Protein AF-A0A662T7D2-F1 (afdb_monomer_lite)

Foldseek 3Di:
DDDDDDDDDDDDDDDDDDDDDDDDPDDDDQDWDADPQPGDIDSDVVVNVVCVVVPVRVVVVVVPPPDDDDDDDDDDDDDDDPPDVQQDDLLVLLLVLQVPQPQRPPVVSVVQSVVQVPDVVGDQLVVQLVSQVVDPRRDSVNSNVSSVSSVVSNVVSVVVSPDDDDDDDDDDDDDDDDDDDDDDDDDDDDDDDDDDDDDDDDDDDDDDDDDDDDDDDDDDDDDDDDDDDPPPPDPDDPPPPDDPPDPVVVVVVVVVVVVVVVVVVVVVVVVVVVVVVVVVVVVPPPDDPPPFWDWDKFFAAPVGDGDPPVRGPDIDIDTDGHPPPVVVVVVVCVVVCVCVDPVVVVVVVVVVPPDPPPPPVVNVVVVVVVVVVVVVVVVVVVVVVVVVVVVVVVVVVVVVVVVVVVVVVVVVVVVVVVVVVVVVVVVVVVVVPDDDDDVPDVVVVVVVVVVVVVVVVVVVVVLVVVVVVLVPDPPDPDDPPVSVVVVVVSVVVCVVVCVVVVVVVD

Radius of gyration: 44.57 Å; chains: 1; bounding box: 119×98×153 Å

Structure (mmCIF, N/CA/C/O backbone):
data_AF-A0A662T7D2-F1
#
_entry.id   AF-A0A662T7D2-F1
#
loop_
_atom_site.group_PDB
_atom_site.id
_atom_site.type_symbol
_atom_site.label_atom_id
_atom_site.label_alt_id
_atom_site.label_comp_id
_atom_site.label_asym_id
_atom_site.label_entity_id
_atom_site.label_seq_id
_atom_site.pdbx_PDB_ins_code
_atom_site.Cartn_x
_atom_site.Cartn_y
_atom_site.Cartn_z
_atom_site.occupancy
_atom_site.B_iso_or_equiv
_atom_site.auth_seq_id
_atom_site.auth_comp_id
_atom_site.auth_asym_id
_atom_site.auth_atom_id
_atom_site.pdbx_PDB_model_num
ATOM 1 N N . MET A 1 1 ? 3.623 -51.157 -90.227 1.00 36.44 1 MET A N 1
ATOM 2 C CA . MET A 1 1 ? 4.603 -51.276 -89.132 1.00 36.44 1 MET A CA 1
ATOM 3 C C . MET A 1 1 ? 4.665 -49.899 -88.490 1.00 36.44 1 MET A C 1
ATOM 5 O O . MET A 1 1 ? 5.040 -48.972 -89.190 1.00 36.44 1 MET A O 1
ATOM 9 N N . SER A 1 2 ? 3.879 -49.662 -87.430 1.00 39.69 2 SER A N 1
ATOM 10 C CA . SER A 1 2 ? 4.295 -49.810 -86.011 1.00 39.69 2 SER A CA 1
ATOM 11 C C . SER A 1 2 ? 5.451 -48.842 -85.716 1.00 39.69 2 SER A C 1
ATOM 13 O O . SER A 1 2 ? 6.449 -48.896 -86.416 1.00 39.69 2 SER A O 1
ATOM 15 N N . GLU A 1 3 ? 5.420 -47.904 -84.773 1.00 39.12 3 GLU A N 1
ATOM 16 C CA . GLU A 1 3 ? 4.793 -47.812 -83.445 1.00 39.12 3 GLU A CA 1
ATOM 17 C C . GLU A 1 3 ? 5.130 -46.376 -82.926 1.00 39.12 3 GLU A C 1
ATOM 19 O O . GLU A 1 3 ? 6.160 -45.837 -83.316 1.00 39.12 3 GLU A O 1
ATOM 24 N N . SER A 1 4 ? 4.224 -45.636 -82.258 1.00 47.47 4 SER A N 1
ATOM 25 C CA . SER A 1 4 ? 4.200 -45.429 -80.785 1.00 47.47 4 SER A CA 1
ATOM 26 C C . SER A 1 4 ? 5.470 -44.706 -80.250 1.00 47.47 4 SER A C 1
ATOM 28 O O . SER A 1 4 ? 6.562 -45.219 -80.440 1.00 47.47 4 SER A O 1
ATOM 30 N N . LYS A 1 5 ? 5.449 -43.567 -79.520 1.00 46.88 5 LYS A N 1
ATOM 31 C CA . LYS A 1 5 ? 4.741 -43.313 -78.241 1.00 46.88 5 LYS A CA 1
ATOM 32 C C . LYS A 1 5 ? 5.147 -41.952 -77.588 1.00 46.88 5 LYS A C 1
ATOM 34 O O . LYS A 1 5 ? 6.250 -41.492 -77.861 1.00 46.88 5 LYS A O 1
ATOM 39 N N . PHE A 1 6 ? 4.324 -41.490 -76.626 1.00 44.09 6 PHE A N 1
ATOM 40 C CA . PHE A 1 6 ? 4.538 -40.531 -75.501 1.00 44.09 6 PHE A CA 1
ATOM 41 C C . PHE A 1 6 ? 4.679 -39.027 -75.843 1.00 44.09 6 PHE A C 1
ATOM 43 O O . PHE A 1 6 ? 5.654 -38.626 -76.466 1.00 44.09 6 PHE A O 1
ATOM 50 N N . ASP A 1 7 ? 3.668 -38.172 -75.621 1.00 44.41 7 ASP A N 1
ATOM 51 C CA . ASP A 1 7 ? 3.057 -37.640 -74.368 1.00 44.41 7 ASP A CA 1
ATOM 52 C C . ASP A 1 7 ? 3.905 -36.560 -73.674 1.00 44.41 7 ASP A C 1
ATOM 54 O O . ASP A 1 7 ? 4.977 -36.849 -73.143 1.00 44.41 7 ASP A O 1
ATOM 58 N N . MET A 1 8 ? 3.378 -35.331 -73.608 1.00 51.06 8 MET A N 1
ATOM 59 C CA . MET A 1 8 ? 3.585 -34.445 -72.459 1.00 51.06 8 MET A CA 1
ATOM 60 C C . MET A 1 8 ? 2.471 -33.394 -72.390 1.00 51.06 8 MET A C 1
ATOM 62 O O . MET A 1 8 ? 2.281 -32.599 -73.310 1.00 51.06 8 MET A O 1
ATOM 66 N N . GLU A 1 9 ? 1.730 -33.474 -71.291 1.00 44.47 9 GLU A N 1
ATOM 67 C CA . GLU A 1 9 ? 0.642 -32.611 -70.845 1.00 44.47 9 GLU A CA 1
ATOM 68 C C . GLU A 1 9 ? 1.064 -31.133 -70.790 1.00 44.47 9 GLU A C 1
ATOM 70 O O . GLU A 1 9 ? 2.176 -30.808 -70.371 1.00 44.47 9 GLU A O 1
ATOM 75 N N . TYR A 1 10 ? 0.162 -30.234 -71.192 1.00 51.72 10 TYR A N 1
ATOM 76 C CA . TYR A 1 10 ? 0.265 -28.800 -70.921 1.00 51.72 10 TYR A CA 1
ATOM 77 C C . TYR A 1 10 ? -0.966 -28.400 -70.111 1.00 51.72 10 TYR A C 1
ATOM 79 O O . TYR A 1 10 ? -2.085 -28.426 -70.622 1.00 51.72 10 TYR A O 1
ATOM 87 N N . GLU A 1 11 ? -0.732 -28.126 -68.829 1.00 56.75 11 GLU A N 1
ATOM 88 C CA . GLU A 1 11 ? -1.730 -27.715 -67.849 1.00 56.75 11 GLU A CA 1
ATOM 89 C C . GLU A 1 11 ? -2.266 -26.308 -68.132 1.00 56.75 11 GLU A C 1
ATOM 91 O O . GLU A 1 11 ? -1.565 -25.381 -68.542 1.00 56.75 11 GLU A O 1
ATOM 96 N N . GLU A 1 12 ? -3.561 -26.228 -67.886 1.00 50.50 12 GLU A N 1
ATOM 97 C CA . GLU A 1 12 ? -4.525 -25.160 -68.045 1.00 50.50 12 GLU A CA 1
ATOM 98 C C . GLU A 1 12 ? -4.359 -24.140 -66.903 1.00 50.50 12 GLU A C 1
ATOM 100 O O . GLU A 1 12 ? -4.443 -24.494 -65.728 1.00 50.50 12 GLU A O 1
ATOM 105 N N . LEU A 1 13 ? -4.103 -22.869 -67.228 1.00 49.69 13 LEU A N 1
ATOM 106 C CA . LEU A 1 13 ? -4.247 -21.760 -66.282 1.00 49.69 13 LEU A CA 1
ATOM 107 C C . LEU A 1 13 ? -5.246 -20.762 -66.862 1.00 49.69 13 LEU A C 1
ATOM 109 O O . LEU A 1 13 ? -4.937 -19.984 -67.766 1.00 49.69 13 LEU A O 1
ATOM 113 N N . GLU A 1 14 ? -6.461 -20.861 -66.330 1.00 48.97 14 GLU A N 1
ATOM 114 C CA . GLU A 1 14 ? -7.586 -19.958 -66.528 1.00 48.97 14 GLU A CA 1
ATOM 115 C C . GLU A 1 14 ? -7.210 -18.528 -66.117 1.00 48.97 14 GLU A C 1
ATOM 117 O O . GLU A 1 14 ? -6.692 -18.272 -65.029 1.00 48.97 14 GLU A O 1
ATOM 122 N N . ALA A 1 15 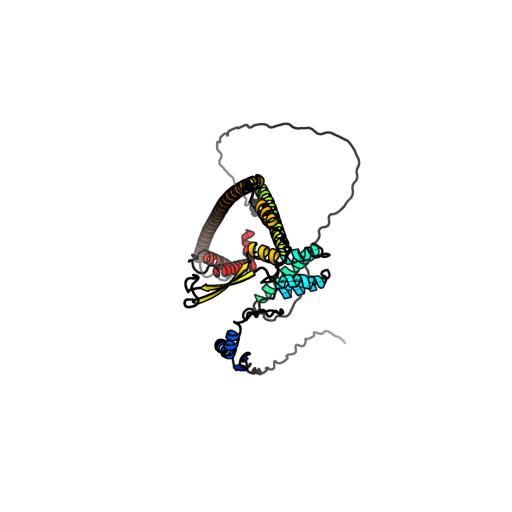? -7.483 -17.589 -67.020 1.00 46.25 15 ALA A N 1
ATOM 123 C CA . ALA A 1 15 ? -7.488 -16.165 -66.749 1.00 46.25 15 ALA A CA 1
ATOM 124 C C . ALA A 1 15 ? -8.927 -15.759 -66.405 1.00 46.25 15 ALA A C 1
ATOM 126 O O . ALA A 1 15 ? -9.773 -15.713 -67.296 1.00 46.25 15 ALA A O 1
ATOM 127 N N . GLU A 1 16 ? -9.202 -15.465 -65.134 1.00 51.06 16 GLU A N 1
ATOM 128 C CA . GLU A 1 16 ? -10.444 -14.801 -64.731 1.00 51.06 16 GLU A CA 1
ATOM 129 C C . GLU A 1 16 ? -10.219 -13.290 -64.586 1.00 51.06 16 GLU A C 1
ATOM 131 O O . GLU A 1 16 ? -9.317 -12.820 -63.891 1.00 51.06 16 GLU A O 1
ATOM 136 N N . GLU A 1 17 ? -11.048 -12.552 -65.323 1.00 42.34 17 GLU A N 1
ATOM 137 C CA . GLU A 1 17 ? -11.118 -11.100 -65.439 1.00 42.34 17 GLU A CA 1
ATOM 138 C C . GLU A 1 17 ? -11.580 -10.429 -64.134 1.00 42.34 17 GLU A C 1
ATOM 140 O O . GLU A 1 17 ? -12.610 -10.777 -63.556 1.00 42.34 17 GLU A O 1
ATOM 145 N N . GLU A 1 18 ? -10.865 -9.383 -63.714 1.00 43.72 18 GLU A N 1
ATOM 146 C CA . GLU A 1 18 ? -11.303 -8.463 -62.662 1.00 43.72 18 GLU A CA 1
ATOM 147 C C . GLU A 1 18 ? -12.449 -7.561 -63.163 1.00 43.72 18 GLU A C 1
ATOM 149 O O . GLU A 1 18 ? -12.285 -6.770 -64.095 1.00 43.72 18 GLU A O 1
ATOM 154 N N . GLN A 1 19 ? -13.608 -7.627 -62.500 1.00 36.62 19 GLN A N 1
ATOM 155 C CA . GLN A 1 19 ? -14.667 -6.616 -62.605 1.00 36.62 19 GLN A CA 1
ATOM 156 C C . GLN A 1 19 ? -14.499 -5.532 -61.520 1.00 36.62 19 GLN A C 1
ATOM 158 O O . GLN A 1 19 ? -14.244 -5.867 -60.361 1.00 36.62 19 GLN A O 1
ATOM 163 N N . PRO A 1 20 ? -14.710 -4.238 -61.834 1.00 43.56 20 PRO A N 1
ATOM 164 C CA . PRO A 1 20 ? -14.613 -3.160 -60.856 1.00 43.56 20 PRO A CA 1
ATOM 165 C C . PRO A 1 20 ? -15.913 -3.027 -60.048 1.00 43.56 20 PRO A C 1
ATOM 167 O O . PRO A 1 20 ? -16.979 -2.748 -60.599 1.00 43.56 20 PRO A O 1
ATOM 170 N N . GLN A 1 21 ? -15.828 -3.187 -58.725 1.00 38.03 21 GLN A N 1
ATOM 171 C CA . GLN A 1 21 ? -16.928 -2.880 -57.809 1.00 38.03 21 GLN A CA 1
ATOM 172 C C . GLN A 1 21 ? -16.991 -1.373 -57.530 1.00 38.03 21 GLN A C 1
ATOM 174 O O . GLN A 1 21 ? -16.022 -0.756 -57.094 1.00 38.03 21 GLN A O 1
ATOM 179 N N . GLN A 1 22 ? -18.161 -0.798 -57.802 1.00 40.81 22 GLN A N 1
ATOM 180 C CA . GLN A 1 22 ? -18.552 0.566 -57.459 1.00 40.81 22 GLN A CA 1
ATOM 181 C C . GLN A 1 22 ? -18.780 0.682 -55.941 1.00 40.81 22 GLN A C 1
ATOM 183 O O . GLN A 1 22 ? -19.557 -0.080 -55.370 1.00 40.81 22 GLN A O 1
ATOM 188 N N . GLU A 1 23 ? -18.119 1.647 -55.296 1.00 44.81 23 GLU A N 1
ATOM 189 C CA . GLU A 1 23 ? -18.364 2.038 -53.902 1.00 44.81 23 GLU A CA 1
ATOM 190 C C . GLU A 1 23 ? -19.718 2.760 -53.775 1.00 44.81 23 GLU A C 1
ATOM 192 O O . GLU A 1 23 ? -19.875 3.908 -54.192 1.00 44.81 23 GLU A O 1
ATOM 197 N N . GLU A 1 24 ? -20.708 2.100 -53.168 1.00 47.69 24 GLU A N 1
ATOM 198 C CA . GLU A 1 24 ? -21.918 2.756 -52.663 1.00 47.69 24 GLU A CA 1
ATOM 199 C C . GLU A 1 24 ? -21.625 3.426 -51.310 1.00 47.69 24 GLU A C 1
ATOM 201 O O . GLU A 1 24 ? -21.530 2.787 -50.259 1.00 47.69 24 GLU A O 1
ATOM 206 N N . GLU A 1 25 ? -21.501 4.752 -51.342 1.00 48.44 25 GLU A N 1
ATOM 207 C CA . GLU A 1 25 ? -21.331 5.623 -50.181 1.00 48.44 25 GLU A CA 1
ATOM 208 C C . GLU A 1 25 ? -22.620 5.639 -49.328 1.00 48.44 25 GLU A C 1
ATOM 210 O O . GLU A 1 25 ? -23.594 6.355 -49.587 1.00 48.44 25 GLU A O 1
ATOM 215 N N . LYS A 1 26 ? -22.649 4.796 -48.293 1.00 47.91 26 LYS A N 1
ATOM 216 C CA . LYS A 1 26 ? -23.776 4.654 -47.364 1.00 47.91 26 LYS A CA 1
ATOM 217 C C . LYS A 1 26 ? -23.837 5.870 -46.424 1.00 47.91 26 LYS A C 1
ATOM 219 O O . LYS A 1 26 ? -23.178 5.901 -45.389 1.00 47.91 26 LYS A O 1
ATOM 224 N N . LYS A 1 27 ? -24.633 6.886 -46.784 1.00 49.25 27 LYS A N 1
ATOM 225 C CA . LYS A 1 27 ? -24.973 8.032 -45.914 1.00 49.25 27 LYS A CA 1
ATOM 226 C C . LYS A 1 27 ? -25.610 7.542 -44.607 1.00 49.25 27 LYS A C 1
ATOM 228 O O . LYS A 1 27 ? -26.779 7.164 -44.591 1.00 49.25 27 LYS A O 1
ATOM 233 N N . GLU A 1 28 ? -24.850 7.561 -43.515 1.00 65.44 28 GLU A N 1
ATOM 234 C CA . GLU A 1 28 ? -25.370 7.312 -42.169 1.00 65.44 28 GLU A CA 1
ATOM 235 C C . GLU A 1 28 ? -26.333 8.434 -41.750 1.00 65.44 28 GLU A C 1
ATOM 237 O O . GLU A 1 28 ? -26.013 9.623 -41.834 1.00 65.44 28 GLU A O 1
ATOM 242 N N . GLU A 1 29 ? -27.531 8.059 -41.298 1.00 71.81 29 GLU A N 1
ATOM 243 C CA . GLU A 1 29 ? -28.527 9.002 -40.790 1.00 71.81 29 GLU A CA 1
ATOM 244 C C . GLU A 1 29 ? -28.006 9.729 -39.531 1.00 71.81 29 GLU A C 1
ATOM 246 O O . GLU A 1 29 ? -27.408 9.103 -38.646 1.00 71.81 29 GLU A O 1
ATOM 251 N N . PRO A 1 30 ? -28.226 11.053 -39.406 1.00 77.94 30 PRO A N 1
ATOM 252 C CA . PRO A 1 30 ? -27.684 11.835 -38.301 1.00 77.94 30 PRO A CA 1
ATOM 253 C C . PRO A 1 30 ? -28.316 11.412 -36.967 1.00 77.94 30 PRO A C 1
ATOM 255 O O . PRO A 1 30 ? -29.516 11.573 -36.741 1.00 77.94 30 PRO A O 1
ATOM 258 N N . LYS A 1 31 ? -27.489 10.892 -36.052 1.00 83.69 31 LYS A N 1
ATOM 259 C CA . LYS A 1 31 ? -27.901 10.519 -34.690 1.00 83.69 31 LYS A CA 1
ATOM 260 C C . LYS A 1 31 ? -28.381 11.756 -33.922 1.00 83.69 31 LYS A C 1
ATOM 262 O O . LYS A 1 31 ? -27.616 12.686 -33.690 1.00 83.69 31 LYS A O 1
ATOM 267 N N . ILE A 1 32 ? -29.643 11.741 -33.491 1.00 92.25 32 ILE A N 1
ATOM 268 C CA . ILE A 1 32 ? -30.262 12.812 -32.697 1.00 92.25 32 ILE A CA 1
ATOM 269 C C . ILE A 1 32 ? -30.063 12.528 -31.200 1.00 92.25 32 ILE A C 1
ATOM 271 O O . ILE A 1 32 ? -30.399 11.454 -30.704 1.00 92.25 32 ILE A O 1
ATOM 275 N N . TYR A 1 33 ? -29.566 13.513 -30.453 1.00 91.88 33 TYR A N 1
ATOM 276 C CA . TYR A 1 33 ? -29.263 13.423 -29.021 1.00 91.88 33 TYR A CA 1
ATOM 277 C C . TYR A 1 33 ? -30.305 14.176 -28.186 1.00 91.88 33 TYR A C 1
ATOM 279 O O . TYR A 1 33 ? -30.570 15.341 -28.456 1.00 91.88 33 TYR A O 1
ATOM 287 N N . ARG A 1 34 ? -30.885 13.5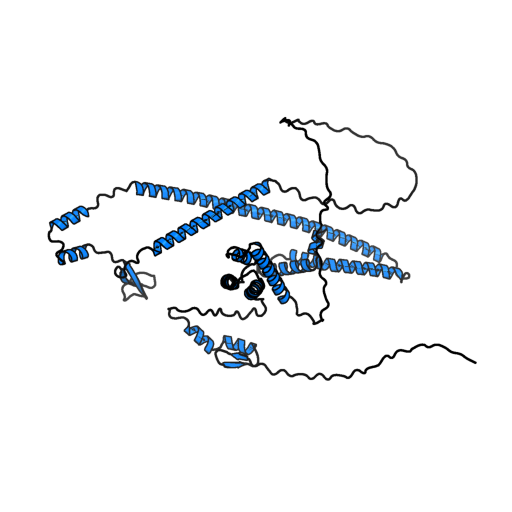78 -27.135 1.00 94.25 34 ARG A N 1
ATOM 288 C CA . ARG A 1 34 ? -31.957 14.208 -26.330 1.00 94.25 34 ARG A CA 1
ATOM 289 C C . ARG A 1 34 ? -31.536 14.473 -24.880 1.00 94.25 34 ARG A C 1
ATOM 291 O O . ARG A 1 34 ? -30.898 13.637 -24.248 1.00 94.25 34 ARG A O 1
ATOM 298 N N . CYS A 1 35 ? -31.899 15.635 -24.335 1.00 93.56 35 CYS A N 1
ATOM 299 C CA . CYS A 1 35 ? -31.712 15.960 -22.919 1.00 93.56 35 CYS A CA 1
ATOM 300 C C . CYS A 1 35 ? -32.784 15.271 -22.071 1.00 93.56 35 CYS A C 1
ATOM 302 O O . CYS A 1 35 ? -33.970 15.505 -22.284 1.00 93.56 35 CYS A O 1
ATOM 304 N N . SER A 1 36 ? -32.369 14.460 -21.097 1.00 90.50 36 SER A N 1
ATOM 305 C CA . SER A 1 36 ? -33.273 13.687 -20.236 1.00 90.50 36 SER A CA 1
ATOM 306 C C . SER A 1 36 ? -34.178 14.559 -19.364 1.00 90.50 36 SER A C 1
ATOM 308 O O . SER A 1 36 ? -35.320 14.192 -19.133 1.00 90.50 36 SER A O 1
ATOM 310 N N . ALA A 1 37 ? -33.703 15.727 -18.930 1.00 92.31 37 ALA A N 1
ATOM 311 C CA . ALA A 1 37 ? -34.447 16.576 -18.000 1.00 92.31 37 ALA A CA 1
ATOM 312 C C . ALA A 1 37 ? -35.473 17.501 -18.670 1.00 92.31 37 ALA A C 1
ATOM 314 O O . ALA A 1 37 ? -36.499 17.812 -18.084 1.00 92.31 37 ALA A O 1
ATOM 315 N N . CYS A 1 38 ? -35.205 17.985 -19.888 1.00 93.75 38 CYS A N 1
ATOM 316 C CA . CYS A 1 38 ? -36.094 18.944 -20.564 1.00 93.75 38 CYS A CA 1
ATOM 317 C C . CYS A 1 38 ? -36.640 18.449 -21.911 1.00 93.75 38 CYS A C 1
ATOM 319 O O . CYS A 1 38 ? -37.389 19.166 -22.570 1.00 93.75 38 CYS A O 1
ATOM 321 N N . GLY A 1 39 ? -36.219 17.268 -22.371 1.00 93.50 39 GLY A N 1
ATOM 322 C CA . GLY A 1 39 ? -36.687 16.655 -23.612 1.00 93.50 39 GLY A CA 1
ATOM 323 C C . GLY A 1 39 ? -36.213 17.316 -24.912 1.00 93.50 39 GLY A C 1
ATOM 324 O O . GLY A 1 39 ? -36.619 16.857 -25.981 1.00 93.50 39 GLY A O 1
ATOM 325 N N . ARG A 1 40 ? -35.367 18.357 -24.873 1.00 94.19 40 ARG A N 1
ATOM 326 C CA . ARG A 1 40 ? -34.839 19.009 -26.090 1.00 94.19 40 ARG A CA 1
ATOM 327 C C . ARG A 1 40 ? -33.865 18.101 -26.838 1.00 94.19 40 ARG A C 1
ATOM 329 O O . ARG A 1 40 ? -33.050 17.425 -26.210 1.00 94.19 40 ARG A O 1
ATOM 336 N N . THR A 1 41 ? -33.954 18.106 -28.164 1.00 95.00 41 THR A N 1
ATOM 337 C CA . THR A 1 41 ? -33.095 17.340 -29.073 1.00 95.00 41 THR A CA 1
ATOM 338 C C . THR A 1 41 ? -31.985 18.207 -29.660 1.00 95.00 41 THR A C 1
ATOM 340 O O . THR A 1 41 ? -32.167 19.404 -29.869 1.00 95.00 41 THR A O 1
ATOM 343 N N . PHE A 1 42 ? -30.843 17.589 -29.928 1.00 94.62 42 PHE A N 1
ATOM 344 C CA . PHE A 1 42 ? -29.622 18.195 -30.434 1.00 94.62 42 PHE A CA 1
ATOM 345 C C . PHE A 1 42 ? -29.052 17.311 -31.542 1.00 94.62 42 PHE A C 1
ATOM 347 O O . PHE A 1 42 ? -29.149 16.087 -31.497 1.00 94.62 42 PHE A O 1
ATOM 354 N N . ASP A 1 43 ? -28.454 17.955 -32.526 1.00 93.25 43 ASP A N 1
ATOM 355 C CA . ASP A 1 43 ? -27.811 17.381 -33.707 1.00 93.25 43 ASP A CA 1
ATOM 356 C C . ASP A 1 43 ? -26.411 16.817 -33.423 1.00 93.25 43 ASP A C 1
ATOM 358 O O . ASP A 1 43 ? -25.908 15.980 -34.164 1.00 93.25 43 ASP A O 1
ATOM 362 N N . ASN A 1 44 ? -25.772 17.255 -32.335 1.00 90.94 44 ASN A N 1
ATOM 363 C CA . ASN A 1 44 ? -24.458 16.773 -31.931 1.00 90.94 44 ASN A CA 1
ATOM 364 C C . ASN A 1 44 ? -24.322 16.689 -30.392 1.00 90.94 44 ASN A C 1
ATOM 366 O O . ASN A 1 44 ? -24.999 17.415 -29.648 1.00 90.94 44 ASN A O 1
ATOM 370 N N . PRO A 1 45 ? -23.426 15.829 -29.871 1.00 89.56 45 PRO A N 1
ATOM 371 C CA . PRO A 1 45 ? -23.290 15.603 -28.430 1.00 89.56 45 PRO A CA 1
ATOM 372 C C . PRO A 1 45 ? -22.712 16.815 -27.680 1.00 89.56 45 PRO A C 1
ATOM 374 O O . PRO A 1 45 ? -22.954 16.985 -26.481 1.00 89.56 45 PRO A O 1
ATOM 377 N N . ARG A 1 46 ? -21.978 17.694 -28.372 1.00 90.56 46 ARG A N 1
ATOM 378 C CA . ARG A 1 46 ? -21.365 18.892 -27.782 1.00 90.56 46 ARG A CA 1
ATOM 379 C C . ARG A 1 46 ? -22.431 19.933 -27.425 1.00 90.56 46 ARG A C 1
ATOM 381 O O . ARG A 1 46 ? -22.389 20.488 -26.326 1.00 90.56 46 ARG A O 1
ATOM 388 N N . SER A 1 47 ? -23.428 20.112 -28.293 1.00 92.06 47 SER A N 1
ATOM 389 C CA . SER A 1 47 ? -24.614 20.944 -28.062 1.00 92.06 47 SER A CA 1
ATOM 390 C C . SER A 1 47 ? -25.449 20.426 -26.887 1.00 92.06 47 SER A C 1
ATOM 392 O O . SER A 1 47 ? -25.848 21.212 -26.025 1.00 92.06 47 SER A O 1
ATOM 394 N N . LEU A 1 48 ? -25.641 19.103 -26.782 1.00 94.31 48 LEU A N 1
ATOM 395 C CA . LEU A 1 48 ? -26.318 18.488 -25.634 1.00 94.31 48 LEU A CA 1
ATOM 396 C C . LEU A 1 48 ? -25.564 18.752 -24.320 1.00 94.31 48 LEU A C 1
ATOM 398 O O . LEU A 1 48 ? -26.185 19.079 -23.308 1.00 94.31 48 LEU A O 1
ATOM 402 N N . SER A 1 49 ? -24.236 18.621 -24.319 1.00 89.50 49 SER A N 1
ATOM 403 C CA . SER A 1 49 ? -23.414 18.836 -23.120 1.00 89.50 49 SER A CA 1
ATOM 404 C C . SER A 1 49 ? -23.446 20.296 -22.651 1.00 89.50 49 SER A C 1
ATOM 406 O O . SER A 1 49 ? -23.730 20.575 -21.482 1.00 89.50 49 SER A O 1
ATOM 408 N N . ALA A 1 50 ? -23.273 21.244 -23.579 1.00 93.12 50 ALA A N 1
ATOM 409 C CA . ALA A 1 50 ? -23.394 22.673 -23.292 1.00 93.12 50 ALA A CA 1
ATOM 410 C C . ALA A 1 50 ? -24.791 23.033 -22.757 1.00 93.12 50 ALA A C 1
ATOM 412 O O . ALA A 1 50 ? -24.925 23.856 -21.846 1.00 93.12 50 ALA A O 1
ATOM 413 N N . HIS A 1 51 ? -25.830 22.381 -23.284 1.00 94.94 51 HIS A N 1
ATOM 414 C CA . HIS A 1 51 ? -27.187 22.533 -22.789 1.00 94.94 51 HIS A CA 1
ATOM 415 C C . HIS A 1 51 ? -27.377 21.947 -21.382 1.00 94.94 51 HIS A C 1
ATOM 417 O O . HIS A 1 51 ? -27.962 22.626 -20.542 1.00 94.94 51 HIS A O 1
ATOM 423 N N . LYS A 1 52 ? -26.871 20.739 -21.084 1.00 91.69 52 LYS A N 1
ATOM 424 C CA . LYS A 1 52 ? -26.983 20.112 -19.749 1.00 91.69 52 LYS A CA 1
ATOM 425 C C . LYS A 1 52 ? -26.417 21.008 -18.644 1.00 91.69 52 LYS A C 1
ATOM 427 O O . LYS A 1 52 ? -27.035 21.123 -17.591 1.00 91.69 52 LYS A O 1
ATOM 432 N N . ALA A 1 53 ? -25.311 21.706 -18.909 1.00 89.81 53 ALA A N 1
ATOM 433 C CA . ALA A 1 53 ? -24.708 22.645 -17.959 1.00 89.81 53 ALA A CA 1
ATOM 434 C C . ALA A 1 53 ? -25.598 23.862 -17.632 1.00 89.81 53 ALA A C 1
ATOM 436 O O . ALA A 1 53 ? -25.454 24.465 -16.571 1.00 89.81 53 ALA A O 1
ATOM 437 N N . LYS A 1 54 ? -26.519 24.230 -18.532 1.00 92.81 54 LYS A N 1
ATOM 438 C CA . LYS A 1 54 ? -27.415 25.392 -18.396 1.00 92.81 54 LYS A CA 1
ATOM 439 C C . LYS A 1 54 ? -28.895 25.004 -18.377 1.00 92.81 54 LYS A C 1
ATOM 441 O O . LYS A 1 54 ? -29.753 25.864 -18.561 1.00 92.81 54 LYS A O 1
ATOM 446 N N . CYS A 1 55 ? -29.212 23.723 -18.204 1.00 92.44 55 CYS A N 1
ATOM 447 C CA . CYS A 1 55 ? -30.581 23.240 -18.301 1.00 92.44 55 CYS A CA 1
ATOM 448 C C . CYS A 1 55 ? -31.379 23.686 -17.062 1.00 92.44 55 CYS A C 1
ATOM 450 O O . CYS A 1 55 ? -31.041 23.269 -15.952 1.00 92.44 55 CYS A O 1
ATOM 452 N N . PRO A 1 56 ? -32.443 24.497 -17.216 1.00 87.94 56 PRO A N 1
ATOM 453 C CA . PRO A 1 56 ? -33.212 24.997 -16.078 1.00 87.94 56 PRO A CA 1
ATOM 454 C C . PRO A 1 56 ? -33.932 23.874 -15.316 1.00 87.94 56 PRO A C 1
ATOM 456 O O . PRO A 1 56 ? -34.032 23.948 -14.098 1.00 87.94 56 PRO A O 1
ATOM 459 N N . ALA A 1 57 ? -34.343 22.800 -16.003 1.00 85.56 57 ALA A N 1
ATOM 460 C CA . ALA A 1 57 ? -34.973 21.638 -15.373 1.00 85.56 57 ALA A CA 1
ATOM 461 C C . ALA A 1 57 ? -34.012 20.893 -14.422 1.00 85.56 57 ALA A C 1
ATOM 463 O O . ALA A 1 57 ? -34.371 20.621 -13.284 1.00 85.56 57 ALA A O 1
ATOM 464 N N . LEU A 1 58 ? -32.753 20.672 -14.833 1.00 83.88 58 LEU A N 1
ATOM 465 C CA . LEU A 1 58 ? -31.729 20.054 -13.969 1.00 83.88 58 LEU A CA 1
ATOM 466 C C . LEU A 1 58 ? -31.341 20.940 -12.782 1.00 83.88 58 LEU A C 1
ATOM 468 O O . LEU A 1 58 ? -30.889 20.448 -11.749 1.00 83.88 58 LEU A O 1
ATOM 472 N N . ARG A 1 59 ? -31.465 22.259 -12.936 1.00 82.50 59 ARG A N 1
ATOM 473 C CA . ARG A 1 59 ? -31.162 23.207 -11.865 1.00 82.50 59 ARG A CA 1
ATOM 474 C C . ARG A 1 59 ? -32.261 23.210 -10.800 1.00 82.50 59 ARG A C 1
ATOM 476 O O . ARG A 1 59 ? -31.935 23.168 -9.620 1.00 82.50 59 ARG A O 1
ATOM 483 N N . ALA A 1 60 ? -33.525 23.151 -11.220 1.00 79.62 60 ALA A N 1
ATOM 484 C CA . ALA A 1 60 ? -34.668 23.027 -10.317 1.00 79.62 60 ALA A CA 1
ATOM 485 C C . ALA A 1 60 ? -34.635 21.720 -9.499 1.00 79.62 60 ALA A C 1
ATOM 487 O O . ALA A 1 60 ? -34.929 21.745 -8.305 1.00 79.62 60 ALA A O 1
ATOM 488 N N . GLU A 1 61 ? -34.209 20.602 -10.099 1.00 77.06 61 GLU A N 1
ATOM 489 C CA . GLU A 1 61 ? -34.041 19.319 -9.390 1.00 77.06 61 GLU A CA 1
ATOM 490 C C . GLU A 1 61 ? -32.939 19.366 -8.320 1.00 77.06 61 GLU A C 1
ATOM 492 O O . GLU A 1 61 ? -33.094 18.801 -7.242 1.00 77.06 61 GLU A O 1
ATOM 497 N N . ARG A 1 62 ? -31.832 20.079 -8.569 1.00 75.12 62 ARG A N 1
ATOM 498 C CA . ARG A 1 62 ? -30.743 20.221 -7.581 1.00 75.12 62 ARG A CA 1
ATOM 499 C C . ARG A 1 62 ? -31.115 21.108 -6.399 1.00 75.12 62 ARG A C 1
ATOM 501 O O . ARG A 1 62 ? -30.627 20.895 -5.293 1.00 75.12 62 ARG A O 1
ATOM 508 N N . GLU A 1 63 ? -31.952 22.111 -6.636 1.00 72.19 63 GLU A N 1
ATOM 509 C CA . GLU A 1 63 ? -32.385 23.058 -5.605 1.00 72.19 63 GLU A CA 1
ATOM 510 C C . GLU A 1 63 ? -33.489 22.473 -4.704 1.00 72.19 63 GLU A C 1
ATOM 512 O O . GLU A 1 63 ? -33.675 22.946 -3.586 1.00 72.19 63 GLU A O 1
ATOM 517 N N . SER A 1 64 ? -34.168 21.403 -5.131 1.00 58.81 64 SER A N 1
ATOM 518 C CA . SER A 1 64 ? -35.236 20.745 -4.362 1.00 58.81 64 SER A CA 1
ATOM 519 C C . SER A 1 64 ? -34.759 19.604 -3.443 1.00 58.81 64 SER A C 1
ATOM 521 O O . SER A 1 64 ? -35.541 19.112 -2.635 1.00 58.81 64 SER A O 1
ATOM 523 N N . THR A 1 65 ? -33.477 19.215 -3.482 1.00 52.25 65 THR A N 1
ATOM 524 C CA . THR A 1 65 ? -32.934 18.081 -2.697 1.00 52.25 65 THR A CA 1
ATOM 525 C C . THR A 1 65 ? -32.261 18.434 -1.355 1.00 52.25 65 THR A C 1
ATOM 527 O O . THR A 1 65 ? -31.692 17.552 -0.719 1.00 52.25 65 THR A O 1
ATOM 530 N N . THR A 1 66 ? -32.298 19.686 -0.880 1.00 43.00 66 THR A N 1
ATOM 531 C CA . THR A 1 66 ? -31.537 20.127 0.319 1.00 43.00 66 THR A CA 1
ATOM 532 C C . THR A 1 66 ? -32.342 20.369 1.599 1.00 43.00 66 THR A C 1
ATOM 534 O O . THR A 1 66 ? -31.793 20.911 2.556 1.00 43.00 66 THR A O 1
ATOM 537 N N . THR A 1 67 ? -33.603 19.946 1.708 1.00 41.00 67 THR A N 1
ATOM 538 C CA . THR A 1 67 ? -34.345 20.079 2.978 1.00 41.00 67 THR A CA 1
ATOM 539 C C . THR A 1 67 ? -35.215 18.862 3.298 1.00 41.00 67 THR A C 1
ATOM 541 O O . THR A 1 67 ? -36.125 18.526 2.550 1.00 41.00 67 THR A O 1
ATOM 544 N N . THR A 1 68 ? -34.990 18.308 4.498 1.00 32.03 68 THR A N 1
ATOM 545 C CA . THR A 1 68 ? -35.870 17.415 5.288 1.00 32.03 68 THR A CA 1
ATOM 546 C C . THR A 1 68 ? -35.531 15.914 5.288 1.00 32.03 68 THR A C 1
ATOM 548 O O . THR A 1 68 ? -35.529 15.227 4.274 1.00 32.03 68 THR A O 1
ATOM 551 N N . SER A 1 69 ? -35.256 15.429 6.503 1.00 41.84 69 SER A N 1
ATOM 552 C CA . SER A 1 69 ? -34.947 14.063 6.940 1.00 41.84 69 SER A CA 1
ATOM 553 C C . SER A 1 69 ? -36.160 13.121 6.969 1.00 41.84 69 SER A C 1
ATOM 555 O O . SER A 1 69 ? -37.227 13.576 7.377 1.00 41.84 69 SER A O 1
ATOM 557 N N . THR A 1 70 ? -35.969 11.825 6.651 1.00 31.36 70 THR A N 1
ATOM 558 C CA . THR A 1 70 ? -36.360 10.563 7.371 1.00 31.36 70 THR A CA 1
ATOM 559 C C . THR A 1 70 ? -36.245 9.358 6.387 1.00 31.36 70 THR A C 1
ATOM 561 O O . THR A 1 70 ? -36.673 9.518 5.247 1.00 31.36 70 THR A O 1
ATOM 564 N N . PRO A 1 71 ? -35.670 8.176 6.740 1.00 54.88 71 PRO A N 1
ATOM 565 C CA . PRO A 1 71 ? -35.490 7.019 5.821 1.00 54.88 71 PRO A CA 1
ATOM 566 C C . PRO A 1 71 ? -36.715 6.067 5.837 1.00 54.88 71 PRO A C 1
ATOM 568 O O . PRO A 1 71 ? -37.356 6.015 6.890 1.00 54.88 71 PRO A O 1
ATOM 571 N N . PRO A 1 72 ? -37.093 5.321 4.755 1.00 45.59 72 PRO A N 1
ATOM 572 C CA . PRO A 1 72 ? -36.323 4.223 4.097 1.00 45.59 72 PRO A CA 1
ATOM 573 C C . PRO A 1 72 ? -36.638 4.060 2.564 1.00 45.59 72 PRO A C 1
ATOM 575 O O . PRO A 1 72 ? -37.242 4.967 1.999 1.00 45.59 72 PRO A O 1
ATOM 578 N N . PRO A 1 73 ? -36.379 2.923 1.861 1.00 42.94 73 PRO A N 1
ATOM 579 C CA . PRO A 1 73 ? -35.304 1.932 1.930 1.00 42.94 73 PRO A CA 1
ATOM 580 C C . PRO A 1 73 ? -34.288 2.091 0.771 1.00 42.94 73 PRO A C 1
ATOM 582 O O . PRO A 1 73 ? -34.494 2.811 -0.201 1.00 42.94 73 PRO A O 1
ATOM 585 N N . VAL A 1 74 ? -33.167 1.383 0.894 1.00 48.53 74 VAL A N 1
ATOM 586 C CA . VAL A 1 74 ? -32.028 1.383 -0.030 1.00 48.53 74 VAL A CA 1
ATOM 587 C C . VAL A 1 74 ? -32.420 0.828 -1.405 1.00 48.53 74 VAL A C 1
ATOM 589 O O . VAL A 1 74 ? -32.604 -0.375 -1.566 1.00 48.53 74 VAL A O 1
ATOM 592 N N . THR A 1 75 ? -32.457 1.694 -2.416 1.00 33.28 75 THR A N 1
ATOM 593 C CA . THR A 1 75 ? -32.160 1.314 -3.802 1.00 33.28 75 THR A CA 1
ATOM 594 C C . THR A 1 75 ? -30.887 2.027 -4.218 1.00 33.28 75 THR A C 1
ATOM 596 O O . THR A 1 75 ? -30.858 3.243 -4.401 1.00 33.28 75 THR A O 1
ATOM 599 N N . SER A 1 76 ? -29.819 1.246 -4.311 1.00 46.19 76 SER A N 1
ATOM 600 C CA . SER A 1 76 ? -28.517 1.654 -4.808 1.00 46.19 76 SER A CA 1
ATOM 601 C C . SER A 1 76 ? -28.637 2.157 -6.247 1.00 46.19 76 SER A C 1
ATOM 603 O O . SER A 1 76 ? -28.835 1.370 -7.167 1.00 46.19 76 SER A O 1
ATOM 605 N N . SER A 1 77 ? -28.468 3.459 -6.459 1.00 37.41 77 SER A N 1
ATOM 606 C CA . SER A 1 77 ? -28.032 3.992 -7.750 1.00 37.41 77 SER A CA 1
ATOM 607 C C . SER A 1 77 ? -26.820 4.881 -7.503 1.00 37.41 77 SER A C 1
ATOM 609 O O . SER A 1 77 ? -26.930 6.092 -7.301 1.00 37.41 77 SER A O 1
ATOM 611 N N . VAL A 1 78 ? -25.653 4.238 -7.450 1.00 44.25 78 VAL A N 1
ATOM 612 C CA . VAL A 1 78 ? -24.360 4.915 -7.535 1.00 44.25 78 VAL A CA 1
ATOM 613 C C . VAL A 1 78 ? -24.333 5.634 -8.880 1.00 44.25 78 VAL A C 1
ATOM 615 O O . VAL A 1 78 ? -24.519 5.011 -9.922 1.00 44.25 78 VAL A O 1
ATOM 618 N N . GLY A 1 79 ? -24.171 6.956 -8.838 1.00 37.00 79 GLY A N 1
ATOM 619 C CA . GLY A 1 79 ? -24.060 7.785 -10.029 1.00 37.00 79 GLY A CA 1
ATOM 620 C C . GLY A 1 79 ? -22.919 7.292 -10.909 1.00 37.00 79 GLY A C 1
ATOM 621 O O . GLY A 1 79 ? -21.756 7.341 -10.509 1.00 37.00 79 GLY A O 1
ATOM 622 N N . GLU A 1 80 ? -23.270 6.820 -12.102 1.00 40.25 80 GLU A N 1
ATOM 623 C CA . GLU A 1 80 ? -22.326 6.456 -13.150 1.00 40.25 80 GLU A CA 1
ATOM 624 C C . GLU A 1 80 ? -21.425 7.657 -13.453 1.00 40.25 80 GLU A C 1
ATOM 626 O O . GLU A 1 80 ? -21.874 8.728 -13.876 1.00 40.25 80 GLU A O 1
ATOM 631 N N . SER A 1 81 ? -20.126 7.487 -13.210 1.00 35.59 81 SER A N 1
ATOM 632 C CA . SER A 1 81 ? -19.114 8.427 -13.657 1.00 35.59 81 SER A CA 1
ATOM 633 C C . SER A 1 81 ? -19.032 8.344 -15.184 1.00 35.59 81 SER A C 1
ATOM 635 O O . SER A 1 81 ? -18.655 7.341 -15.778 1.00 35.59 81 SER A O 1
ATOM 637 N N . ILE A 1 82 ? -19.409 9.437 -15.843 1.00 34.69 82 ILE A N 1
ATOM 638 C CA . ILE A 1 82 ? -19.558 9.566 -17.306 1.00 34.69 82 ILE A CA 1
ATOM 639 C C . ILE A 1 82 ? -18.198 9.506 -18.054 1.00 34.69 82 ILE A C 1
ATOM 641 O O . ILE A 1 82 ? -18.129 9.692 -19.266 1.00 34.69 82 ILE A O 1
ATOM 645 N N . TYR A 1 83 ? -17.094 9.201 -17.366 1.00 38.12 83 TYR A N 1
ATOM 646 C CA . TYR A 1 83 ? -15.746 9.167 -17.937 1.00 38.12 83 TYR A CA 1
ATOM 647 C C . TYR A 1 83 ? -14.962 7.951 -17.434 1.00 38.12 83 TYR A C 1
ATOM 649 O O . TYR A 1 83 ? -14.127 8.104 -16.553 1.00 38.12 83 TYR A O 1
ATOM 657 N N . LYS A 1 84 ? -15.258 6.757 -17.973 1.00 43.69 84 LYS A N 1
ATOM 658 C CA . LYS A 1 84 ? -14.406 5.539 -17.951 1.00 43.69 84 LYS A CA 1
ATOM 659 C C . LYS A 1 84 ? -15.021 4.425 -18.820 1.00 43.69 84 LYS A C 1
ATOM 661 O O . LYS A 1 84 ? -15.119 3.275 -18.420 1.00 43.69 84 LYS A O 1
ATOM 666 N N . VAL A 1 85 ? -15.476 4.766 -20.031 1.00 52.84 85 VAL A N 1
ATOM 667 C CA . VAL A 1 85 ? -16.293 3.872 -20.887 1.00 52.84 85 VAL A CA 1
ATOM 668 C C . VAL A 1 85 ? -15.587 2.557 -21.278 1.00 52.84 85 VAL A C 1
ATOM 670 O O . VAL A 1 85 ? -16.265 1.613 -21.659 1.00 52.84 85 VAL A O 1
ATOM 673 N N . ASN A 1 86 ? -14.266 2.442 -21.105 1.00 70.81 86 ASN A N 1
ATOM 674 C CA . ASN A 1 86 ? -13.511 1.241 -21.478 1.00 70.81 86 ASN A CA 1
ATOM 675 C C . ASN A 1 86 ? -12.707 0.608 -20.331 1.00 70.81 86 ASN A C 1
ATOM 677 O O . ASN A 1 86 ? -11.906 -0.282 -20.601 1.00 70.81 86 ASN A O 1
ATOM 681 N N . GLU A 1 87 ? -12.861 1.036 -19.072 1.00 82.38 87 GLU A N 1
ATOM 682 C CA . GLU A 1 87 ? -12.172 0.325 -17.986 1.00 82.38 87 GLU A CA 1
ATOM 683 C C . GLU A 1 87 ? -12.870 -1.015 -17.705 1.00 82.38 87 GLU A C 1
ATOM 685 O O . GLU A 1 87 ? -14.095 -1.056 -17.560 1.00 82.38 87 GLU A O 1
ATOM 690 N N . PRO A 1 88 ? -12.118 -2.127 -17.653 1.00 89.50 88 PRO A N 1
ATOM 691 C CA . PRO A 1 88 ? -12.704 -3.432 -17.430 1.00 89.50 88 PRO A CA 1
ATOM 692 C C . PRO A 1 88 ? -13.199 -3.508 -15.986 1.00 89.50 88 PRO A C 1
ATOM 694 O O . PRO A 1 88 ? -12.425 -3.322 -15.051 1.00 89.50 88 PRO A O 1
ATOM 697 N N . ASP A 1 89 ? -14.492 -3.775 -15.814 1.00 95.00 89 ASP A N 1
ATOM 698 C CA . ASP A 1 89 ? -15.124 -3.876 -14.500 1.00 95.00 89 ASP A CA 1
ATOM 699 C C . ASP A 1 89 ? -14.564 -5.093 -13.730 1.00 95.00 89 ASP A C 1
ATOM 701 O O . ASP A 1 89 ? -14.835 -6.243 -14.117 1.00 95.00 89 ASP A O 1
ATOM 705 N N . PRO A 1 90 ? -13.775 -4.877 -12.658 1.00 96.00 90 PRO A N 1
ATOM 706 C CA . PRO A 1 90 ? -13.124 -5.958 -11.927 1.00 96.00 90 PRO A CA 1
ATOM 707 C C . PRO A 1 90 ? -14.143 -6.907 -11.283 1.00 96.00 90 PRO A C 1
ATOM 709 O O . PRO A 1 90 ? -13.886 -8.112 -11.216 1.00 96.00 90 PRO A O 1
ATOM 712 N N . ASN A 1 91 ? -15.327 -6.415 -10.899 1.00 96.94 91 ASN A N 1
ATOM 713 C CA . ASN A 1 91 ? -16.353 -7.230 -10.245 1.00 96.94 91 ASN A CA 1
ATOM 714 C C . ASN A 1 91 ? -16.987 -8.219 -11.236 1.00 96.94 91 ASN A C 1
ATOM 716 O O . ASN A 1 91 ? -17.185 -9.386 -10.897 1.00 96.94 91 ASN A O 1
ATOM 720 N N . LYS A 1 92 ? -17.196 -7.815 -12.497 1.00 97.06 92 LYS A N 1
ATOM 721 C CA . LYS A 1 92 ? -17.667 -8.727 -13.563 1.00 97.06 92 LYS A CA 1
ATOM 722 C C . LYS A 1 92 ? -16.636 -9.795 -13.918 1.00 97.06 92 LYS A C 1
ATOM 724 O O . LYS A 1 92 ? -16.995 -10.935 -14.227 1.00 97.06 92 LYS A O 1
ATOM 729 N N . ILE A 1 93 ? -15.349 -9.442 -13.886 1.00 97.44 93 ILE A N 1
ATOM 730 C CA . ILE A 1 93 ? -14.259 -10.403 -14.107 1.00 97.44 93 ILE A CA 1
ATOM 731 C C . ILE A 1 93 ? -14.218 -11.413 -12.959 1.00 97.44 93 ILE A C 1
ATOM 733 O O . ILE A 1 93 ? -14.138 -12.618 -13.212 1.00 97.44 93 ILE A O 1
ATOM 737 N N . LEU A 1 94 ? -14.317 -10.932 -11.718 1.00 98.00 94 LEU A N 1
ATOM 738 C CA . LEU A 1 94 ? -14.364 -11.776 -10.530 1.00 98.00 94 LEU A CA 1
ATOM 739 C C . LEU A 1 94 ? -15.564 -12.728 -10.570 1.00 98.00 94 LEU A C 1
ATOM 741 O O . LEU A 1 94 ? -15.383 -13.930 -10.389 1.00 98.00 94 LEU A O 1
ATOM 745 N N . GLU A 1 95 ? -16.760 -12.228 -10.893 1.00 98.12 95 GLU A N 1
ATOM 746 C CA . GLU A 1 95 ? -17.972 -13.044 -11.031 1.00 98.12 95 GLU A CA 1
ATOM 747 C C . GLU A 1 95 ? -17.780 -14.174 -12.050 1.00 98.12 95 GLU A C 1
ATOM 749 O O . GLU A 1 95 ? -18.067 -15.338 -11.756 1.00 98.12 95 GLU A O 1
ATOM 754 N N . ARG A 1 96 ? -17.241 -13.859 -13.235 1.00 97.94 96 ARG A N 1
ATOM 755 C CA . ARG A 1 96 ? -16.984 -14.862 -14.278 1.00 97.94 96 ARG A CA 1
ATOM 756 C C . ARG A 1 96 ? -16.008 -15.936 -13.799 1.00 97.94 96 ARG A C 1
ATOM 758 O O . ARG A 1 96 ? -16.232 -17.118 -14.058 1.00 97.94 96 ARG A O 1
ATOM 765 N N . VAL A 1 97 ? -14.935 -15.543 -13.110 1.00 98.25 97 VAL A N 1
ATOM 766 C CA . VAL A 1 97 ? -13.936 -16.486 -12.586 1.00 98.25 97 VAL A CA 1
ATOM 767 C C . VAL A 1 97 ? -14.547 -17.378 -11.507 1.00 98.25 97 VAL A C 1
ATOM 769 O O . VAL A 1 97 ? -14.365 -18.595 -11.570 1.00 98.25 97 VAL A O 1
ATOM 772 N N . LEU A 1 98 ? -15.310 -16.807 -10.573 1.00 98.12 98 LEU A N 1
ATOM 773 C CA . LEU A 1 98 ? -15.957 -17.555 -9.495 1.00 98.12 98 LEU A CA 1
ATOM 774 C C . LEU A 1 98 ? -16.976 -18.570 -10.035 1.00 98.12 98 LEU A C 1
ATOM 776 O O . LEU A 1 98 ? -16.882 -19.748 -9.699 1.00 98.12 98 LEU A O 1
ATOM 780 N N . ARG A 1 99 ? -17.874 -18.153 -10.941 1.00 98.12 99 ARG A N 1
ATOM 781 C CA . ARG A 1 99 ? -18.875 -19.039 -11.573 1.00 98.12 99 ARG A CA 1
ATOM 782 C C . ARG A 1 99 ? -18.254 -20.140 -12.439 1.00 98.12 99 ARG A C 1
ATOM 784 O O . ARG A 1 99 ? -18.859 -21.188 -12.631 1.00 98.12 99 ARG A O 1
ATOM 791 N N . SER A 1 100 ? -17.060 -19.907 -12.991 1.00 97.69 100 SER A N 1
ATOM 792 C CA . SER A 1 100 ? -16.367 -20.895 -13.832 1.00 97.69 100 SER A CA 1
ATOM 793 C C . SER A 1 100 ? -15.719 -22.039 -13.045 1.00 97.69 100 SER A C 1
ATOM 795 O O . SER A 1 100 ? -15.292 -23.026 -13.647 1.00 97.69 100 SER A O 1
ATOM 797 N N . HIS A 1 101 ? -15.591 -21.911 -11.720 1.00 97.38 101 HIS A N 1
ATOM 798 C CA . HIS A 1 101 ? -14.900 -22.896 -10.899 1.00 97.38 101 HIS A CA 1
ATOM 799 C C . HIS A 1 101 ? -15.891 -23.910 -10.296 1.00 97.38 101 HIS A C 1
ATOM 801 O O . HIS A 1 101 ? -16.749 -23.507 -9.516 1.00 97.38 101 HIS A O 1
ATOM 807 N N . PRO A 1 102 ? -15.764 -25.224 -10.574 1.00 97.12 102 PRO A N 1
ATOM 808 C CA . PRO A 1 102 ? -16.749 -26.224 -10.136 1.00 97.12 102 PRO A CA 1
ATOM 809 C C . PRO A 1 102 ? -16.833 -26.369 -8.609 1.00 97.12 102 PRO A C 1
ATOM 811 O O . PRO A 1 102 ? -17.895 -26.656 -8.068 1.00 97.12 102 PRO A O 1
ATOM 814 N N . ASP A 1 103 ? -15.721 -26.129 -7.911 1.00 97.44 103 ASP A N 1
ATOM 815 C CA . ASP A 1 103 ? -15.635 -26.267 -6.451 1.00 97.44 103 ASP A CA 1
ATOM 816 C C . ASP A 1 103 ? -16.163 -25.055 -5.664 1.00 97.44 103 ASP A C 1
ATOM 818 O O . ASP A 1 103 ? -16.089 -25.057 -4.434 1.00 97.44 103 ASP A O 1
ATOM 822 N N . ILE A 1 104 ? -16.653 -24.002 -6.331 1.00 97.44 104 ILE A N 1
ATOM 823 C CA . ILE A 1 104 ? -17.227 -22.831 -5.655 1.00 97.44 104 ILE A CA 1
ATOM 824 C C . ILE A 1 104 ? -18.754 -22.888 -5.768 1.00 97.44 104 ILE A C 1
ATOM 826 O O . ILE A 1 104 ? -19.310 -22.561 -6.814 1.00 97.44 104 ILE A O 1
ATOM 830 N N . PRO A 1 105 ? -19.460 -23.270 -4.690 1.00 97.31 105 PRO A N 1
ATOM 831 C CA . PRO A 1 105 ? -20.908 -23.151 -4.618 1.00 97.31 105 PRO A CA 1
ATOM 832 C C . PRO A 1 105 ? -21.407 -21.734 -4.923 1.00 97.31 105 PRO A C 1
ATOM 834 O O . PRO A 1 105 ? -20.879 -20.761 -4.387 1.00 97.31 105 PRO A O 1
ATOM 837 N N . GLU A 1 106 ? -22.508 -21.631 -5.669 1.00 97.38 106 GLU A N 1
ATOM 838 C CA . GLU A 1 106 ? -23.131 -20.357 -6.070 1.00 97.38 106 GLU A CA 1
ATOM 839 C C . GLU A 1 106 ? -23.406 -19.412 -4.884 1.00 97.38 106 GLU A C 1
ATOM 841 O O . GLU A 1 106 ? -23.217 -18.202 -4.975 1.00 97.38 106 GLU A O 1
ATOM 846 N N . ARG A 1 107 ? -23.765 -19.966 -3.716 1.00 96.88 107 ARG A N 1
ATOM 847 C CA . ARG A 1 107 ? -23.967 -19.186 -2.480 1.00 96.88 107 ARG A CA 1
ATOM 848 C C . ARG A 1 107 ? -22.741 -18.349 -2.088 1.00 96.88 107 ARG A C 1
ATOM 850 O O . ARG A 1 107 ? -22.899 -17.237 -1.601 1.00 96.88 107 ARG A O 1
ATOM 857 N N . TYR A 1 108 ? -21.536 -18.870 -2.320 1.00 97.94 108 TYR A N 1
ATOM 858 C CA . TYR A 1 108 ? -20.287 -18.184 -1.995 1.00 97.94 108 TYR A CA 1
ATOM 859 C C . TYR A 1 108 ? -19.906 -17.156 -3.053 1.00 97.94 108 TYR A C 1
ATOM 861 O O . TYR A 1 108 ? -19.233 -16.185 -2.728 1.00 97.94 108 TYR A O 1
ATOM 869 N N . VAL A 1 109 ? -20.372 -17.318 -4.294 1.00 98.12 109 VAL A N 1
ATOM 870 C CA . VAL A 1 109 ? -20.179 -16.315 -5.348 1.00 98.12 109 VAL A CA 1
ATOM 871 C C . VAL A 1 109 ? -20.840 -15.000 -4.936 1.00 98.12 109 VAL A C 1
ATOM 873 O O . VAL A 1 109 ? -20.185 -13.962 -4.936 1.00 98.12 109 VAL A O 1
ATOM 876 N N . HIS A 1 110 ? -22.102 -15.052 -4.500 1.00 97.50 110 HIS A N 1
ATOM 877 C CA . HIS A 1 110 ? -22.826 -13.872 -4.017 1.00 97.50 110 HIS A CA 1
ATOM 878 C C . HIS A 1 110 ? -22.190 -13.252 -2.773 1.00 97.50 110 HIS A C 1
ATOM 880 O O . HIS A 1 110 ? -22.099 -12.030 -2.678 1.00 97.50 110 HIS A O 1
ATOM 886 N N . GLU A 1 111 ? -21.723 -14.082 -1.838 1.00 97.62 111 GLU A N 1
ATOM 887 C CA . GLU A 1 111 ? -21.049 -13.594 -0.639 1.00 97.62 111 GLU A CA 1
ATOM 888 C C . GLU A 1 111 ? -19.777 -12.824 -1.021 1.00 97.62 111 GLU A C 1
ATOM 890 O O . GLU A 1 111 ? -19.664 -11.643 -0.703 1.00 97.62 111 GLU A O 1
ATOM 895 N N . VAL A 1 112 ? -18.871 -13.430 -1.797 1.00 97.88 112 VAL A N 1
ATOM 896 C CA . VAL A 1 112 ? -17.613 -12.801 -2.246 1.00 97.88 112 VAL A CA 1
ATOM 897 C C . VAL A 1 112 ? -17.862 -11.530 -3.067 1.00 97.88 112 VAL A C 1
ATOM 899 O O . VAL A 1 112 ? -17.148 -10.545 -2.883 1.00 97.88 112 VAL A O 1
ATOM 902 N N . LEU A 1 113 ? -18.876 -11.514 -3.938 1.00 97.69 113 LEU A N 1
ATOM 903 C CA . LEU A 1 113 ? -19.222 -10.316 -4.712 1.00 97.69 113 LEU A CA 1
ATOM 904 C C . LEU A 1 113 ? -19.766 -9.191 -3.833 1.00 97.69 113 LEU A C 1
ATOM 906 O O . LEU A 1 113 ? -19.410 -8.040 -4.061 1.00 97.69 113 LEU A O 1
ATOM 910 N N . SER A 1 114 ? -20.520 -9.502 -2.775 1.00 97.19 114 SER A N 1
ATOM 911 C CA . SER A 1 114 ? -20.975 -8.458 -1.853 1.00 97.19 114 SER A CA 1
ATOM 912 C C . SER A 1 114 ? -19.796 -7.758 -1.162 1.00 97.19 114 SER A C 1
ATOM 914 O O . SER A 1 114 ? -19.800 -6.537 -1.052 1.00 97.19 114 SER A O 1
ATOM 916 N N . TRP A 1 115 ? -18.724 -8.482 -0.806 1.00 97.19 115 TRP A N 1
ATOM 917 C CA . TRP A 1 115 ? -17.469 -7.876 -0.330 1.00 97.19 115 TRP A CA 1
ATOM 918 C C . TRP A 1 115 ? -16.791 -6.989 -1.388 1.00 97.19 115 TRP A C 1
ATOM 920 O O . TRP A 1 115 ? -16.190 -5.966 -1.044 1.00 97.19 115 TRP A O 1
ATOM 930 N N . ALA A 1 116 ? -16.880 -7.362 -2.666 1.00 96.25 116 ALA A N 1
ATOM 931 C CA . ALA A 1 116 ? -16.327 -6.579 -3.768 1.00 96.25 116 ALA A CA 1
ATOM 932 C C . ALA A 1 116 ? -17.093 -5.277 -4.016 1.00 96.25 116 ALA A C 1
ATOM 934 O O . ALA A 1 116 ? -16.464 -4.263 -4.311 1.00 96.25 116 ALA A O 1
ATOM 935 N N . ASP A 1 117 ? -18.409 -5.269 -3.816 1.00 94.81 117 ASP A N 1
ATOM 936 C CA . ASP A 1 117 ? -19.235 -4.065 -3.956 1.00 94.81 117 ASP A CA 1
ATOM 937 C C . ASP A 1 117 ? -18.916 -3.002 -2.889 1.00 94.81 117 ASP A C 1
ATOM 939 O O . ASP A 1 117 ? -19.035 -1.803 -3.148 1.00 94.81 117 ASP A O 1
ATOM 943 N N . TYR A 1 118 ? -18.449 -3.414 -1.704 1.00 94.56 118 TYR A N 1
ATOM 944 C CA . TYR A 1 118 ? -18.003 -2.492 -0.650 1.00 94.56 118 TYR A CA 1
ATOM 945 C C . TYR A 1 118 ? -16.580 -1.953 -0.850 1.00 94.56 118 TYR A C 1
ATOM 947 O O . TYR A 1 118 ? -16.198 -0.988 -0.183 1.00 94.56 118 TYR A O 1
ATOM 955 N N . THR A 1 119 ? -15.784 -2.558 -1.736 1.00 93.88 119 THR A N 1
ATOM 956 C CA . THR A 1 119 ? -14.375 -2.192 -1.919 1.00 93.88 119 THR A CA 1
ATOM 957 C C . THR A 1 119 ? -14.219 -1.326 -3.172 1.00 93.88 119 THR A C 1
ATOM 959 O O . THR A 1 119 ? -14.363 -1.835 -4.286 1.00 93.88 119 THR A O 1
ATOM 962 N N . PRO A 1 120 ? -13.913 -0.018 -3.048 1.00 91.19 120 PRO A N 1
ATOM 963 C CA . PRO A 1 120 ? -13.728 0.836 -4.216 1.00 91.19 120 PRO A CA 1
ATOM 964 C C . PRO A 1 120 ? -12.547 0.329 -5.056 1.00 91.19 120 PRO A C 1
ATOM 966 O O . PRO A 1 120 ? -11.426 0.234 -4.563 1.00 91.19 120 PRO A O 1
ATOM 969 N N . GLY A 1 121 ? -12.809 -0.000 -6.324 1.00 90.25 121 GLY A N 1
ATOM 970 C CA . GLY A 1 121 ? -11.820 -0.590 -7.237 1.00 90.25 121 GLY A CA 1
ATOM 971 C C . GLY A 1 121 ? -11.811 -2.125 -7.289 1.00 90.25 121 GLY A C 1
ATOM 972 O O . GLY A 1 121 ? -10.980 -2.689 -7.998 1.00 90.25 121 GLY A O 1
ATOM 973 N N . GLY A 1 122 ? -12.740 -2.793 -6.596 1.00 95.31 122 GLY A N 1
ATOM 974 C CA . GLY A 1 122 ? -12.866 -4.251 -6.565 1.00 95.31 122 GLY A CA 1
ATOM 975 C C . GLY A 1 122 ? -11.915 -4.928 -5.571 1.00 95.31 122 GLY A C 1
ATOM 976 O O . GLY A 1 122 ? -11.031 -4.302 -4.986 1.00 95.31 122 GLY A O 1
ATOM 977 N N . LEU A 1 123 ? -12.101 -6.234 -5.355 1.00 97.19 123 LEU A N 1
ATOM 978 C CA . LEU A 1 123 ? -11.225 -7.013 -4.471 1.00 97.19 123 LEU A CA 1
ATOM 979 C C . LEU A 1 123 ? -9.866 -7.267 -5.126 1.00 97.19 123 LEU A C 1
ATOM 981 O O . LEU A 1 123 ? -9.788 -7.636 -6.301 1.00 97.19 123 LEU A O 1
ATOM 985 N N . HIS A 1 124 ? -8.797 -7.167 -4.337 1.00 97.75 124 HIS A N 1
ATOM 986 C CA . HIS A 1 124 ? -7.465 -7.608 -4.746 1.00 97.75 124 HIS A CA 1
ATOM 987 C C . HIS A 1 124 ? -7.385 -9.152 -4.755 1.00 97.75 124 HIS A C 1
ATOM 989 O O . HIS A 1 124 ? -7.963 -9.791 -3.871 1.00 97.75 124 HIS A O 1
ATOM 995 N N . PRO A 1 125 ? -6.630 -9.800 -5.667 1.00 98.25 125 PRO A N 1
ATOM 996 C CA . PRO A 1 125 ? -6.540 -11.264 -5.723 1.00 98.25 125 PRO A CA 1
ATOM 997 C C . PRO A 1 125 ? -6.162 -11.950 -4.402 1.00 98.25 125 PRO A C 1
ATOM 999 O O . PRO A 1 125 ? -6.731 -12.981 -4.054 1.00 98.25 125 PRO A O 1
ATOM 1002 N N . SER A 1 126 ? -5.255 -11.361 -3.615 1.00 97.44 126 SER A N 1
ATOM 1003 C CA . SER A 1 126 ? -4.910 -11.898 -2.288 1.00 97.44 126 SER A CA 1
ATOM 1004 C C . SER A 1 126 ? -6.068 -11.823 -1.284 1.00 97.44 126 SER A C 1
ATOM 1006 O O . SER A 1 126 ? -6.196 -12.707 -0.439 1.00 97.44 126 SER A O 1
ATOM 1008 N N . GLN A 1 127 ? -6.938 -10.812 -1.390 1.00 97.88 127 GLN A N 1
ATOM 1009 C CA . GLN A 1 127 ? -8.143 -10.703 -0.565 1.00 97.88 127 GLN A CA 1
ATOM 1010 C C . GLN A 1 127 ? -9.168 -11.760 -0.971 1.00 97.88 127 GLN A C 1
ATOM 1012 O O . GLN A 1 127 ? -9.754 -12.390 -0.098 1.00 97.88 127 GLN A O 1
ATOM 1017 N N . VAL A 1 128 ? -9.328 -12.019 -2.275 1.00 98.19 128 VAL A N 1
ATOM 1018 C CA . VAL A 1 128 ? -10.189 -13.103 -2.777 1.00 98.19 128 VAL A CA 1
ATOM 1019 C C . VAL A 1 128 ? -9.734 -14.454 -2.221 1.00 98.19 128 VAL A C 1
ATOM 1021 O O . VAL A 1 128 ? -10.565 -15.205 -1.719 1.00 98.19 128 VAL A O 1
ATOM 1024 N N . ALA A 1 129 ? -8.425 -14.743 -2.229 1.00 98.25 129 ALA A N 1
ATOM 1025 C CA . ALA A 1 129 ? -7.890 -15.961 -1.612 1.00 98.25 129 ALA A CA 1
ATOM 1026 C C . ALA A 1 129 ? -8.250 -16.044 -0.121 1.00 98.25 129 ALA A C 1
ATOM 1028 O O . ALA A 1 129 ? -8.750 -17.067 0.335 1.00 98.25 129 ALA A O 1
ATOM 1029 N N . TYR A 1 130 ? -8.038 -14.960 0.630 1.00 98.06 130 TYR A N 1
ATOM 1030 C CA . TYR A 1 130 ? -8.317 -14.922 2.065 1.00 98.06 130 TYR A CA 1
ATOM 1031 C C . TYR A 1 130 ? -9.806 -15.108 2.388 1.00 98.06 130 TYR A C 1
ATOM 1033 O O . TYR A 1 130 ? -10.145 -15.883 3.282 1.00 98.06 130 TYR A O 1
ATOM 1041 N N . ILE A 1 131 ? -10.692 -14.441 1.641 1.00 98.06 131 ILE A N 1
ATOM 1042 C CA . ILE A 1 131 ? -12.145 -14.574 1.798 1.00 98.06 131 ILE A CA 1
ATOM 1043 C C . ILE A 1 131 ? -12.562 -16.006 1.465 1.00 98.06 131 ILE A C 1
ATOM 1045 O O . ILE A 1 131 ? -13.231 -16.643 2.262 1.00 98.06 131 ILE A O 1
ATOM 1049 N N . LEU A 1 132 ? -12.115 -16.572 0.342 1.00 98.06 132 LEU A N 1
ATOM 1050 C CA . LEU A 1 132 ? -12.463 -17.951 -0.012 1.00 98.06 132 LEU A CA 1
ATOM 1051 C C . LEU A 1 132 ? -11.935 -18.969 1.012 1.00 98.06 132 LEU A C 1
ATOM 1053 O O . LEU A 1 132 ? -12.621 -19.945 1.295 1.00 98.06 132 LEU A O 1
ATOM 1057 N N . MET A 1 133 ? -10.760 -18.736 1.606 1.00 97.94 133 MET A N 1
ATOM 1058 C CA . MET A 1 133 ? -10.203 -19.587 2.666 1.00 97.94 133 MET A CA 1
ATOM 1059 C C . MET A 1 133 ? -10.999 -19.539 3.977 1.00 97.94 133 MET A C 1
ATOM 1061 O O . MET A 1 133 ? -10.923 -20.492 4.754 1.00 97.94 133 MET A O 1
ATOM 1065 N N . SER A 1 134 ? -11.733 -18.456 4.249 1.00 97.81 134 SER A N 1
ATOM 1066 C CA . SER A 1 134 ? -12.576 -18.357 5.446 1.00 97.81 134 SER A CA 1
ATOM 1067 C C . SER A 1 134 ? -13.940 -19.036 5.267 1.00 97.81 134 SER A C 1
ATOM 1069 O O . SER A 1 134 ? -14.607 -19.348 6.256 1.00 97.81 134 SER A O 1
ATOM 1071 N N . LEU A 1 135 ? -14.341 -19.330 4.024 1.00 97.62 135 LEU A N 1
ATOM 1072 C CA . LEU A 1 135 ? -15.605 -19.990 3.714 1.00 97.62 135 LEU A CA 1
ATOM 1073 C C . LEU A 1 135 ? -15.509 -21.504 3.925 1.00 97.62 135 LEU A C 1
ATOM 1075 O O . LEU A 1 135 ? -14.651 -22.209 3.390 1.00 97.62 135 LEU A O 1
ATOM 1079 N N . LYS A 1 136 ? -16.450 -22.037 4.708 1.00 97.19 136 LYS A N 1
ATOM 1080 C CA . LYS A 1 136 ? -16.479 -23.457 5.069 1.00 97.19 136 LYS A CA 1
ATOM 1081 C C . LYS A 1 136 ? -16.645 -24.347 3.832 1.00 97.19 136 LYS A C 1
ATOM 1083 O O . LYS A 1 136 ? -17.665 -24.292 3.155 1.00 97.19 136 LYS A O 1
ATOM 1088 N N . GLY A 1 137 ? -15.693 -25.250 3.612 1.00 95.88 137 GLY A N 1
ATOM 1089 C CA . GLY A 1 137 ? -15.758 -26.253 2.543 1.00 95.88 137 GLY A CA 1
ATOM 1090 C C . GLY A 1 137 ? -15.018 -25.873 1.261 1.00 95.88 137 GLY A C 1
ATOM 1091 O O . GLY A 1 137 ? -14.966 -26.695 0.353 1.00 95.88 137 GLY A O 1
ATOM 1092 N N . ILE A 1 138 ? -14.403 -24.689 1.198 1.00 97.75 138 ILE A N 1
ATOM 1093 C CA . ILE A 1 138 ? -13.458 -24.347 0.132 1.00 97.75 138 ILE A CA 1
ATOM 1094 C C . ILE A 1 138 ? -12.049 -24.705 0.610 1.00 97.75 138 ILE A C 1
ATOM 1096 O O . ILE A 1 138 ? -11.621 -24.309 1.693 1.00 97.75 138 ILE A O 1
ATOM 1100 N N . SER A 1 139 ? -11.320 -25.495 -0.180 1.00 98.19 139 SER A N 1
ATOM 1101 C CA . SER A 1 139 ? -9.941 -25.847 0.163 1.00 98.19 139 SER A CA 1
ATOM 1102 C C . SER A 1 139 ? -9.004 -24.652 -0.045 1.00 98.19 139 SER A C 1
ATOM 1104 O O . SER A 1 139 ? -9.226 -23.816 -0.923 1.00 98.19 139 SER A O 1
ATOM 1106 N N . ARG A 1 140 ? -7.900 -24.598 0.709 1.00 97.69 140 ARG A N 1
ATOM 1107 C CA . ARG A 1 140 ? -6.857 -23.577 0.514 1.00 97.69 140 ARG A CA 1
ATOM 1108 C C . ARG A 1 140 ? -6.321 -23.563 -0.922 1.00 97.69 140 ARG A C 1
ATOM 1110 O O . ARG A 1 140 ? -6.141 -22.495 -1.492 1.00 97.69 140 ARG A O 1
ATOM 1117 N N . GLN A 1 141 ? -6.116 -24.741 -1.513 1.00 98.00 141 GLN A N 1
ATOM 1118 C CA . GLN A 1 141 ? -5.635 -24.868 -2.891 1.00 98.00 141 GLN A CA 1
ATOM 1119 C C . GLN A 1 141 ? -6.645 -24.302 -3.895 1.00 98.00 141 GLN A C 1
ATOM 1121 O O . GLN A 1 141 ? -6.261 -23.579 -4.810 1.00 98.00 141 GLN A O 1
ATOM 1126 N N . THR A 1 142 ? -7.939 -24.574 -3.696 1.00 98.06 142 THR A N 1
ATOM 1127 C CA . THR A 1 142 ? -9.021 -24.008 -4.513 1.00 98.06 142 THR A CA 1
ATOM 1128 C C . THR A 1 142 ? -9.030 -22.482 -4.411 1.00 98.06 142 THR A C 1
ATOM 1130 O O . THR A 1 142 ? -9.055 -21.803 -5.434 1.00 98.06 142 THR A O 1
ATOM 1133 N N . ALA A 1 143 ? -8.946 -21.932 -3.196 1.00 98.19 143 ALA A N 1
ATOM 1134 C CA . ALA A 1 143 ? -8.922 -20.487 -2.973 1.00 98.19 143 ALA A CA 1
ATOM 1135 C C . ALA A 1 143 ? -7.717 -19.804 -3.651 1.00 98.19 143 ALA A C 1
ATOM 1137 O O . ALA A 1 143 ? -7.883 -18.791 -4.335 1.00 98.19 143 ALA A O 1
ATOM 1138 N N . GLU A 1 144 ? -6.518 -20.379 -3.519 1.00 97.94 144 GLU A N 1
ATOM 1139 C CA . GLU A 1 144 ? -5.298 -19.876 -4.165 1.00 97.94 144 GLU A CA 1
ATOM 1140 C C . GLU A 1 144 ? -5.389 -19.960 -5.700 1.00 97.94 144 GLU A C 1
ATOM 1142 O O . GLU A 1 144 ? -5.047 -18.998 -6.390 1.00 97.94 144 GLU A O 1
ATOM 1147 N N . LEU A 1 145 ? -5.913 -21.062 -6.250 1.00 98.12 145 LEU A N 1
ATOM 1148 C CA . LEU A 1 145 ? -6.079 -21.240 -7.696 1.00 98.12 145 LEU A CA 1
ATOM 1149 C C . LEU A 1 145 ? -7.073 -20.232 -8.289 1.00 98.12 145 LEU A C 1
ATOM 1151 O O . LEU A 1 145 ? -6.839 -19.675 -9.364 1.00 98.12 145 LEU A O 1
ATOM 1155 N N . VAL A 1 146 ? -8.181 -19.981 -7.594 1.00 98.25 146 VAL A N 1
ATOM 1156 C CA . VAL A 1 146 ? -9.203 -19.011 -8.010 1.00 98.25 146 VAL A CA 1
ATOM 1157 C C . VAL A 1 146 ? -8.642 -17.593 -7.981 1.00 98.25 146 VAL A C 1
ATOM 1159 O O . VAL A 1 146 ? -8.811 -16.852 -8.950 1.00 98.25 146 VAL A O 1
ATOM 1162 N N . ALA A 1 147 ? -7.905 -17.238 -6.929 1.00 98.19 147 ALA A N 1
ATOM 1163 C CA . ALA A 1 147 ? -7.215 -15.957 -6.843 1.00 98.19 147 ALA A CA 1
ATOM 1164 C C . ALA A 1 147 ? -6.187 -15.769 -7.970 1.00 98.19 147 ALA A C 1
ATOM 1166 O O . ALA A 1 147 ? -6.131 -14.699 -8.576 1.00 98.19 147 ALA A O 1
ATOM 1167 N N . GLN A 1 148 ? -5.417 -16.807 -8.311 1.00 98.19 148 GLN A N 1
ATOM 1168 C CA . GLN A 1 148 ? -4.488 -16.768 -9.445 1.00 98.19 148 GLN A CA 1
ATOM 1169 C C . GLN A 1 148 ? -5.218 -16.584 -10.783 1.00 98.19 148 GLN A C 1
ATOM 1171 O O . GLN A 1 148 ? -4.826 -15.732 -11.581 1.00 98.19 148 GLN A O 1
ATOM 1176 N N . LYS A 1 149 ? -6.305 -17.331 -11.025 1.00 97.94 149 LYS A N 1
ATOM 1177 C CA . LYS A 1 149 ? -7.132 -17.176 -12.236 1.00 97.94 149 LYS A CA 1
ATOM 1178 C C . LYS A 1 149 ? -7.712 -15.768 -12.346 1.00 97.94 149 LYS A C 1
ATOM 1180 O O . LYS A 1 149 ? -7.704 -15.193 -13.431 1.00 97.94 149 LYS A O 1
ATOM 1185 N N . TYR A 1 150 ? -8.167 -15.204 -11.232 1.00 98.19 150 TYR A N 1
ATOM 1186 C CA . TYR A 1 150 ? -8.675 -13.839 -11.176 1.00 98.19 150 TYR A CA 1
ATOM 1187 C C . TYR A 1 150 ? -7.583 -12.800 -11.460 1.00 98.19 150 TYR A C 1
ATOM 1189 O O . TYR A 1 150 ? -7.792 -11.922 -12.295 1.00 98.19 150 TYR A O 1
ATOM 1197 N N . ALA A 1 151 ? -6.389 -12.946 -10.876 1.00 97.50 151 ALA A N 1
ATOM 1198 C CA . ALA A 1 151 ? -5.248 -12.079 -11.172 1.00 97.50 151 ALA A CA 1
ATOM 1199 C C . ALA A 1 151 ? -4.879 -12.094 -12.667 1.00 97.50 151 ALA A C 1
ATOM 1201 O O . ALA A 1 151 ? -4.695 -11.039 -13.275 1.00 97.50 151 ALA A O 1
ATOM 1202 N N . LEU A 1 152 ? -4.831 -13.281 -13.282 1.00 97.00 152 LEU A N 1
ATOM 1203 C CA . LEU A 1 152 ? -4.561 -13.428 -14.715 1.00 97.00 152 LEU A CA 1
ATOM 1204 C C . LEU A 1 152 ? -5.670 -12.816 -15.580 1.00 97.00 152 LEU A C 1
ATOM 1206 O O . LEU A 1 152 ? -5.377 -12.178 -16.591 1.00 97.00 152 LEU A O 1
ATOM 1210 N N . ALA A 1 153 ? -6.934 -12.982 -15.184 1.00 96.75 153 ALA A N 1
ATOM 1211 C CA . ALA A 1 153 ? -8.070 -12.414 -15.900 1.00 96.75 153 ALA A CA 1
ATOM 1212 C C . ALA A 1 153 ? -8.075 -10.878 -15.844 1.00 96.75 153 ALA A C 1
ATOM 1214 O O . ALA A 1 153 ? -8.305 -10.242 -16.871 1.00 96.75 153 ALA A O 1
ATOM 1215 N N . LEU A 1 154 ? -7.744 -10.287 -14.689 1.00 96.06 154 LEU A N 1
ATOM 1216 C CA . LEU A 1 154 ? -7.539 -8.842 -14.559 1.00 96.06 154 LEU A CA 1
ATOM 1217 C C . LEU A 1 154 ? -6.402 -8.366 -15.466 1.00 96.06 154 LEU A C 1
ATOM 1219 O O . LEU A 1 154 ? -6.603 -7.458 -16.268 1.00 96.06 154 LEU A O 1
ATOM 1223 N N . MET A 1 155 ? -5.226 -9.003 -15.397 1.00 94.75 155 MET A N 1
ATOM 1224 C CA . MET A 1 155 ? -4.082 -8.641 -16.246 1.00 94.75 155 MET A CA 1
ATOM 1225 C C . MET A 1 155 ? -4.435 -8.686 -17.736 1.00 94.75 155 MET A C 1
ATOM 1227 O O . MET A 1 155 ? -4.084 -7.767 -18.474 1.00 94.75 155 MET A O 1
ATOM 1231 N N . LYS A 1 156 ? -5.157 -9.727 -18.168 1.00 95.12 156 LYS A N 1
ATOM 1232 C CA . LYS A 1 156 ? -5.606 -9.872 -19.554 1.00 95.12 156 LYS A CA 1
ATOM 1233 C C . LYS A 1 156 ? -6.581 -8.763 -19.952 1.00 95.12 156 LYS A C 1
ATOM 1235 O O . LYS A 1 156 ? -6.392 -8.152 -20.998 1.00 95.12 156 LYS A O 1
ATOM 1240 N N . ALA A 1 157 ? -7.568 -8.458 -19.112 1.00 93.50 157 ALA A N 1
ATOM 1241 C CA . ALA A 1 157 ? -8.542 -7.408 -19.396 1.00 93.50 157 ALA A CA 1
ATOM 1242 C C . ALA A 1 157 ? -7.885 -6.020 -19.495 1.00 93.50 157 ALA A C 1
ATOM 1244 O O . ALA A 1 157 ? -8.178 -5.256 -20.412 1.00 93.50 157 ALA A O 1
ATOM 1245 N N . TYR A 1 158 ? -6.927 -5.712 -18.615 1.00 91.69 158 TYR A N 1
ATOM 1246 C CA . TYR A 1 158 ? -6.143 -4.477 -18.720 1.00 91.69 158 TYR A CA 1
ATOM 1247 C C . TYR A 1 158 ? -5.232 -4.452 -19.950 1.00 91.69 158 TYR A C 1
ATOM 1249 O O . TYR A 1 158 ? -4.968 -3.383 -20.498 1.00 91.69 158 TYR A O 1
ATOM 1257 N N . GLN A 1 159 ? -4.729 -5.605 -20.392 1.00 90.81 159 GLN A N 1
ATOM 1258 C CA . GLN A 1 159 ? -3.925 -5.693 -21.607 1.00 90.81 159 GLN A CA 1
ATOM 1259 C C . GLN A 1 159 ? -4.767 -5.446 -22.862 1.00 90.81 159 GLN A C 1
ATOM 1261 O O . GLN A 1 159 ? -4.305 -4.731 -23.746 1.00 90.81 159 GLN A O 1
ATOM 1266 N N . GLU A 1 160 ? -5.983 -5.990 -22.924 1.00 87.06 160 GLU A N 1
ATOM 1267 C CA . GLU A 1 160 ? -6.912 -5.804 -24.049 1.00 87.06 160 GLU A CA 1
ATOM 1268 C C . GLU A 1 160 ? -7.351 -4.342 -24.194 1.00 87.06 160 GLU A C 1
ATOM 1270 O O . GLU A 1 160 ? -7.393 -3.825 -25.305 1.00 87.06 160 GLU A O 1
ATOM 1275 N N . VAL A 1 161 ? -7.590 -3.643 -23.082 1.00 86.38 161 VAL A N 1
ATOM 1276 C CA . VAL A 1 161 ? -7.977 -2.220 -23.097 1.00 86.38 161 VAL A CA 1
ATOM 1277 C C . VAL A 1 161 ? -6.835 -1.303 -23.551 1.00 86.38 161 VAL A C 1
ATOM 1279 O O . VAL A 1 161 ? -7.082 -0.250 -24.131 1.00 86.38 161 VAL A O 1
ATOM 1282 N N . ASN A 1 162 ? -5.584 -1.710 -23.325 1.00 78.69 162 ASN A N 1
ATOM 1283 C CA . ASN A 1 162 ? -4.395 -0.934 -23.687 1.00 78.69 162 ASN A CA 1
ATOM 1284 C C . ASN A 1 162 ? -3.761 -1.353 -25.025 1.00 78.69 162 ASN A C 1
ATOM 1286 O O . ASN A 1 162 ? -2.696 -0.841 -25.376 1.00 78.69 162 ASN A O 1
ATOM 1290 N N . GLN A 1 163 ? -4.358 -2.289 -25.768 1.00 61.25 163 GLN A N 1
ATOM 1291 C CA . GLN A 1 163 ? -3.928 -2.580 -27.134 1.00 61.25 163 GLN A CA 1
ATOM 1292 C C . GLN A 1 163 ? -4.715 -1.709 -28.124 1.00 61.25 163 GLN A C 1
ATOM 1294 O O . GLN A 1 163 ? -5.941 -1.640 -28.028 1.00 61.25 163 GLN A O 1
ATOM 1299 N N . PRO A 1 164 ? -4.050 -1.045 -29.091 1.00 43.62 164 PRO A N 1
ATOM 1300 C CA . PRO A 1 164 ? -4.766 -0.463 -30.219 1.00 43.62 164 PRO A CA 1
ATOM 1301 C C . PRO A 1 164 ? -5.527 -1.584 -30.951 1.00 43.62 164 PRO A C 1
ATOM 1303 O O . PRO A 1 164 ? -5.040 -2.720 -30.975 1.00 43.62 164 PRO A O 1
ATOM 1306 N N . PRO A 1 165 ? -6.714 -1.303 -31.522 1.00 39.88 165 PRO A N 1
ATOM 1307 C CA . PRO A 1 165 ? -7.535 -2.328 -32.151 1.00 39.88 165 PRO A CA 1
ATOM 1308 C C . PRO A 1 165 ? -6.707 -3.085 -33.199 1.00 39.88 165 PRO A C 1
ATOM 1310 O O . PRO A 1 165 ? -6.062 -2.447 -34.038 1.00 39.88 165 PRO A O 1
ATOM 1313 N N . PRO A 1 166 ? -6.675 -4.428 -33.150 1.00 42.06 166 PRO A N 1
ATOM 1314 C CA . PRO A 1 166 ? -5.913 -5.200 -34.111 1.00 42.06 166 PRO A CA 1
ATOM 1315 C C . PRO A 1 166 ? -6.516 -4.997 -35.501 1.00 42.06 166 PRO A C 1
ATOM 1317 O O . PRO A 1 166 ? -7.719 -5.177 -35.703 1.00 42.06 166 PRO A O 1
ATOM 1320 N N . PHE A 1 167 ? -5.671 -4.656 -36.474 1.00 33.75 167 PHE A N 1
ATOM 1321 C CA . PHE A 1 167 ? -6.004 -4.896 -37.871 1.00 33.75 167 PHE A CA 1
ATOM 1322 C C . PHE A 1 167 ? -6.312 -6.388 -38.024 1.00 33.75 167 PHE A C 1
ATOM 1324 O O . PHE A 1 167 ? -5.530 -7.251 -37.625 1.00 33.75 167 PHE A O 1
ATOM 1331 N N . ASN A 1 168 ? -7.506 -6.661 -38.538 1.00 35.62 168 ASN A N 1
ATOM 1332 C CA . ASN A 1 168 ? -8.074 -7.985 -38.707 1.00 35.62 168 ASN A CA 1
ATOM 1333 C C . ASN A 1 168 ? -7.187 -8.835 -39.633 1.00 35.62 168 ASN A C 1
ATOM 1335 O O . ASN A 1 168 ? -7.187 -8.636 -40.845 1.00 35.62 168 ASN A O 1
ATOM 1339 N N . ILE A 1 169 ? -6.442 -9.784 -39.063 1.00 34.53 169 ILE A N 1
ATOM 1340 C CA . ILE A 1 169 ? -5.855 -10.908 -39.795 1.00 34.53 169 ILE A CA 1
ATOM 1341 C C . ILE A 1 169 ? -6.260 -12.184 -39.049 1.00 34.53 169 ILE A C 1
ATOM 1343 O O . ILE A 1 169 ? -6.058 -12.318 -37.844 1.00 34.53 169 ILE A O 1
ATOM 1347 N N . SER A 1 170 ? -6.901 -13.077 -39.800 1.00 29.22 170 SER A N 1
ATOM 1348 C CA . SER A 1 170 ? -7.508 -14.346 -39.384 1.00 29.22 170 SER A CA 1
ATOM 1349 C C . SER A 1 170 ? -6.546 -15.342 -38.700 1.00 29.22 170 SER A C 1
ATOM 1351 O O . SER A 1 170 ? -5.327 -15.189 -38.785 1.00 29.22 170 SER A O 1
ATOM 1353 N N . PRO A 1 171 ? -7.077 -16.379 -38.012 1.00 40.25 171 PRO A N 1
ATOM 1354 C CA . PRO A 1 171 ? -6.355 -17.110 -36.978 1.00 40.25 171 PRO A CA 1
ATOM 1355 C C . PRO A 1 171 ? -5.581 -18.312 -37.532 1.00 40.25 171 PRO A C 1
ATOM 1357 O O . PRO A 1 171 ? -6.127 -19.133 -38.265 1.00 40.25 171 PRO A O 1
ATOM 1360 N N . TRP A 1 172 ? -4.327 -18.463 -37.102 1.00 33.69 172 TRP A N 1
ATOM 1361 C CA . TRP A 1 172 ? -3.561 -19.704 -37.222 1.00 33.69 172 TRP A CA 1
ATOM 1362 C C . TRP A 1 172 ? -3.127 -20.209 -35.840 1.00 33.69 172 TRP A C 1
ATOM 1364 O O . TRP A 1 172 ? -2.888 -19.455 -34.900 1.00 33.69 172 TRP A O 1
ATOM 1374 N N . ILE A 1 173 ? -3.120 -21.532 -35.753 1.00 36.00 173 ILE A N 1
ATOM 1375 C CA . ILE A 1 173 ? -3.095 -22.417 -34.589 1.00 36.00 173 ILE A CA 1
ATOM 1376 C C . ILE A 1 173 ? -1.774 -22.324 -33.802 1.00 36.00 173 ILE A C 1
ATOM 1378 O O . ILE A 1 173 ? -0.700 -22.409 -34.389 1.00 36.00 173 ILE A O 1
ATOM 1382 N N . SER A 1 174 ? -1.847 -22.262 -32.467 1.00 30.58 174 SER A N 1
ATOM 1383 C CA . SER A 1 174 ? -0.694 -22.481 -31.574 1.00 30.58 174 SER A CA 1
ATOM 1384 C C . SER A 1 174 ? -0.703 -23.905 -31.008 1.00 30.58 174 SER A C 1
ATOM 1386 O O . SER A 1 174 ? -1.747 -24.334 -30.508 1.00 30.58 174 SER A O 1
ATOM 1388 N N . PRO A 1 175 ? 0.434 -24.630 -30.988 1.00 40.22 175 PRO A N 1
ATOM 1389 C CA . PRO A 1 175 ? 0.536 -25.896 -30.284 1.00 40.22 175 PRO A CA 1
ATOM 1390 C C . PRO A 1 175 ? 1.017 -25.729 -28.833 1.00 40.22 175 PRO A C 1
ATOM 1392 O O . PRO A 1 175 ? 1.837 -24.882 -28.482 1.00 40.22 175 PRO A O 1
ATOM 1395 N N . VAL A 1 176 ? 0.470 -26.620 -28.013 1.00 33.69 176 VAL A N 1
ATOM 1396 C CA . VAL A 1 176 ? 0.743 -26.922 -26.605 1.00 33.69 176 VAL A CA 1
ATOM 1397 C C . VAL A 1 176 ? 2.225 -27.230 -26.349 1.00 33.69 176 VAL A C 1
ATOM 1399 O O . VAL A 1 176 ? 2.797 -28.107 -26.992 1.00 33.69 176 VAL A O 1
ATOM 1402 N N . MET A 1 177 ? 2.829 -26.587 -25.340 1.00 34.25 177 MET A N 1
ATOM 1403 C CA . MET A 1 177 ? 4.107 -27.017 -24.759 1.00 34.25 177 MET A CA 1
ATOM 1404 C C . MET A 1 177 ? 3.869 -27.890 -23.520 1.00 34.25 177 MET A C 1
ATOM 1406 O O . MET A 1 177 ? 3.369 -27.429 -22.495 1.00 34.25 177 MET A O 1
ATOM 1410 N N . GLN A 1 178 ? 4.251 -29.163 -23.638 1.00 37.03 178 GLN A N 1
ATOM 1411 C CA . GLN A 1 178 ? 4.332 -30.145 -22.560 1.00 37.03 178 GLN A CA 1
ATOM 1412 C C . GLN A 1 178 ? 5.523 -29.859 -21.635 1.00 37.03 178 GLN A C 1
ATOM 1414 O O . GLN A 1 178 ? 6.664 -29.716 -22.076 1.00 37.03 178 GLN A O 1
ATOM 1419 N N . GLN A 1 179 ? 5.256 -29.856 -20.332 1.00 35.69 179 GLN A N 1
ATOM 1420 C CA . GLN A 1 179 ? 6.254 -29.832 -19.268 1.00 35.69 179 GLN A CA 1
ATOM 1421 C C . GLN A 1 179 ? 6.795 -31.261 -19.059 1.00 35.69 179 GLN A C 1
ATOM 1423 O O . GLN A 1 179 ? 6.052 -32.161 -18.671 1.00 35.69 179 GLN A O 1
ATOM 1428 N N . LYS A 1 180 ? 8.087 -31.490 -19.331 1.00 30.94 180 LYS A N 1
ATOM 1429 C CA . LYS A 1 180 ? 8.782 -32.753 -19.020 1.00 30.94 180 LYS A CA 1
ATOM 1430 C C . LYS A 1 180 ? 8.952 -32.899 -17.503 1.00 30.94 180 LYS A C 1
ATOM 1432 O O . LYS A 1 180 ? 9.716 -32.153 -16.897 1.00 30.94 180 LYS A O 1
ATOM 1437 N N . GLN A 1 181 ? 8.278 -33.885 -16.915 1.00 33.31 181 GLN A N 1
ATOM 1438 C CA . GLN A 1 181 ? 8.579 -34.423 -15.587 1.00 33.31 181 GLN A CA 1
ATOM 1439 C C . GLN A 1 181 ? 9.776 -35.380 -15.683 1.00 33.31 181 GLN A C 1
ATOM 1441 O O . GLN A 1 181 ? 9.797 -36.279 -16.522 1.00 33.31 181 GLN A O 1
ATOM 1446 N N . THR A 1 182 ? 10.777 -35.195 -14.825 1.00 32.50 182 THR A N 1
ATOM 1447 C CA . THR A 1 182 ? 11.890 -36.133 -14.637 1.00 32.50 182 THR A CA 1
ATOM 1448 C C . THR A 1 182 ? 11.525 -37.159 -13.565 1.00 32.50 182 THR A C 1
ATOM 1450 O O . THR A 1 182 ? 11.390 -36.816 -12.393 1.00 32.50 182 THR A O 1
ATOM 1453 N N . THR A 1 183 ? 11.377 -38.417 -13.969 1.00 33.75 183 THR A N 1
ATOM 1454 C CA . THR A 1 183 ? 11.307 -39.608 -13.106 1.00 33.75 183 THR A CA 1
ATOM 1455 C C . THR A 1 183 ? 12.686 -39.979 -12.545 1.00 33.75 183 THR A C 1
ATOM 1457 O O . THR A 1 183 ? 13.650 -39.958 -13.313 1.00 33.75 183 THR A O 1
ATOM 1460 N N . PRO A 1 184 ? 12.811 -40.408 -11.273 1.00 41.31 184 PRO A N 1
ATOM 1461 C CA . PRO A 1 184 ? 13.996 -41.110 -10.799 1.00 41.31 184 PRO A CA 1
ATOM 1462 C C . PRO A 1 184 ? 13.850 -42.632 -10.970 1.00 41.31 184 PRO A C 1
ATOM 1464 O O . PRO A 1 184 ? 12.833 -43.232 -10.623 1.00 41.31 184 PRO A O 1
ATOM 1467 N N . THR A 1 185 ? 14.902 -43.241 -11.510 1.00 37.47 185 THR A N 1
ATOM 1468 C CA . THR A 1 185 ? 15.086 -44.685 -11.692 1.00 37.47 185 THR A CA 1
ATOM 1469 C C . THR A 1 185 ? 15.306 -45.391 -10.351 1.00 37.47 185 THR A C 1
ATOM 1471 O O . THR A 1 185 ? 16.170 -44.996 -9.572 1.00 37.47 185 THR A O 1
ATOM 1474 N N . ILE A 1 186 ? 14.551 -46.467 -10.119 1.00 37.38 186 ILE A N 1
ATOM 1475 C CA . ILE A 1 186 ? 14.698 -47.434 -9.020 1.00 37.38 186 ILE A CA 1
ATOM 1476 C C . ILE A 1 186 ? 15.457 -48.653 -9.560 1.00 37.38 186 ILE A C 1
ATOM 1478 O O . ILE A 1 186 ? 15.017 -49.226 -10.553 1.00 37.38 186 ILE A O 1
ATOM 1482 N N . LEU A 1 187 ? 16.524 -49.097 -8.887 1.00 42.84 187 LEU A N 1
ATOM 1483 C CA . LEU A 1 187 ? 17.036 -50.475 -8.974 1.00 42.84 187 LEU A CA 1
ATOM 1484 C C . LEU A 1 187 ? 17.562 -50.945 -7.593 1.00 42.84 187 LEU A C 1
ATOM 1486 O O . LEU A 1 187 ? 17.930 -50.101 -6.773 1.00 42.84 187 LEU A O 1
ATOM 1490 N N . PRO A 1 188 ? 17.530 -52.265 -7.307 1.00 50.09 188 PRO A N 1
ATOM 1491 C CA . PRO A 1 188 ? 17.451 -52.827 -5.956 1.00 50.09 188 PRO A CA 1
ATOM 1492 C C . PRO A 1 188 ? 18.811 -53.257 -5.365 1.00 50.09 188 PRO A C 1
ATOM 1494 O O . PRO A 1 188 ? 19.805 -53.355 -6.076 1.00 50.09 188 PRO A O 1
ATOM 1497 N N . GLY A 1 189 ? 18.816 -53.510 -4.045 1.00 34.12 189 GLY A N 1
ATOM 1498 C CA . GLY A 1 189 ? 19.978 -53.861 -3.204 1.00 34.12 189 GLY A CA 1
ATOM 1499 C C . GLY A 1 189 ? 20.665 -55.209 -3.502 1.00 34.12 189 GLY A C 1
ATOM 1500 O O . GLY A 1 189 ? 20.348 -55.850 -4.503 1.00 34.12 189 GLY A O 1
ATOM 1501 N N . PRO A 1 190 ? 21.604 -55.661 -2.636 1.00 50.56 190 PRO A N 1
ATOM 1502 C CA . PRO A 1 190 ? 21.214 -56.200 -1.323 1.00 50.56 190 PRO A CA 1
ATOM 1503 C C . PRO A 1 190 ? 22.165 -55.897 -0.131 1.00 50.56 190 PRO A C 1
ATOM 1505 O O . PRO A 1 190 ? 23.336 -55.566 -0.286 1.00 50.56 190 PRO A O 1
ATOM 1508 N N . VAL A 1 191 ? 21.612 -56.059 1.078 1.00 45.41 191 VAL A N 1
ATOM 1509 C CA . VAL A 1 191 ? 22.268 -56.158 2.411 1.00 45.41 191 VAL A CA 1
ATOM 1510 C C . VAL A 1 191 ? 22.914 -57.562 2.569 1.00 45.41 191 VAL A C 1
ATOM 1512 O O . VAL A 1 191 ? 22.467 -58.450 1.836 1.00 45.41 191 VAL A O 1
ATOM 1515 N N . PRO A 1 192 ? 23.886 -57.850 3.481 1.00 51.41 192 PRO A N 1
ATOM 1516 C CA . PRO A 1 192 ? 23.758 -57.713 4.951 1.00 51.41 192 PRO A CA 1
ATOM 1517 C C . PRO A 1 192 ? 25.052 -57.333 5.725 1.00 51.41 192 PRO A C 1
ATOM 1519 O O . PRO A 1 192 ? 26.159 -57.464 5.217 1.00 51.41 192 PRO A O 1
ATOM 1522 N N . GLY A 1 193 ? 24.919 -56.965 7.010 1.00 34.19 193 GLY A N 1
ATOM 1523 C CA . GLY A 1 193 ? 26.012 -57.12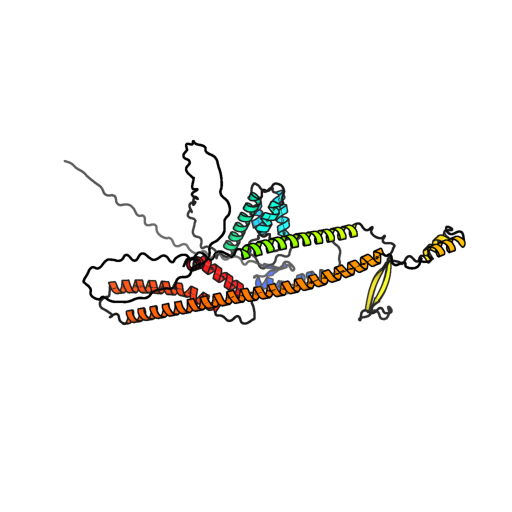0 7.990 1.00 34.19 193 GLY A CA 1
ATOM 1524 C C . GLY A 1 193 ? 26.113 -56.045 9.077 1.00 34.19 193 GLY A C 1
ATOM 1525 O O . GLY A 1 193 ? 26.577 -54.943 8.823 1.00 34.19 193 GLY A O 1
ATOM 1526 N N . GLN A 1 194 ? 25.701 -56.398 10.297 1.00 39.19 194 GLN A N 1
ATOM 1527 C CA . GLN A 1 194 ? 25.844 -55.654 11.559 1.00 39.19 194 GLN A CA 1
ATOM 1528 C C . GLN A 1 194 ? 27.303 -55.283 11.894 1.00 39.19 194 GLN A C 1
ATOM 1530 O O . GLN A 1 194 ? 28.189 -56.063 11.568 1.00 39.19 194 GLN A O 1
ATOM 1535 N N . THR A 1 195 ? 27.541 -54.195 12.651 1.00 36.12 195 THR A N 1
ATOM 1536 C CA . THR A 1 195 ? 28.232 -54.175 13.974 1.00 36.12 195 THR A CA 1
ATOM 1537 C C . THR A 1 195 ? 28.124 -52.770 14.617 1.00 36.12 195 THR A C 1
ATOM 1539 O O . THR A 1 195 ? 28.081 -51.759 13.925 1.00 36.12 195 THR A O 1
ATOM 1542 N N . GLN A 1 196 ? 28.009 -52.735 15.949 1.00 37.34 196 GLN A N 1
ATOM 1543 C CA . GLN A 1 196 ? 27.743 -51.604 16.852 1.00 37.34 196 GLN A CA 1
ATOM 1544 C C . GLN A 1 196 ? 28.992 -50.793 17.299 1.00 37.34 196 GLN A C 1
ATOM 1546 O O . GLN A 1 196 ? 30.032 -51.395 17.535 1.00 37.34 196 GLN A O 1
ATOM 1551 N N . LEU A 1 197 ? 28.757 -49.492 17.599 1.00 36.88 197 LEU A N 1
ATOM 1552 C CA . LEU A 1 197 ? 29.370 -48.594 18.631 1.00 36.88 197 LEU A CA 1
ATOM 1553 C C . LEU A 1 197 ? 30.857 -48.154 18.506 1.00 36.88 197 LEU A C 1
ATOM 1555 O O . LEU A 1 197 ? 31.632 -48.863 17.874 1.00 36.88 197 LEU A O 1
ATOM 1559 N N . PRO A 1 198 ? 31.337 -47.088 19.215 1.00 55.31 198 PRO A N 1
ATOM 1560 C CA . PRO A 1 198 ? 30.716 -45.879 19.823 1.00 55.31 198 PRO A CA 1
ATOM 1561 C C . PRO A 1 198 ? 31.455 -44.545 19.420 1.00 55.31 198 PRO A C 1
ATOM 1563 O O . PRO A 1 198 ? 32.349 -44.593 18.575 1.00 55.31 198 PRO A O 1
ATOM 1566 N N . PRO A 1 199 ? 31.117 -43.340 19.960 1.00 60.94 199 PRO A N 1
ATOM 1567 C CA . PRO A 1 199 ? 31.642 -42.051 19.472 1.00 60.94 199 PRO A CA 1
ATOM 1568 C C . PRO A 1 199 ? 32.864 -41.548 20.271 1.00 60.94 199 PRO A C 1
ATOM 1570 O O . PRO A 1 199 ? 33.035 -41.951 21.423 1.00 60.94 199 PRO A O 1
ATOM 1573 N N . PRO A 1 200 ? 33.646 -40.580 19.750 1.00 56.31 200 PRO A N 1
ATOM 1574 C CA . PRO A 1 200 ? 34.510 -39.767 20.592 1.00 56.31 200 PRO A CA 1
ATOM 1575 C C . PRO A 1 200 ? 34.075 -38.298 20.671 1.00 56.31 200 PRO A C 1
ATOM 1577 O O . PRO A 1 200 ? 33.412 -37.737 19.800 1.00 56.31 200 PRO A O 1
ATOM 1580 N N . ALA A 1 201 ? 34.466 -37.722 21.801 1.00 38.72 201 ALA A N 1
ATOM 1581 C CA . ALA A 1 201 ? 34.091 -36.437 22.349 1.00 38.72 201 ALA A CA 1
ATOM 1582 C C . ALA A 1 201 ? 35.024 -35.279 21.935 1.00 38.72 201 ALA A C 1
ATOM 1584 O O . ALA A 1 201 ? 36.120 -35.486 21.427 1.00 38.72 201 ALA A O 1
ATOM 1585 N N . PHE A 1 202 ? 34.537 -34.066 22.222 1.00 47.62 202 PHE A N 1
ATOM 1586 C CA . PHE A 1 202 ? 35.230 -32.837 22.646 1.00 47.62 202 PHE A CA 1
ATOM 1587 C C . PHE A 1 202 ? 36.772 -32.765 22.605 1.00 47.62 202 PHE A C 1
ATOM 1589 O O . PHE A 1 202 ? 37.455 -33.545 23.262 1.00 47.62 202 PHE A O 1
ATOM 1596 N N . GLY A 1 203 ? 37.295 -31.662 22.040 1.00 36.28 203 GLY A N 1
ATOM 1597 C CA . GLY A 1 203 ? 38.634 -31.153 22.375 1.00 36.28 203 GLY A CA 1
ATOM 1598 C C . GLY A 1 203 ? 39.205 -30.060 21.454 1.00 36.28 203 GLY A C 1
ATOM 1599 O O . GLY A 1 203 ? 39.931 -30.392 20.536 1.00 36.28 203 GLY A O 1
ATOM 1600 N N . GLN A 1 204 ? 38.863 -28.792 21.735 1.00 45.84 204 GLN A N 1
ATOM 1601 C CA . GLN A 1 204 ? 39.692 -27.556 21.804 1.00 45.84 204 GLN A CA 1
ATOM 1602 C C . GLN A 1 204 ? 40.853 -27.202 20.810 1.00 45.84 204 GLN A C 1
ATOM 1604 O O . GLN A 1 204 ? 41.345 -28.040 20.067 1.00 45.84 204 GLN A O 1
ATOM 1609 N N . PRO A 1 205 ? 41.276 -25.908 20.759 1.00 54.56 205 PRO A N 1
ATOM 1610 C CA . PRO A 1 205 ? 41.868 -25.264 19.577 1.00 54.56 205 PRO A CA 1
ATOM 1611 C C . PRO A 1 205 ? 43.404 -25.099 19.621 1.00 54.56 205 PRO A C 1
ATOM 1613 O O . PRO A 1 205 ? 44.003 -25.018 20.690 1.00 54.56 205 PRO A O 1
ATOM 1616 N N . GLN A 1 206 ? 44.034 -24.926 18.453 1.00 46.16 206 GLN A N 1
ATOM 1617 C CA . GLN A 1 206 ? 45.398 -24.382 18.297 1.00 46.16 206 GLN A CA 1
ATOM 1618 C C . GLN A 1 206 ? 45.336 -23.242 17.268 1.00 46.16 206 GLN A C 1
ATOM 1620 O O . GLN A 1 206 ? 44.779 -23.419 16.191 1.00 46.16 206 GLN A O 1
ATOM 1625 N N . GLN A 1 207 ? 45.551 -21.985 17.660 1.00 39.25 207 GLN A N 1
ATOM 1626 C CA . GLN A 1 207 ? 46.821 -21.268 17.866 1.00 39.25 207 GLN A CA 1
ATOM 1627 C C . GLN A 1 207 ? 47.657 -21.031 16.599 1.00 39.25 207 GLN A C 1
ATOM 1629 O O . GLN A 1 207 ? 47.958 -21.925 15.819 1.00 39.25 207 GLN A O 1
ATOM 1634 N N . MET A 1 208 ? 47.997 -19.749 16.452 1.00 38.88 208 MET A N 1
ATOM 1635 C CA . MET A 1 208 ? 48.723 -19.097 15.372 1.00 38.88 208 MET A CA 1
ATOM 1636 C C . MET A 1 208 ? 50.145 -19.632 15.199 1.00 38.88 208 MET A C 1
ATOM 1638 O O . MET A 1 208 ? 50.825 -19.929 16.177 1.00 38.88 208 MET A O 1
ATOM 1642 N N . THR A 1 209 ? 50.666 -19.578 13.974 1.00 40.47 209 THR A N 1
ATOM 1643 C CA . THR A 1 209 ? 52.079 -19.238 13.773 1.00 40.47 209 THR A CA 1
ATOM 1644 C C . THR A 1 209 ? 52.306 -18.542 12.439 1.00 40.47 209 THR A C 1
ATOM 1646 O O . THR A 1 209 ? 51.668 -18.804 11.426 1.00 40.47 209 THR A O 1
ATOM 1649 N N . ASN A 1 210 ? 53.207 -17.580 12.536 1.00 41.47 210 ASN A N 1
ATOM 1650 C CA . ASN A 1 210 ? 53.562 -16.501 11.642 1.00 41.47 210 ASN A CA 1
ATOM 1651 C C . ASN A 1 210 ? 54.927 -16.857 11.038 1.00 41.47 210 ASN A C 1
ATOM 1653 O O . ASN A 1 210 ? 55.838 -17.124 11.818 1.00 41.47 210 ASN A O 1
ATOM 1657 N N . VAL A 1 211 ? 55.101 -16.861 9.711 1.00 42.53 211 VAL A N 1
ATOM 1658 C CA . VAL A 1 211 ? 56.440 -16.854 9.091 1.00 42.53 211 VAL A CA 1
ATOM 1659 C C . VAL A 1 211 ? 56.440 -15.986 7.829 1.00 42.53 211 VAL A C 1
ATOM 1661 O O . VAL A 1 211 ? 55.632 -16.154 6.920 1.00 42.53 211 VAL A O 1
ATOM 1664 N N . GLN A 1 212 ? 57.371 -15.036 7.849 1.00 41.34 212 GLN A N 1
ATOM 1665 C CA . GLN A 1 212 ? 57.724 -14.010 6.868 1.00 41.34 212 GLN A CA 1
ATOM 1666 C C . GLN A 1 212 ? 58.448 -14.556 5.606 1.00 41.34 212 GLN A C 1
ATOM 1668 O O . GLN A 1 212 ? 58.813 -15.730 5.566 1.00 41.34 212 GLN A O 1
ATOM 1673 N N . PRO A 1 213 ? 58.688 -13.699 4.585 1.00 52.16 213 PRO A N 1
ATOM 1674 C CA . PRO A 1 213 ? 59.057 -14.082 3.222 1.00 52.16 213 PRO A CA 1
ATOM 1675 C C . PRO A 1 213 ? 60.574 -14.105 2.974 1.00 52.16 213 PRO A C 1
ATOM 1677 O O . PRO A 1 213 ? 61.345 -13.475 3.696 1.00 52.16 213 PRO A O 1
ATOM 1680 N N . GLN A 1 214 ? 60.993 -14.750 1.879 1.00 43.88 214 GLN A N 1
ATOM 1681 C CA . GLN A 1 214 ? 62.334 -14.591 1.314 1.00 43.88 214 GLN A CA 1
ATOM 1682 C C . GLN A 1 214 ? 62.330 -14.353 -0.201 1.00 43.88 214 GLN A C 1
ATOM 1684 O O . GLN A 1 214 ? 61.387 -14.651 -0.929 1.00 43.88 214 GLN A O 1
ATOM 1689 N N . THR A 1 215 ? 63.426 -13.719 -0.590 1.00 41.56 215 THR A N 1
ATOM 1690 C CA . THR A 1 215 ? 63.751 -12.884 -1.743 1.00 41.56 215 THR A CA 1
ATOM 1691 C C . THR A 1 215 ? 64.289 -13.628 -2.976 1.00 41.56 215 THR A C 1
ATOM 1693 O O . THR A 1 215 ? 64.776 -14.748 -2.890 1.00 41.56 215 THR A O 1
ATOM 1696 N N . VAL A 1 216 ? 64.233 -12.916 -4.111 1.00 44.16 216 VAL A N 1
ATOM 1697 C CA . VAL A 1 216 ? 64.791 -13.154 -5.471 1.00 44.16 216 VAL A CA 1
ATOM 1698 C C . VAL A 1 216 ? 66.333 -13.364 -5.477 1.00 44.16 216 VAL A C 1
ATOM 1700 O O . VAL A 1 216 ? 66.954 -12.997 -4.477 1.00 44.16 216 VAL A O 1
ATOM 1703 N N . PRO A 1 217 ? 66.995 -13.876 -6.558 1.00 54.59 217 PRO A N 1
ATOM 1704 C CA . PRO A 1 217 ? 67.302 -13.071 -7.768 1.00 54.59 217 PRO A CA 1
ATOM 1705 C C . PRO A 1 217 ? 67.331 -13.810 -9.146 1.00 54.59 217 PRO A C 1
ATOM 1707 O O . PRO A 1 217 ? 67.223 -15.026 -9.239 1.00 54.59 217 PRO A O 1
ATOM 1710 N N . GLN A 1 218 ? 67.464 -12.982 -10.201 1.00 42.53 218 GLN A N 1
ATOM 1711 C CA . GLN A 1 218 ? 67.646 -13.189 -11.663 1.00 42.53 218 GLN A CA 1
ATOM 1712 C C . GLN A 1 218 ? 68.729 -14.239 -12.067 1.00 42.53 218 GLN A C 1
ATOM 1714 O O . GLN A 1 218 ? 69.509 -14.634 -11.214 1.00 42.53 218 GLN A O 1
ATOM 1719 N N . VAL A 1 219 ? 68.930 -14.733 -13.309 1.00 38.78 219 VAL A N 1
ATOM 1720 C CA . VAL A 1 219 ? 69.112 -14.123 -14.660 1.00 38.78 219 VAL A CA 1
ATOM 1721 C C . VAL A 1 219 ? 69.096 -15.258 -15.723 1.00 38.78 219 VAL A C 1
ATOM 1723 O O . VAL A 1 219 ? 69.578 -16.346 -15.420 1.00 38.78 219 VAL A O 1
ATOM 1726 N N . GLY A 1 220 ? 68.671 -15.015 -16.980 1.00 37.56 220 GLY A N 1
ATOM 1727 C CA . GLY A 1 220 ? 69.083 -15.860 -18.126 1.00 37.56 220 GLY A CA 1
ATOM 1728 C C . GLY A 1 220 ? 68.305 -15.703 -19.450 1.00 37.56 220 GLY A C 1
ATOM 1729 O O . GLY A 1 220 ? 67.295 -16.363 -19.650 1.00 37.56 220 GLY A O 1
ATOM 1730 N N . PHE A 1 221 ? 68.813 -14.861 -20.362 1.00 40.12 221 PHE A N 1
ATOM 1731 C CA . PHE A 1 221 ? 68.509 -14.772 -21.813 1.00 40.12 221 PHE A CA 1
ATOM 1732 C C . PHE A 1 221 ? 69.024 -16.043 -22.557 1.00 40.12 221 PHE A C 1
ATOM 1734 O O . PHE A 1 221 ? 70.046 -16.573 -22.134 1.00 40.12 221 PHE A O 1
ATOM 1741 N N . VAL A 1 222 ? 68.393 -16.639 -23.592 1.00 39.19 222 VAL A N 1
ATOM 1742 C CA . VAL A 1 222 ? 68.396 -16.359 -25.069 1.00 39.19 222 VAL A CA 1
ATOM 1743 C C . VAL A 1 222 ? 67.535 -17.481 -25.763 1.00 39.19 222 VAL A C 1
ATOM 1745 O O . VAL A 1 222 ? 67.456 -18.568 -25.192 1.00 39.19 222 VAL A O 1
ATOM 1748 N N . PRO A 1 223 ? 66.882 -17.285 -26.945 1.00 57.06 223 PRO A N 1
ATOM 1749 C CA . PRO A 1 223 ? 65.774 -18.126 -27.456 1.00 57.06 223 PRO A CA 1
ATOM 1750 C C . PRO A 1 223 ? 66.177 -19.198 -28.500 1.00 57.06 223 PRO A C 1
ATOM 1752 O O . PRO A 1 223 ? 67.324 -19.216 -28.949 1.00 57.06 223 PRO A O 1
ATOM 1755 N N . PRO A 1 224 ? 65.218 -20.034 -28.971 1.00 53.56 224 PRO A N 1
ATOM 1756 C CA . PRO A 1 224 ? 65.015 -20.111 -30.428 1.00 53.56 224 PRO A CA 1
ATOM 1757 C C . PRO A 1 224 ? 63.556 -20.311 -30.925 1.00 53.56 224 PRO A C 1
ATOM 1759 O O . PRO A 1 224 ? 62.742 -21.004 -30.329 1.00 53.56 224 PRO A O 1
ATOM 1762 N N . PHE A 1 225 ? 63.290 -19.676 -32.072 1.00 39.00 225 PHE A N 1
ATOM 1763 C CA . PHE A 1 225 ? 62.511 -20.088 -33.257 1.00 39.00 225 PHE A CA 1
ATOM 1764 C C . PHE A 1 225 ? 61.277 -21.038 -33.171 1.00 39.00 225 PHE A C 1
ATOM 1766 O O . PHE A 1 225 ? 61.396 -22.238 -32.966 1.00 39.00 225 PHE A O 1
ATOM 1773 N N . VAL A 1 226 ? 60.133 -20.462 -33.589 1.00 41.41 226 VAL A N 1
ATOM 1774 C CA . VAL A 1 226 ? 59.104 -20.951 -34.549 1.00 41.41 226 VAL A CA 1
ATOM 1775 C C . VAL A 1 226 ? 58.227 -22.167 -34.200 1.00 41.41 226 VAL A C 1
ATOM 1777 O O . VAL A 1 226 ? 58.619 -23.315 -34.371 1.00 41.41 226 VAL A O 1
ATOM 1780 N N . SER A 1 227 ? 56.941 -21.888 -33.932 1.00 37.41 227 SER A N 1
ATOM 1781 C CA . SER A 1 227 ? 55.777 -22.429 -34.675 1.00 37.41 227 SER A CA 1
ATOM 1782 C C . SER A 1 227 ? 54.475 -21.710 -34.263 1.00 37.41 227 SER A C 1
ATOM 1784 O O . SER A 1 227 ? 54.289 -21.441 -33.075 1.00 37.41 227 SER A O 1
ATOM 1786 N N . PRO A 1 228 ? 53.554 -21.390 -35.196 1.00 45.00 228 PRO A N 1
ATOM 1787 C CA . PRO A 1 228 ? 52.293 -20.735 -34.872 1.00 45.00 228 PRO A CA 1
ATOM 1788 C C . PRO A 1 228 ? 51.281 -21.770 -34.362 1.00 45.00 228 PRO A C 1
ATOM 1790 O O . PRO A 1 228 ? 50.580 -22.419 -35.133 1.00 45.00 228 PRO A O 1
ATOM 1793 N N . MET A 1 229 ? 51.199 -21.928 -33.042 1.00 38.25 229 MET A N 1
ATOM 1794 C CA . MET A 1 229 ? 50.065 -22.600 -32.408 1.00 38.25 229 MET A CA 1
ATOM 1795 C C . MET A 1 229 ? 48.838 -21.688 -32.513 1.00 38.25 229 MET A C 1
ATOM 1797 O O . MET A 1 229 ? 48.802 -20.601 -31.936 1.00 38.25 229 MET A O 1
ATOM 1801 N N . TYR A 1 230 ? 47.823 -22.148 -33.243 1.00 42.25 230 TYR A N 1
ATOM 1802 C CA . TYR A 1 230 ? 46.456 -21.638 -33.177 1.00 42.25 230 TYR A CA 1
ATOM 1803 C C . TYR A 1 230 ? 45.953 -21.797 -31.731 1.00 42.25 230 TYR A C 1
ATOM 1805 O O . TYR A 1 230 ? 45.492 -22.864 -31.331 1.00 42.25 230 TYR A O 1
ATOM 1813 N N . MET A 1 231 ? 46.070 -20.748 -30.913 1.00 37.94 231 MET A N 1
ATOM 1814 C CA . MET A 1 231 ? 45.396 -20.707 -29.618 1.00 37.94 231 MET A CA 1
ATOM 1815 C C . MET A 1 231 ? 43.906 -20.499 -29.869 1.00 37.94 231 MET A C 1
ATOM 1817 O O . MET A 1 231 ? 43.464 -19.402 -30.216 1.00 37.94 231 MET A O 1
ATOM 1821 N N . SER A 1 232 ? 43.122 -21.561 -29.687 1.00 42.56 232 SER A N 1
ATOM 1822 C CA . SER A 1 232 ? 41.683 -21.438 -29.504 1.00 42.56 232 SER A CA 1
ATOM 1823 C C . SER A 1 232 ? 41.443 -20.571 -28.267 1.00 42.56 232 SER A C 1
ATOM 1825 O O . SER A 1 232 ? 41.612 -21.023 -27.133 1.00 42.56 232 SER A O 1
ATOM 1827 N N . MET A 1 233 ? 41.081 -19.311 -28.482 1.00 41.00 233 MET A N 1
ATOM 1828 C CA . MET A 1 233 ? 40.536 -18.444 -27.444 1.00 41.00 233 MET A CA 1
ATOM 1829 C C . MET A 1 233 ? 39.186 -19.032 -27.015 1.00 41.00 233 MET A C 1
ATOM 1831 O O . MET A 1 233 ? 38.145 -18.712 -27.587 1.00 41.00 233 MET A O 1
ATOM 1835 N N . GLN A 1 234 ? 39.201 -19.937 -26.035 1.00 43.53 234 GLN A N 1
ATOM 1836 C CA . GLN A 1 234 ? 38.008 -20.219 -25.249 1.00 43.53 234 GLN A CA 1
ATOM 1837 C C . GLN A 1 234 ? 37.639 -18.928 -24.505 1.00 43.53 234 GLN A C 1
ATOM 1839 O O . GLN A 1 234 ? 38.507 -18.335 -23.858 1.00 43.53 234 GLN A O 1
ATOM 1844 N N . PRO A 1 235 ? 36.385 -18.458 -24.587 1.00 44.38 235 PRO A N 1
ATOM 1845 C CA . PRO A 1 235 ? 35.949 -17.331 -23.784 1.00 44.38 235 PRO A CA 1
ATOM 1846 C C . PRO A 1 235 ? 36.033 -17.730 -22.309 1.00 44.38 235 PRO A C 1
ATOM 1848 O O . PRO A 1 235 ? 35.333 -18.636 -21.858 1.00 44.38 235 PRO A O 1
ATOM 1851 N N . VAL A 1 236 ? 36.905 -17.049 -21.565 1.00 44.62 236 VAL A N 1
ATOM 1852 C CA . VAL A 1 236 ? 36.922 -17.079 -20.103 1.00 44.62 236 VAL A CA 1
ATOM 1853 C C . VAL A 1 236 ? 35.543 -16.613 -19.646 1.00 44.62 236 VAL A C 1
ATOM 1855 O O . VAL A 1 236 ? 35.189 -15.446 -19.816 1.00 44.62 236 VAL A O 1
ATOM 1858 N N . GLN A 1 237 ? 34.731 -17.538 -19.132 1.00 45.38 237 GLN A N 1
ATOM 1859 C CA . GLN A 1 237 ? 33.480 -17.175 -18.479 1.00 45.38 237 GLN A CA 1
ATOM 1860 C C . GLN A 1 237 ? 33.828 -16.297 -17.270 1.00 45.38 237 GLN A C 1
ATOM 1862 O O . GLN A 1 237 ? 34.697 -16.688 -16.483 1.00 45.38 237 GLN A O 1
ATOM 1867 N N . PRO A 1 238 ? 33.205 -15.117 -17.104 1.00 45.84 238 PRO A N 1
ATOM 1868 C CA . PRO A 1 238 ? 33.372 -14.358 -15.878 1.00 45.84 238 PRO A CA 1
ATOM 1869 C C . PRO A 1 238 ? 32.888 -15.240 -14.728 1.00 45.84 238 PRO A C 1
ATOM 1871 O O . PRO A 1 238 ? 31.779 -15.775 -14.769 1.00 45.84 238 PRO A O 1
ATOM 1874 N N . ALA A 1 239 ? 33.747 -15.433 -13.728 1.00 42.78 239 ALA A N 1
ATOM 1875 C CA . ALA A 1 239 ? 33.370 -16.093 -12.494 1.00 42.78 239 ALA A CA 1
ATOM 1876 C C . ALA A 1 239 ? 32.135 -15.374 -11.942 1.00 42.78 239 ALA A C 1
ATOM 1878 O O . ALA A 1 239 ? 32.210 -14.202 -11.571 1.00 42.78 239 ALA A O 1
ATOM 1879 N N . VAL A 1 240 ? 30.996 -16.066 -11.944 1.00 47.47 240 VAL A N 1
ATOM 1880 C CA . VAL A 1 240 ? 29.769 -15.622 -11.289 1.00 47.47 240 VAL A CA 1
ATOM 1881 C C . VAL A 1 240 ? 30.115 -15.487 -9.810 1.00 47.47 240 VAL A C 1
ATOM 1883 O O . VAL A 1 240 ? 30.180 -16.482 -9.089 1.00 47.47 240 VAL A O 1
ATOM 1886 N N . GLN A 1 241 ? 30.424 -14.264 -9.372 1.00 44.78 241 GLN A N 1
ATOM 1887 C CA . GLN A 1 241 ? 30.546 -13.951 -7.957 1.00 44.78 241 GLN A CA 1
ATOM 1888 C C . GLN A 1 241 ? 29.179 -14.229 -7.345 1.00 44.78 241 GLN A C 1
ATOM 1890 O O . GLN A 1 241 ? 28.208 -13.521 -7.610 1.00 44.78 241 GLN A O 1
ATOM 1895 N N . GLN A 1 242 ? 29.094 -15.313 -6.574 1.00 48.94 242 GLN A N 1
ATOM 1896 C CA . GLN A 1 242 ? 27.946 -15.543 -5.717 1.00 48.94 242 GLN A CA 1
ATOM 1897 C C . GLN A 1 242 ? 27.783 -14.304 -4.829 1.00 48.94 242 GLN A C 1
ATOM 1899 O O . GLN A 1 242 ? 28.789 -13.813 -4.301 1.00 48.94 242 GLN A O 1
ATOM 1904 N N . PRO A 1 243 ? 26.559 -13.769 -4.684 1.00 55.97 243 PRO A N 1
ATOM 1905 C CA . PRO A 1 243 ? 26.326 -12.670 -3.764 1.00 55.97 243 PRO A CA 1
ATOM 1906 C C . PRO A 1 243 ? 26.854 -13.075 -2.381 1.00 55.97 243 PRO A C 1
ATOM 1908 O O . PRO A 1 243 ? 26.693 -14.239 -1.994 1.00 55.97 243 PRO A O 1
ATOM 1911 N N . PRO A 1 244 ? 27.525 -12.160 -1.658 1.00 68.75 244 PRO A N 1
ATOM 1912 C CA . PRO A 1 244 ? 28.090 -12.475 -0.356 1.00 68.75 244 PRO A CA 1
ATOM 1913 C C . PRO A 1 244 ? 26.996 -13.072 0.541 1.00 68.75 244 PRO A C 1
ATOM 1915 O O . PRO A 1 244 ? 25.860 -12.586 0.508 1.00 68.75 244 PRO A O 1
ATOM 1918 N N . PRO A 1 245 ? 27.302 -14.135 1.307 1.00 68.81 245 PRO A N 1
ATOM 1919 C CA . PRO A 1 245 ? 26.328 -14.766 2.182 1.00 68.81 245 PRO A CA 1
ATOM 1920 C C . PRO A 1 245 ? 25.738 -13.703 3.105 1.00 68.81 245 PRO A C 1
ATOM 1922 O O . PRO A 1 245 ? 26.469 -12.970 3.773 1.00 68.81 245 PRO A O 1
ATOM 1925 N N . VAL A 1 246 ? 24.408 -13.591 3.084 1.00 71.44 246 VAL A N 1
ATOM 1926 C CA . VAL A 1 246 ? 23.665 -12.653 3.925 1.00 71.44 246 VAL A CA 1
ATOM 1927 C C . VAL A 1 246 ? 24.106 -12.880 5.376 1.00 71.44 246 VAL A C 1
ATOM 1929 O O . VAL A 1 246 ? 24.059 -14.026 5.833 1.00 71.44 246 VAL A O 1
ATOM 1932 N N . PRO A 1 247 ? 24.555 -11.835 6.099 1.00 78.25 247 PRO A N 1
ATOM 1933 C CA . PRO A 1 247 ? 25.016 -11.988 7.469 1.00 78.25 247 PRO A CA 1
ATOM 1934 C C . PRO A 1 247 ? 23.918 -12.635 8.326 1.00 78.25 247 PRO A C 1
ATOM 1936 O O . PRO A 1 247 ? 22.754 -12.235 8.207 1.00 78.25 247 PRO A O 1
ATOM 1939 N N . PRO A 1 248 ? 24.250 -13.599 9.203 1.00 76.56 248 PRO A N 1
ATOM 1940 C CA . PRO A 1 248 ? 23.267 -14.270 10.060 1.00 76.56 248 PRO A CA 1
ATOM 1941 C C . PRO A 1 248 ? 22.454 -13.283 10.918 1.00 76.56 248 PRO A C 1
ATOM 1943 O O . PRO A 1 248 ? 21.279 -13.522 11.191 1.00 76.56 248 PRO A O 1
ATOM 1946 N N . GLU A 1 249 ? 23.030 -12.121 11.234 1.00 78.19 249 GLU A N 1
ATOM 1947 C CA . GLU A 1 249 ? 22.371 -11.018 11.942 1.00 78.19 249 GLU A CA 1
ATOM 1948 C C . GLU A 1 249 ? 21.125 -10.485 11.212 1.00 78.19 249 GLU A C 1
ATOM 1950 O O . GLU A 1 249 ? 20.138 -10.125 11.850 1.00 78.19 249 GLU A O 1
ATOM 1955 N N . VAL A 1 250 ? 21.103 -10.487 9.874 1.00 72.75 250 VAL A N 1
ATOM 1956 C CA . VAL A 1 250 ? 19.950 -9.992 9.097 1.00 72.75 250 VAL A CA 1
ATOM 1957 C C . VAL A 1 250 ? 18.751 -10.935 9.230 1.00 72.75 250 VAL A C 1
ATOM 1959 O O . VAL A 1 250 ? 17.604 -10.486 9.278 1.00 72.75 250 VAL A O 1
ATOM 1962 N N . HIS A 1 251 ? 18.989 -12.246 9.321 1.00 71.88 251 HIS A N 1
ATOM 1963 C CA . HIS A 1 251 ? 17.925 -13.219 9.586 1.00 71.88 251 HIS A CA 1
ATOM 1964 C C . HIS A 1 251 ? 17.388 -13.109 11.011 1.00 71.88 251 HIS A C 1
ATOM 1966 O O . HIS A 1 251 ? 16.175 -13.202 11.213 1.00 71.88 251 HIS A O 1
ATOM 1972 N N . GLU A 1 252 ? 18.254 -12.838 11.984 1.00 85.75 252 GLU A N 1
ATOM 1973 C CA . GLU A 1 252 ? 17.833 -12.621 13.365 1.00 85.75 252 GLU A CA 1
ATOM 1974 C C . GLU A 1 252 ? 16.986 -11.348 13.509 1.00 85.75 252 GLU A C 1
ATOM 1976 O O . GLU A 1 252 ? 15.912 -11.384 14.116 1.00 85.75 252 GLU A O 1
ATOM 1981 N N . ILE A 1 253 ? 17.395 -10.245 12.871 1.00 80.75 253 ILE A N 1
ATOM 1982 C CA . ILE A 1 253 ? 16.616 -8.997 12.836 1.00 80.75 253 ILE A CA 1
ATOM 1983 C C . ILE A 1 253 ? 15.248 -9.232 12.185 1.00 80.75 253 ILE A C 1
ATOM 1985 O O . ILE A 1 253 ? 14.229 -8.790 12.719 1.00 80.75 253 ILE A O 1
ATOM 1989 N N . LYS A 1 254 ? 15.197 -9.978 11.075 1.00 79.88 254 LYS A N 1
ATOM 1990 C CA . LYS A 1 254 ? 13.937 -10.290 10.386 1.00 79.88 254 LYS A CA 1
ATOM 1991 C C . LYS A 1 254 ? 12.991 -11.133 11.250 1.00 79.88 254 LYS A C 1
ATOM 1993 O O . LYS A 1 254 ? 11.797 -10.847 11.294 1.00 79.88 254 LYS A O 1
ATOM 1998 N N . ASN A 1 255 ? 13.514 -12.110 11.993 1.00 85.25 255 ASN A N 1
ATOM 1999 C CA . ASN A 1 255 ? 12.714 -12.886 12.946 1.00 85.25 255 ASN A CA 1
ATOM 2000 C C . ASN A 1 255 ? 12.208 -12.027 14.113 1.00 85.25 255 ASN A C 1
ATOM 2002 O O . ASN A 1 255 ? 11.047 -12.147 14.502 1.00 85.25 255 ASN A O 1
ATOM 2006 N N . ARG A 1 256 ? 13.038 -11.127 14.653 1.00 88.06 256 ARG A N 1
ATOM 2007 C CA . ARG A 1 256 ? 12.620 -10.216 15.733 1.00 88.06 256 ARG A CA 1
ATOM 2008 C C . ARG A 1 256 ? 11.527 -9.249 15.275 1.00 88.06 256 ARG A C 1
ATOM 2010 O O . ARG A 1 256 ? 10.582 -9.027 16.027 1.00 88.06 256 ARG A O 1
ATOM 2017 N N . MET A 1 257 ? 11.627 -8.730 14.051 1.00 83.25 257 MET A N 1
ATOM 2018 C CA . MET A 1 257 ? 10.588 -7.902 13.427 1.00 83.25 257 MET A CA 1
ATOM 2019 C C . MET A 1 257 ? 9.266 -8.665 13.289 1.00 83.25 257 MET A C 1
ATOM 2021 O O . MET A 1 257 ? 8.240 -8.169 13.744 1.00 83.25 257 MET A O 1
ATOM 2025 N N . SER A 1 258 ? 9.299 -9.900 12.774 1.00 86.19 258 SER A N 1
ATOM 2026 C CA . SER A 1 258 ? 8.095 -10.736 12.636 1.00 86.19 258 SER A CA 1
ATOM 2027 C C . SER A 1 258 ? 7.397 -10.981 13.981 1.00 86.19 258 SER A C 1
ATOM 2029 O O . SER A 1 258 ? 6.179 -10.875 14.075 1.00 86.19 258 SER A O 1
ATOM 2031 N N . ILE A 1 259 ? 8.159 -11.247 15.050 1.00 90.31 259 ILE A N 1
ATOM 2032 C CA . ILE A 1 259 ? 7.598 -11.447 16.399 1.00 90.31 259 ILE A CA 1
ATOM 2033 C C . ILE A 1 259 ? 6.958 -10.156 16.940 1.00 90.31 259 ILE A C 1
ATOM 2035 O O . ILE A 1 259 ? 5.955 -10.212 17.654 1.00 90.31 259 ILE A O 1
ATOM 2039 N N . LEU A 1 260 ? 7.543 -8.991 16.648 1.00 86.31 260 LEU A N 1
ATOM 2040 C CA . LEU A 1 260 ? 6.987 -7.700 17.064 1.00 86.31 260 LEU A CA 1
ATOM 2041 C C . LEU A 1 260 ? 5.697 -7.366 16.310 1.00 86.31 260 LEU A C 1
ATOM 2043 O O . LEU A 1 260 ? 4.754 -6.877 16.932 1.00 86.31 260 LEU A O 1
ATOM 2047 N N . GLU A 1 261 ? 5.631 -7.669 15.014 1.00 86.31 261 GLU A N 1
ATOM 2048 C CA . GLU A 1 261 ? 4.420 -7.502 14.202 1.00 86.31 261 GLU A CA 1
ATOM 2049 C C . GLU A 1 261 ? 3.263 -8.359 14.733 1.00 86.31 261 GLU A C 1
ATOM 2051 O O . GLU A 1 261 ? 2.159 -7.844 14.929 1.00 86.31 261 GLU A O 1
ATOM 2056 N N . ASP A 1 262 ? 3.524 -9.626 15.072 1.00 89.25 262 ASP A N 1
ATOM 2057 C CA . ASP A 1 262 ? 2.512 -10.519 15.651 1.00 89.25 262 ASP A CA 1
ATOM 2058 C C . ASP A 1 262 ? 2.018 -10.027 17.022 1.00 89.25 262 ASP A C 1
ATOM 2060 O O . ASP A 1 262 ? 0.817 -10.037 17.304 1.00 89.25 262 ASP A O 1
ATOM 2064 N N . LYS A 1 263 ? 2.926 -9.533 17.876 1.00 89.12 263 LYS A N 1
ATOM 2065 C CA . LYS A 1 263 ? 2.556 -8.950 19.179 1.00 89.12 263 LYS A CA 1
ATOM 2066 C C . LYS A 1 263 ? 1.712 -7.687 19.029 1.00 89.12 263 LYS A C 1
ATOM 2068 O O . LYS A 1 263 ? 0.742 -7.520 19.767 1.00 89.12 263 LYS A O 1
ATOM 2073 N N . LEU A 1 264 ? 2.061 -6.812 18.085 1.00 86.00 264 LEU A N 1
ATOM 2074 C CA . LEU A 1 264 ? 1.299 -5.596 17.808 1.00 86.00 264 LEU A CA 1
ATOM 2075 C C . LEU A 1 264 ? -0.106 -5.932 17.300 1.00 86.00 264 LEU A C 1
ATOM 2077 O O . LEU A 1 264 ? -1.080 -5.323 17.740 1.00 86.00 264 LEU A O 1
ATOM 2081 N N . LYS A 1 265 ? -0.216 -6.926 16.414 1.00 88.50 265 LYS A N 1
ATOM 2082 C CA . LYS A 1 265 ? -1.502 -7.389 15.891 1.00 88.50 265 LYS A CA 1
ATOM 2083 C C . LYS A 1 265 ? -2.404 -7.930 17.004 1.00 88.50 265 LYS A C 1
ATOM 2085 O O . LYS A 1 265 ? -3.545 -7.491 17.112 1.00 88.50 265 LYS A O 1
ATOM 2090 N N . ASN A 1 266 ? -1.867 -8.776 17.883 1.00 90.56 266 ASN A N 1
ATOM 2091 C CA . ASN A 1 266 ? -2.613 -9.296 19.033 1.00 90.56 266 ASN A CA 1
ATOM 2092 C C . ASN A 1 266 ? -3.082 -8.177 19.981 1.00 90.56 266 ASN A C 1
ATOM 2094 O O . ASN A 1 266 ? -4.231 -8.186 20.414 1.00 90.56 266 ASN A O 1
ATOM 2098 N N . ALA A 1 267 ? -2.235 -7.177 20.255 1.00 86.25 267 ALA A N 1
ATOM 2099 C CA . ALA A 1 267 ? -2.611 -6.038 21.097 1.00 86.25 267 ALA A CA 1
ATOM 2100 C C . ALA A 1 267 ? -3.736 -5.184 20.474 1.00 86.25 267 ALA A C 1
ATOM 2102 O O . ALA A 1 267 ? -4.631 -4.712 21.178 1.00 86.25 267 ALA A O 1
ATOM 2103 N N . LEU A 1 268 ? -3.718 -4.993 19.150 1.00 85.31 268 LEU A N 1
ATOM 2104 C CA . LEU A 1 268 ? -4.782 -4.283 18.434 1.00 85.31 268 LEU A CA 1
ATOM 2105 C C . LEU A 1 268 ? -6.111 -5.050 18.463 1.00 85.31 268 LEU A C 1
ATOM 2107 O O . LEU A 1 268 ? -7.166 -4.427 18.618 1.00 85.31 268 LEU A O 1
ATOM 2111 N N . ASP A 1 269 ? -6.068 -6.377 18.352 1.00 89.38 269 ASP A N 1
ATOM 2112 C CA . ASP A 1 269 ? -7.258 -7.227 18.444 1.00 89.38 269 ASP A CA 1
ATOM 2113 C C . ASP A 1 269 ? -7.856 -7.217 19.864 1.00 89.38 269 ASP A C 1
ATOM 2115 O O . ASP A 1 269 ? -9.077 -7.104 20.015 1.00 89.38 269 ASP A O 1
ATOM 2119 N N . GLU A 1 270 ? -7.025 -7.221 20.914 1.00 90.88 270 GLU A N 1
ATOM 2120 C CA . GLU A 1 270 ? -7.490 -7.055 22.300 1.00 90.88 270 GLU A CA 1
ATOM 2121 C C . GLU A 1 270 ? -8.143 -5.688 22.540 1.00 90.88 270 GLU A C 1
ATOM 2123 O O . GLU A 1 270 ? -9.229 -5.616 23.121 1.00 90.88 270 GLU A O 1
ATOM 2128 N N . MET A 1 271 ? -7.552 -4.596 22.040 1.00 81.00 271 MET A N 1
ATOM 2129 C CA . MET A 1 271 ? -8.172 -3.267 22.150 1.00 81.00 271 MET A CA 1
ATOM 2130 C C . MET A 1 271 ? -9.519 -3.188 21.425 1.00 81.00 271 MET A C 1
ATOM 2132 O O . MET A 1 271 ? -10.452 -2.542 21.916 1.00 81.00 271 MET A O 1
ATOM 2136 N N . ARG A 1 272 ? -9.646 -3.847 20.267 1.00 88.31 272 ARG A N 1
ATOM 2137 C CA . ARG A 1 272 ? -10.917 -3.914 19.538 1.00 88.31 272 ARG A CA 1
ATOM 2138 C C . ARG A 1 272 ? -11.967 -4.665 20.353 1.00 88.31 272 ARG A C 1
ATOM 2140 O O . ARG A 1 272 ? -13.071 -4.153 20.518 1.00 88.31 272 ARG A O 1
ATOM 2147 N N . LYS A 1 273 ? -11.591 -5.803 20.941 1.00 92.56 273 LYS A N 1
ATOM 2148 C CA . LYS A 1 273 ? -12.465 -6.588 21.818 1.00 92.56 273 LYS A CA 1
ATOM 2149 C C . LYS A 1 273 ? -12.964 -5.770 23.014 1.00 92.56 273 LYS A C 1
ATOM 2151 O O . LYS A 1 273 ? -14.167 -5.726 23.245 1.00 92.56 273 LYS A O 1
ATOM 2156 N N . ILE A 1 274 ? -12.077 -5.051 23.707 1.00 88.50 274 ILE A N 1
ATOM 2157 C CA . ILE A 1 274 ? -12.457 -4.166 24.825 1.00 88.50 274 ILE A CA 1
ATOM 2158 C C . ILE A 1 274 ? -13.420 -3.068 24.351 1.00 88.50 274 ILE A C 1
ATOM 2160 O O . ILE A 1 274 ? -14.403 -2.756 25.021 1.00 88.50 274 ILE A O 1
ATOM 2164 N N . THR A 1 275 ? -13.170 -2.483 23.178 1.00 87.62 275 THR A N 1
ATOM 2165 C CA . THR A 1 275 ? -14.037 -1.437 22.612 1.00 87.62 275 THR A CA 1
ATOM 2166 C C . THR A 1 275 ? -15.443 -1.967 22.321 1.00 87.62 275 THR A C 1
ATOM 2168 O O . THR A 1 275 ? -16.434 -1.285 22.602 1.00 87.62 275 THR A O 1
ATOM 2171 N N . ASP A 1 276 ? -15.540 -3.186 21.795 1.00 87.62 276 ASP A N 1
ATOM 2172 C CA . ASP A 1 276 ? -16.817 -3.838 21.517 1.00 87.62 276 ASP A CA 1
ATOM 2173 C C . ASP A 1 276 ? -17.544 -4.250 22.805 1.00 87.62 276 ASP A C 1
ATOM 2175 O O . ASP A 1 276 ? -18.751 -4.032 22.907 1.00 87.62 276 ASP A O 1
ATOM 2179 N N . GLU A 1 277 ? -16.828 -4.737 23.823 1.00 90.69 277 GLU A N 1
ATOM 2180 C CA . GLU A 1 277 ? -17.387 -5.016 25.154 1.00 90.69 277 GLU A CA 1
ATOM 2181 C C . GLU A 1 277 ? -17.950 -3.743 25.808 1.00 90.69 277 GLU A C 1
ATOM 2183 O O . GLU A 1 277 ? -19.076 -3.745 26.306 1.00 90.69 277 GLU A O 1
ATOM 2188 N N . VAL A 1 278 ? -17.237 -2.613 25.728 1.00 86.19 278 VAL A N 1
ATOM 2189 C CA . VAL A 1 278 ? -17.726 -1.311 26.224 1.00 86.19 278 VAL A CA 1
ATOM 2190 C C . VAL A 1 278 ? -18.960 -0.845 25.447 1.00 86.19 278 VAL A C 1
ATOM 2192 O O . VAL A 1 278 ? -19.899 -0.295 26.033 1.00 86.19 278 VAL A O 1
ATOM 2195 N N . ARG A 1 279 ? -18.992 -1.060 24.127 1.00 83.12 279 ARG A N 1
ATOM 2196 C CA . ARG A 1 279 ? -20.156 -0.724 23.297 1.00 83.12 279 ARG A CA 1
ATOM 2197 C C . ARG A 1 279 ? -21.365 -1.590 23.665 1.00 83.12 279 ARG A C 1
ATOM 2199 O O . ARG A 1 279 ? -22.459 -1.044 23.798 1.00 83.12 279 ARG A O 1
ATOM 2206 N N . GLN A 1 280 ? -21.177 -2.893 23.864 1.00 85.12 280 GLN A N 1
ATOM 2207 C CA . GLN A 1 280 ? -22.242 -3.803 24.294 1.00 85.12 280 GLN A CA 1
ATOM 2208 C C . GLN A 1 280 ? -22.745 -3.457 25.698 1.00 85.12 280 GLN A C 1
ATOM 2210 O O . GLN A 1 280 ? -23.954 -3.371 25.902 1.00 85.12 280 GLN A O 1
ATOM 2215 N N . ALA A 1 281 ? -21.846 -3.155 26.638 1.00 78.44 281 ALA A N 1
ATOM 2216 C CA . ALA A 1 281 ? -22.218 -2.721 27.983 1.00 78.44 281 ALA A CA 1
ATOM 2217 C C . ALA A 1 281 ? -23.055 -1.429 27.964 1.00 78.44 281 ALA A C 1
ATOM 2219 O O . ALA A 1 281 ? -24.006 -1.300 28.731 1.00 78.44 281 ALA A O 1
ATOM 2220 N N . ARG A 1 282 ? -22.764 -0.491 27.050 1.00 75.25 282 ARG A N 1
ATOM 2221 C CA . ARG A 1 282 ? -23.591 0.713 26.848 1.00 75.25 282 ARG A CA 1
ATOM 2222 C C . ARG A 1 282 ? -24.959 0.419 26.235 1.00 75.25 282 ARG A C 1
ATOM 2224 O O . ARG A 1 282 ? -25.910 1.112 26.566 1.00 75.25 282 ARG A O 1
ATOM 2231 N N . GLN A 1 283 ? -25.067 -0.575 25.356 1.00 75.94 283 GLN A N 1
ATOM 2232 C CA . GLN A 1 283 ? -26.353 -0.981 24.771 1.00 75.94 283 GLN A CA 1
ATOM 2233 C C . GLN A 1 283 ? -27.239 -1.744 25.763 1.00 75.94 283 GLN A C 1
ATOM 2235 O O . GLN A 1 283 ? -28.456 -1.721 25.626 1.00 75.94 283 GLN A O 1
ATOM 2240 N N . GLN A 1 284 ? -26.639 -2.406 26.755 1.00 73.38 284 GLN A N 1
ATOM 2241 C CA . GLN A 1 284 ? -27.356 -3.115 27.817 1.00 73.38 284 GLN A CA 1
ATOM 2242 C C . GLN A 1 284 ? -27.737 -2.218 29.002 1.00 73.38 284 GLN A C 1
ATOM 2244 O O . GLN A 1 284 ? -28.447 -2.675 29.897 1.00 73.38 284 GLN A O 1
ATOM 2249 N N . GLN A 1 285 ? -27.299 -0.953 29.031 1.00 52.88 285 GLN A N 1
ATOM 2250 C CA . GLN A 1 285 ? -27.841 -0.015 30.007 1.00 52.88 285 GLN A CA 1
ATOM 2251 C C . GLN A 1 285 ? -29.321 0.227 29.681 1.00 52.88 285 GLN A C 1
ATOM 2253 O O . GLN A 1 285 ? -29.634 0.560 28.535 1.00 52.88 285 GLN A O 1
ATOM 2258 N N . PRO A 1 286 ? -30.232 0.046 30.656 1.00 52.00 286 PRO A N 1
ATOM 2259 C CA . PRO A 1 286 ? -31.647 0.302 30.448 1.00 52.00 286 PRO A CA 1
ATOM 2260 C C . PRO A 1 286 ? -31.803 1.738 29.956 1.00 52.00 286 PRO A C 1
ATOM 2262 O O . PRO A 1 286 ? -31.265 2.672 30.555 1.00 52.00 286 PRO A O 1
ATOM 2265 N N . THR A 1 287 ? -32.492 1.896 28.828 1.00 48.75 287 THR A N 1
ATOM 2266 C CA . THR A 1 287 ? -32.913 3.194 28.309 1.00 48.75 287 THR A CA 1
ATOM 2267 C C . THR A 1 287 ? -33.630 3.920 29.436 1.00 48.75 287 THR A C 1
ATOM 2269 O O . THR A 1 287 ? -34.705 3.496 29.850 1.00 48.75 287 THR A O 1
ATOM 2272 N N . VAL A 1 288 ? -32.984 4.950 29.982 1.00 50.19 288 VAL A N 1
ATOM 2273 C CA . VAL A 1 288 ? -33.565 5.837 30.990 1.00 50.19 288 VAL A CA 1
ATOM 2274 C C . VAL A 1 288 ? -34.898 6.328 30.430 1.00 50.19 288 VAL A C 1
ATOM 2276 O O . VAL A 1 288 ? -34.915 6.886 29.332 1.00 50.19 288 VAL A O 1
ATOM 2279 N N . ASP A 1 289 ? -35.990 6.039 31.143 1.00 49.94 289 ASP A N 1
ATOM 2280 C CA . ASP A 1 289 ? -37.356 6.390 30.756 1.00 49.94 289 ASP A CA 1
ATOM 2281 C C . ASP A 1 289 ? -37.429 7.847 30.267 1.00 49.94 289 ASP A C 1
ATOM 2283 O O . ASP A 1 289 ? -36.891 8.762 30.896 1.00 49.94 289 ASP A O 1
ATOM 2287 N N . GLU A 1 290 ? -38.139 8.081 29.158 1.00 51.97 290 GLU A N 1
ATOM 2288 C CA . GLU A 1 290 ? -38.340 9.398 28.521 1.00 51.97 290 GLU A CA 1
ATOM 2289 C C . GLU A 1 290 ? -38.968 10.471 29.445 1.00 51.97 290 GLU A C 1
ATOM 2291 O O . GLU A 1 290 ? -39.107 11.625 29.043 1.00 51.97 290 GLU A O 1
ATOM 2296 N N . GLY A 1 291 ? -39.323 10.133 30.691 1.00 54.91 291 GLY A N 1
ATOM 2297 C CA . GLY A 1 291 ? -39.902 11.038 31.690 1.00 54.91 291 GLY A CA 1
ATOM 2298 C C . GLY A 1 291 ? -38.908 11.859 32.527 1.00 54.91 291 GLY A C 1
ATOM 2299 O O . GLY A 1 291 ? -39.341 12.763 33.247 1.00 54.91 291 GLY A O 1
ATOM 2300 N N . ASP A 1 292 ? -37.601 11.591 32.439 1.00 58.16 292 ASP A N 1
ATOM 2301 C CA . ASP A 1 292 ? -36.587 12.169 33.342 1.00 58.16 292 ASP A CA 1
ATOM 2302 C C . ASP A 1 292 ? -35.837 13.390 32.767 1.00 58.16 292 ASP A C 1
ATOM 2304 O O . ASP A 1 292 ? -34.820 13.804 33.321 1.00 58.16 292 ASP A O 1
ATOM 2308 N N . TYR A 1 293 ? -36.323 14.019 31.692 1.00 62.09 293 TYR A N 1
ATOM 2309 C CA . TYR A 1 293 ? -35.689 15.206 31.097 1.00 62.09 293 TYR A CA 1
ATOM 2310 C C . TYR A 1 293 ? -36.620 16.423 31.085 1.00 62.09 293 TYR A C 1
ATOM 2312 O O . TYR A 1 293 ? -37.812 16.318 30.809 1.00 62.09 293 TYR A O 1
ATOM 2320 N N . GLU A 1 294 ? -36.059 17.597 31.365 1.00 73.69 294 GLU A N 1
ATOM 2321 C CA . GLU A 1 294 ? -36.709 18.892 31.177 1.00 73.69 294 GLU A CA 1
ATOM 2322 C C . GLU A 1 294 ? -36.108 19.576 29.945 1.00 73.69 294 GLU A C 1
ATOM 2324 O O . GLU A 1 294 ? -34.884 19.643 29.781 1.00 73.69 294 GLU A O 1
ATOM 2329 N N . GLU A 1 295 ? -36.972 20.034 29.038 1.00 77.75 295 GLU A N 1
ATOM 2330 C CA . GLU A 1 295 ? -36.563 20.796 27.861 1.00 77.75 295 GLU A CA 1
ATOM 2331 C C . GLU A 1 295 ? -36.391 22.264 28.254 1.00 77.75 295 GLU A C 1
ATOM 2333 O O . GLU A 1 295 ? -37.358 22.983 28.494 1.00 77.75 295 GLU A O 1
ATOM 2338 N N . VAL A 1 296 ? -35.138 22.708 28.333 1.00 84.06 296 VAL A N 1
ATOM 2339 C CA . VAL A 1 296 ? -34.788 24.099 28.619 1.00 84.06 296 VAL A CA 1
ATOM 2340 C C . VAL A 1 296 ? -34.525 24.817 27.301 1.00 84.06 296 VAL A C 1
ATOM 2342 O O . VAL A 1 296 ? -33.685 24.399 26.498 1.00 84.06 296 VAL A O 1
ATOM 2345 N N . VAL A 1 297 ? -35.262 25.904 27.077 1.00 87.25 297 VAL A N 1
ATOM 2346 C CA . VAL A 1 297 ? -35.108 26.778 25.912 1.00 87.25 297 VAL A CA 1
ATOM 2347 C C . VAL A 1 297 ? -34.133 27.901 26.264 1.00 87.25 297 VAL A C 1
ATOM 2349 O O . VAL A 1 297 ? -34.453 28.787 27.053 1.00 87.25 297 VAL A O 1
ATOM 2352 N N . GLU A 1 298 ? -32.938 27.866 25.678 1.00 90.94 298 GLU A N 1
ATOM 2353 C CA . GLU A 1 298 ? -31.920 28.911 25.801 1.00 90.94 298 GLU A CA 1
ATOM 2354 C C . GLU A 1 298 ? -31.952 29.800 24.550 1.00 90.94 298 GLU A C 1
ATOM 2356 O O . GLU A 1 298 ? -31.837 29.326 23.419 1.00 90.94 298 GLU A O 1
ATOM 2361 N N . TYR A 1 299 ? -32.095 31.105 24.739 1.00 91.69 299 TYR A N 1
ATOM 2362 C CA . TYR A 1 299 ? -32.013 32.095 23.669 1.00 91.69 299 TYR A CA 1
ATOM 2363 C C . TYR A 1 299 ? -30.568 32.583 23.553 1.00 91.69 299 TYR A C 1
ATOM 2365 O O . TYR A 1 299 ? -29.977 32.962 24.558 1.00 91.69 299 TYR A O 1
ATOM 2373 N N . VAL A 1 300 ? -29.984 32.549 22.355 1.00 89.50 300 VAL A N 1
ATOM 2374 C CA . VAL A 1 300 ? -28.548 32.770 22.134 1.00 89.50 300 VAL A CA 1
ATOM 2375 C C . VAL A 1 300 ? -28.321 33.950 21.185 1.00 89.50 300 VAL A C 1
ATOM 2377 O O . VAL A 1 300 ? -28.999 34.063 20.158 1.00 89.50 300 VAL A O 1
ATOM 2380 N N . ASP A 1 301 ? -27.385 34.838 21.520 1.00 92.44 301 ASP A N 1
ATOM 2381 C CA . ASP A 1 301 ? -26.962 35.949 20.658 1.00 92.44 301 ASP A CA 1
ATOM 2382 C C . ASP A 1 301 ? -26.040 35.483 19.508 1.00 92.44 301 ASP A C 1
ATOM 2384 O O . ASP A 1 301 ? -25.800 34.291 19.309 1.00 92.44 301 ASP A O 1
ATOM 2388 N N . LYS A 1 302 ? -25.542 36.426 18.698 1.00 90.25 302 LYS A N 1
ATOM 2389 C CA . LYS A 1 302 ? -24.636 36.126 17.572 1.00 90.25 302 LYS A CA 1
ATOM 2390 C C . LYS A 1 302 ? -23.269 35.596 18.017 1.00 90.25 302 LYS A C 1
ATOM 2392 O O . LYS A 1 302 ? -22.601 34.944 17.219 1.00 90.25 302 LYS A O 1
ATOM 2397 N N . ASP A 1 303 ? -22.885 35.863 19.260 1.00 87.81 303 ASP A N 1
ATOM 2398 C CA . ASP A 1 303 ? -21.587 35.511 19.832 1.00 87.81 303 ASP A CA 1
ATOM 2399 C C . ASP A 1 303 ? -21.646 34.195 20.631 1.00 87.81 303 ASP A C 1
ATOM 2401 O O . ASP A 1 303 ? -20.619 33.698 21.093 1.00 87.81 303 ASP A O 1
ATOM 2405 N N . GLY A 1 304 ? -22.832 33.588 20.759 1.00 87.19 304 GLY A N 1
ATOM 2406 C CA . GLY A 1 304 ? -23.029 32.312 21.444 1.00 87.19 304 GLY A CA 1
ATOM 2407 C C . GLY A 1 304 ? -23.416 32.428 22.923 1.00 87.19 304 GLY A C 1
ATOM 2408 O O . GLY A 1 304 ? -23.463 31.399 23.604 1.00 87.19 304 GLY A O 1
ATOM 2409 N N . ASN A 1 305 ? -23.712 33.628 23.432 1.00 90.75 305 ASN A N 1
ATOM 2410 C CA . ASN A 1 305 ? -24.088 33.849 24.831 1.00 90.75 305 ASN A CA 1
ATOM 2411 C C . ASN A 1 305 ? -25.602 33.761 25.038 1.00 90.75 305 ASN A C 1
ATOM 2413 O O . ASN A 1 305 ? -26.387 34.175 24.185 1.00 90.75 305 ASN A O 1
ATOM 2417 N N . VAL A 1 306 ? -26.014 33.257 26.205 1.00 89.06 306 VAL A N 1
ATOM 2418 C CA . VAL A 1 306 ? -27.430 33.168 26.581 1.00 89.06 306 VAL A CA 1
ATOM 2419 C C . VAL A 1 306 ? -27.955 34.562 26.935 1.00 89.06 306 VAL A C 1
ATOM 2421 O O . VAL A 1 306 ? -27.452 35.207 27.855 1.00 89.06 306 VAL A O 1
ATOM 2424 N N . VAL A 1 307 ? -28.969 35.024 26.209 1.00 92.81 307 VAL A N 1
ATOM 2425 C CA . VAL A 1 307 ? -29.566 36.363 26.325 1.00 92.81 307 VAL A CA 1
ATOM 2426 C C . VAL A 1 307 ? -31.091 36.277 26.453 1.00 92.81 307 VAL A C 1
ATOM 2428 O O . VAL A 1 307 ? -31.671 35.239 26.158 1.00 92.81 307 VAL A O 1
ATOM 2431 N N . PRO A 1 308 ? -31.787 37.342 26.889 1.00 91.38 308 PRO A N 1
ATOM 2432 C CA . PRO A 1 308 ? -33.250 37.389 26.863 1.00 91.38 308 PRO A CA 1
ATOM 2433 C C . PRO A 1 308 ? -33.814 37.247 25.433 1.00 91.38 308 PRO A C 1
ATOM 2435 O O . PRO A 1 308 ? -33.139 37.648 24.479 1.00 91.38 308 PRO A O 1
ATOM 2438 N N . PRO A 1 309 ? -35.057 36.752 25.267 1.00 91.12 309 PRO A N 1
ATOM 2439 C CA . PRO A 1 309 ? -35.663 36.468 23.960 1.00 91.12 309 PRO A CA 1
ATOM 2440 C C . PRO A 1 309 ? -35.660 37.668 23.004 1.00 91.12 309 PRO A C 1
ATOM 2442 O O . PRO A 1 309 ? -35.400 37.505 21.815 1.00 91.12 309 PRO A O 1
ATOM 2445 N N . ASP A 1 310 ? -35.834 38.882 23.526 1.00 89.62 310 ASP A N 1
ATOM 2446 C CA . ASP A 1 310 ? -35.884 40.118 22.731 1.00 89.62 310 ASP A CA 1
ATOM 2447 C C . ASP A 1 310 ? -34.544 40.478 22.063 1.00 89.62 310 ASP A C 1
ATOM 2449 O O . ASP A 1 310 ? -34.487 41.335 21.181 1.00 89.62 310 ASP A O 1
ATOM 2453 N N . LYS A 1 311 ? -33.448 39.843 22.495 1.00 87.31 311 LYS A N 1
ATOM 2454 C CA . LYS A 1 311 ? -32.087 40.046 21.972 1.00 87.31 311 LYS A CA 1
ATOM 2455 C C . LYS A 1 311 ? -31.519 38.786 21.312 1.00 87.31 311 LYS A C 1
ATOM 2457 O O . LYS A 1 311 ? -30.350 38.773 20.927 1.00 87.31 311 LYS A O 1
ATOM 2462 N N . ALA A 1 312 ? -32.325 37.734 21.198 1.00 87.88 312 ALA A N 1
ATOM 2463 C CA . ALA A 1 312 ? -31.898 36.446 20.683 1.00 87.88 312 ALA A CA 1
ATOM 2464 C C . ALA A 1 312 ? -31.696 36.492 19.166 1.00 87.88 312 ALA A C 1
ATOM 2466 O O . ALA A 1 312 ? -32.550 36.979 18.426 1.00 87.88 312 ALA A O 1
ATOM 2467 N N . TYR A 1 313 ? -30.584 35.932 18.693 1.00 87.44 313 TYR A N 1
ATOM 2468 C CA . TYR A 1 313 ? -30.390 35.647 17.272 1.00 87.44 313 TYR A CA 1
ATOM 2469 C C . TYR A 1 313 ? -30.878 34.235 16.923 1.00 87.44 313 TYR A C 1
ATOM 2471 O O . TYR A 1 313 ? -31.424 34.019 15.843 1.00 87.44 313 TYR A O 1
ATOM 2479 N N . THR A 1 314 ? -30.713 33.273 17.840 1.00 86.31 314 THR A N 1
ATOM 2480 C CA . THR A 1 314 ? -31.161 31.881 17.666 1.00 86.31 314 THR A CA 1
ATOM 2481 C C . THR A 1 314 ? -31.701 31.288 18.966 1.00 86.31 314 THR A C 1
ATOM 2483 O O . THR A 1 314 ? -31.416 31.781 20.055 1.00 86.31 314 THR A O 1
ATOM 2486 N N . MET A 1 315 ? -32.489 30.219 18.855 1.00 88.25 315 MET A N 1
ATOM 2487 C CA . MET A 1 315 ? -33.036 29.469 19.986 1.00 88.25 315 MET A CA 1
ATOM 2488 C C . MET A 1 315 ? -32.405 28.075 20.023 1.00 88.25 315 MET A C 1
ATOM 2490 O O . MET A 1 315 ? -32.381 27.373 19.011 1.00 88.25 315 MET A O 1
ATOM 2494 N N . ARG A 1 316 ? -31.907 27.665 21.190 1.00 86.94 316 ARG A N 1
ATOM 2495 C CA . ARG A 1 316 ? -31.306 26.354 21.437 1.00 86.94 316 ARG A CA 1
ATOM 2496 C C . ARG A 1 316 ? -32.136 25.603 22.472 1.00 86.94 316 ARG A C 1
ATOM 2498 O O . ARG A 1 316 ? -32.261 26.046 23.606 1.00 86.94 316 ARG A O 1
ATOM 2505 N N . ILE A 1 317 ? -32.664 24.443 22.096 1.00 85.88 317 ILE A N 1
ATOM 2506 C CA . ILE A 1 317 ? -33.365 23.549 23.026 1.00 85.88 317 ILE A CA 1
ATOM 2507 C C . ILE A 1 317 ? -32.350 22.539 23.566 1.00 85.88 317 ILE A C 1
ATOM 2509 O O . ILE A 1 317 ? -31.692 21.838 22.791 1.00 85.88 317 ILE A O 1
ATOM 2513 N N . ARG A 1 318 ? -32.195 22.472 24.890 1.00 79.31 318 ARG A N 1
ATOM 2514 C CA . ARG A 1 318 ? -31.370 21.467 25.574 1.00 79.31 318 ARG A CA 1
ATOM 2515 C C . ARG A 1 318 ? -32.242 20.606 26.476 1.00 79.31 318 ARG A C 1
ATOM 2517 O O . ARG A 1 318 ? -33.014 21.120 27.273 1.00 79.31 318 ARG A O 1
ATOM 2524 N N . ARG A 1 319 ? -32.069 19.288 26.379 1.00 74.62 319 ARG A N 1
ATOM 2525 C CA . ARG A 1 319 ? -32.650 18.317 27.313 1.00 74.62 319 ARG A CA 1
ATOM 2526 C C . ARG A 1 319 ? -31.701 18.153 28.489 1.00 74.62 319 ARG A C 1
ATOM 2528 O O . ARG A 1 319 ? -30.591 17.651 28.310 1.00 74.62 319 ARG A O 1
ATOM 2535 N N . ILE A 1 320 ? -32.112 18.608 29.667 1.00 72.75 320 ILE A N 1
ATOM 2536 C CA . ILE A 1 320 ? -31.342 18.454 30.905 1.00 72.75 320 ILE A CA 1
ATOM 2537 C C . ILE A 1 320 ? -32.036 17.379 31.745 1.00 72.75 320 ILE A C 1
ATOM 2539 O O . ILE A 1 320 ? -33.258 17.437 31.879 1.00 72.75 320 ILE A O 1
ATOM 2543 N N . PRO A 1 321 ? -31.313 16.384 32.292 1.00 62.78 321 PRO A N 1
ATOM 2544 C CA . PRO A 1 321 ? -31.920 15.421 33.201 1.00 62.78 321 PRO A CA 1
ATOM 2545 C C . PRO A 1 321 ? -32.505 16.167 34.405 1.00 62.78 321 PRO A C 1
ATOM 2547 O O . PRO A 1 321 ? -31.797 16.942 35.059 1.00 62.78 321 PRO A O 1
ATOM 2550 N N . ARG A 1 322 ? -33.797 15.962 34.682 1.00 61.75 322 ARG A N 1
ATOM 2551 C CA . ARG A 1 322 ? -34.474 16.497 35.863 1.00 61.75 322 ARG A CA 1
ATOM 2552 C C . ARG A 1 322 ? -33.694 16.036 37.082 1.00 61.75 322 ARG A C 1
ATOM 2554 O O . ARG A 1 322 ? -33.631 14.847 37.389 1.00 61.75 322 ARG A O 1
ATOM 2561 N N . LYS A 1 323 ? -33.100 16.982 37.811 1.00 57.19 323 LYS A N 1
ATOM 2562 C CA . LYS A 1 323 ? -32.674 16.700 39.180 1.00 57.19 323 LYS A CA 1
ATOM 2563 C C . LYS A 1 323 ? -33.945 16.306 39.923 1.00 57.19 323 LYS A C 1
ATOM 2565 O O . LYS A 1 323 ? -34.876 17.103 39.980 1.00 57.19 323 LYS A O 1
ATOM 2570 N N . ARG A 1 324 ? -34.019 15.072 40.430 1.00 55.88 324 ARG A N 1
ATOM 2571 C CA . ARG A 1 324 ? -35.104 14.682 41.334 1.00 55.88 324 ARG A CA 1
ATOM 2572 C C . ARG A 1 324 ? -35.029 15.618 42.530 1.00 55.88 324 ARG A C 1
ATOM 2574 O O . ARG A 1 324 ? -34.143 15.479 43.373 1.00 55.88 324 ARG A O 1
ATOM 2581 N N . ASP A 1 325 ? -35.910 16.612 42.562 1.00 56.47 325 ASP A N 1
ATOM 2582 C CA . ASP A 1 325 ? -36.088 17.461 43.727 1.00 56.47 325 ASP A CA 1
ATOM 2583 C C . ASP A 1 325 ? -36.693 16.585 44.814 1.00 56.47 325 ASP A C 1
ATOM 2585 O O . ASP A 1 325 ? -37.908 16.453 44.956 1.00 56.47 325 ASP A O 1
ATOM 2589 N N . PHE A 1 326 ? -35.801 15.963 45.579 1.00 55.62 326 PHE A N 1
ATOM 2590 C CA . PHE A 1 326 ? -36.111 15.064 46.685 1.00 55.62 326 PHE A CA 1
ATOM 2591 C C . PHE A 1 326 ? -37.071 15.722 47.684 1.00 55.62 326 PHE A C 1
ATOM 2593 O O . PHE A 1 326 ? -37.861 15.051 48.335 1.00 55.62 326 PHE A O 1
ATOM 2600 N N . VAL A 1 327 ? -37.037 17.056 47.771 1.00 58.00 327 VAL A N 1
ATOM 2601 C CA . VAL A 1 327 ? -37.960 17.872 48.565 1.00 58.00 327 VAL A CA 1
ATOM 2602 C C . VAL A 1 327 ? -39.388 17.797 48.019 1.00 58.00 327 VAL A C 1
ATOM 2604 O O . VAL A 1 327 ? -40.312 17.574 48.793 1.00 58.00 327 VAL A O 1
ATOM 2607 N N . SER A 1 328 ? -39.577 17.917 46.706 1.00 60.41 328 SER A N 1
ATOM 2608 C CA . SER A 1 328 ? -40.884 17.797 46.046 1.00 60.41 328 SER A CA 1
ATOM 2609 C C . SER A 1 328 ? -41.422 16.366 46.109 1.00 60.41 328 SER A C 1
ATOM 2611 O O . SER A 1 328 ? -42.626 16.162 46.242 1.00 60.41 328 SER A O 1
ATOM 2613 N N . GLU A 1 329 ? -40.538 15.369 46.066 1.00 63.34 329 GLU A N 1
ATOM 2614 C CA . GLU A 1 329 ? -40.882 13.950 46.229 1.00 63.34 329 GLU A CA 1
ATOM 2615 C C . GLU A 1 329 ? -41.261 13.614 47.684 1.00 63.34 329 GLU A C 1
ATOM 2617 O O . GLU A 1 329 ? -42.276 12.964 47.927 1.00 63.34 329 GLU A O 1
ATOM 2622 N N . LEU A 1 330 ? -40.525 14.150 48.665 1.00 60.00 330 LEU A N 1
ATOM 2623 C CA . LEU A 1 330 ? -40.859 14.065 50.093 1.00 60.00 330 LEU A CA 1
ATOM 2624 C C . LEU A 1 330 ? -42.168 14.792 50.427 1.00 60.00 330 LEU A C 1
ATOM 2626 O O . LEU A 1 330 ? -42.939 14.306 51.255 1.00 60.00 330 LEU A O 1
ATOM 2630 N N . LEU A 1 331 ? -42.445 15.933 49.787 1.00 64.19 331 LEU A N 1
ATOM 2631 C CA . LEU A 1 331 ? -43.721 16.641 49.921 1.00 64.19 331 LEU A CA 1
ATOM 2632 C C . LEU A 1 331 ? -44.878 15.826 49.335 1.00 64.19 331 LEU A C 1
ATOM 2634 O O . LEU A 1 331 ? -45.893 15.683 50.009 1.00 64.19 331 LEU A O 1
ATOM 2638 N N . LYS A 1 332 ? -44.702 15.207 48.161 1.00 66.25 332 LYS A N 1
ATOM 2639 C CA . LYS A 1 332 ? -45.700 14.292 47.580 1.00 66.25 332 LYS A CA 1
ATOM 2640 C C . LYS A 1 332 ? -45.949 13.069 48.464 1.00 66.25 332 LYS A C 1
ATOM 2642 O O . LYS A 1 332 ? -47.096 12.701 48.676 1.00 66.25 332 LYS A O 1
ATOM 2647 N N . LEU A 1 333 ? -44.908 12.468 49.044 1.00 65.25 333 LEU A N 1
ATOM 2648 C CA . LEU A 1 333 ? -45.050 11.339 49.976 1.00 65.25 333 LEU A CA 1
ATOM 2649 C C . LEU A 1 333 ? -45.758 11.737 51.282 1.00 65.25 333 LEU A C 1
ATOM 2651 O O . LEU A 1 333 ? -46.517 10.944 51.844 1.00 65.25 333 LEU A O 1
ATOM 2655 N N . LYS A 1 334 ? -45.553 12.974 51.745 1.00 61.94 334 LYS A N 1
ATOM 2656 C CA . LYS A 1 334 ? -46.285 13.555 52.878 1.00 61.94 334 LYS A CA 1
ATOM 2657 C C . LYS A 1 334 ? -47.753 13.827 52.531 1.00 61.94 334 LYS A C 1
ATOM 2659 O O . LYS A 1 334 ? -48.625 13.511 53.333 1.00 61.94 334 LYS A O 1
ATOM 2664 N N . GLU A 1 335 ? -48.034 14.366 51.347 1.00 67.62 335 GLU A N 1
ATOM 2665 C CA . GLU A 1 335 ? -49.398 14.602 50.842 1.00 67.62 335 GLU A CA 1
ATOM 2666 C C . GLU A 1 335 ? -50.161 13.294 50.585 1.00 67.62 335 GLU A C 1
ATOM 2668 O O . GLU A 1 335 ? -51.362 13.226 50.827 1.00 67.62 335 GLU A O 1
ATOM 2673 N N . MET A 1 336 ? -49.459 12.228 50.189 1.00 64.62 336 MET A N 1
ATOM 2674 C CA . MET A 1 336 ? -50.005 10.870 50.068 1.00 64.62 336 MET A CA 1
ATOM 2675 C C . MET A 1 336 ? -50.164 10.148 51.420 1.00 64.62 336 MET A C 1
ATOM 2677 O O . MET A 1 336 ? -50.579 8.991 51.448 1.00 64.62 336 MET A O 1
ATOM 2681 N N . GLY A 1 337 ? -49.841 10.801 52.544 1.00 60.12 337 GLY A N 1
ATOM 2682 C CA . GLY A 1 337 ? -50.029 10.254 53.891 1.00 60.12 337 GLY A CA 1
ATOM 2683 C C . GLY A 1 337 ? -49.068 9.122 54.272 1.00 60.12 337 GLY A C 1
ATOM 2684 O O . GLY A 1 337 ? -49.301 8.441 55.266 1.00 60.12 337 GLY A O 1
ATOM 2685 N N . LEU A 1 338 ? -47.990 8.914 53.508 1.00 59.09 338 LEU A N 1
ATOM 2686 C CA . LEU A 1 338 ? -47.000 7.854 53.747 1.00 59.09 338 LEU A CA 1
ATOM 2687 C C . LEU A 1 338 ? -45.924 8.258 54.771 1.00 59.09 338 LEU A C 1
ATOM 2689 O O . LEU A 1 338 ? -45.227 7.397 55.298 1.00 59.09 338 LEU A O 1
ATOM 2693 N N . ILE A 1 339 ? -45.807 9.554 55.083 1.00 54.97 339 ILE A N 1
ATOM 2694 C CA . ILE A 1 339 ? -44.952 10.087 56.155 1.00 54.97 339 ILE A CA 1
ATOM 2695 C C . ILE A 1 339 ? -45.874 10.663 57.233 1.00 54.97 339 ILE A C 1
ATOM 2697 O O . ILE A 1 339 ? -46.354 11.790 57.118 1.00 54.97 339 ILE A O 1
ATOM 2701 N N . ILE A 1 340 ? -46.162 9.864 58.261 1.00 53.94 340 ILE A N 1
ATOM 2702 C CA . ILE A 1 340 ? -47.221 10.149 59.245 1.00 53.94 340 ILE A CA 1
ATOM 2703 C C . ILE A 1 340 ? -46.688 10.986 60.428 1.00 53.94 340 ILE A C 1
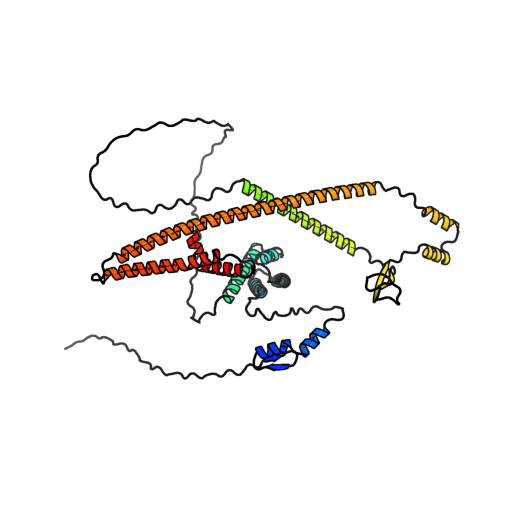ATOM 2705 O O . ILE A 1 340 ? -47.469 11.618 61.138 1.00 53.94 340 ILE A O 1
ATOM 2709 N N . SER A 1 341 ? -45.364 11.061 60.635 1.00 56.56 341 SER A N 1
ATOM 2710 C CA . SER A 1 341 ? -44.779 11.656 61.842 1.00 56.56 341 SER A CA 1
ATOM 2711 C C . SER A 1 341 ? -43.545 12.543 61.584 1.00 56.56 341 SER A C 1
ATOM 2713 O O . SER A 1 341 ? -42.682 12.192 60.778 1.00 56.56 341 SER A O 1
ATOM 2715 N N . PRO A 1 342 ? -43.379 13.667 62.317 1.00 56.72 342 PRO A N 1
ATOM 2716 C CA . PRO A 1 342 ? -42.149 14.466 62.299 1.00 56.72 342 PRO A CA 1
ATOM 2717 C C . PRO A 1 342 ? -40.899 13.695 62.772 1.00 56.72 342 PRO A C 1
ATOM 2719 O O . PRO A 1 342 ? -39.788 14.120 62.453 1.00 56.72 342 PRO A O 1
ATOM 2722 N N . LEU A 1 343 ? -41.053 12.553 63.462 1.00 54.47 343 LEU A N 1
ATOM 2723 C CA . LEU A 1 343 ? -39.932 11.661 63.794 1.00 54.47 343 LEU A CA 1
ATOM 2724 C C . LEU A 1 343 ? -39.367 10.922 62.570 1.00 54.47 343 LEU A C 1
ATOM 2726 O O . LEU A 1 343 ? -38.163 10.672 62.527 1.00 54.47 343 LEU A O 1
ATOM 2730 N N . ASP A 1 344 ? -40.188 10.604 61.567 1.00 56.56 344 ASP A N 1
ATOM 2731 C CA . ASP A 1 344 ? -39.717 9.909 60.360 1.00 56.56 344 ASP A CA 1
ATOM 2732 C C . ASP A 1 344 ? -38.845 10.840 59.507 1.00 56.56 344 ASP A C 1
ATOM 2734 O O . ASP A 1 344 ? -37.816 10.437 58.974 1.00 56.56 344 ASP A O 1
ATOM 2738 N N . LEU A 1 345 ? -39.181 12.132 59.485 1.00 57.00 345 LEU A N 1
ATOM 2739 C CA . LEU A 1 345 ? -38.382 13.190 58.862 1.00 57.00 345 LEU A CA 1
ATOM 2740 C C . LEU A 1 345 ? -37.031 13.416 59.560 1.00 57.00 345 LEU A C 1
ATOM 2742 O O . LEU A 1 345 ? -36.049 13.727 58.885 1.00 57.00 345 LEU A O 1
ATOM 2746 N N . GLN A 1 346 ? -36.963 13.263 60.887 1.00 58.53 346 GLN A N 1
ATOM 2747 C CA . GLN A 1 346 ? -35.699 13.329 61.630 1.00 58.53 346 GLN A CA 1
ATOM 2748 C C . GLN A 1 346 ? -34.838 12.083 61.413 1.00 58.53 346 GLN A C 1
ATOM 2750 O O . GLN A 1 346 ? -33.654 12.241 61.141 1.00 58.53 346 GLN A O 1
ATOM 2755 N N . ARG A 1 347 ? -35.419 10.875 61.416 1.00 57.97 347 ARG A N 1
ATOM 2756 C CA . ARG A 1 347 ? -34.685 9.639 61.079 1.00 57.97 347 ARG A CA 1
ATOM 2757 C C . ARG A 1 347 ? -34.141 9.652 59.655 1.00 57.97 347 ARG A C 1
ATOM 2759 O O . ARG A 1 347 ? -33.005 9.248 59.439 1.00 57.97 347 ARG A O 1
ATOM 2766 N N . ILE A 1 348 ? -34.921 10.154 58.698 1.00 57.06 348 ILE A N 1
ATOM 2767 C CA . ILE A 1 348 ? -34.479 10.319 57.309 1.00 57.06 348 ILE A CA 1
ATOM 2768 C C . ILE A 1 348 ? -33.366 11.374 57.226 1.00 57.06 348 ILE A C 1
ATOM 2770 O O . ILE A 1 348 ? -32.371 11.144 56.548 1.00 57.06 348 ILE A O 1
ATOM 2774 N N . LYS A 1 349 ? -33.466 12.493 57.959 1.00 56.19 349 LYS A N 1
ATOM 2775 C CA . LYS A 1 349 ? -32.392 13.501 58.038 1.00 56.19 349 LYS A CA 1
ATOM 2776 C C . LYS A 1 349 ? -31.116 12.989 58.711 1.00 56.19 349 LYS A C 1
ATOM 2778 O O . LYS A 1 349 ? -30.044 13.341 58.241 1.00 56.19 349 LYS A O 1
ATOM 2783 N N . GLU A 1 350 ? -31.212 12.171 59.755 1.00 56.72 350 GLU A N 1
ATOM 2784 C CA . GLU A 1 350 ? -30.055 11.554 60.422 1.00 56.72 350 GLU A CA 1
ATOM 2785 C C . GLU A 1 350 ? -29.401 10.465 59.558 1.00 56.72 350 GLU A C 1
ATOM 2787 O O . GLU A 1 350 ? -28.177 10.356 59.533 1.00 56.72 350 GLU A O 1
ATOM 2792 N N . GLN A 1 351 ? -30.187 9.715 58.777 1.00 55.28 351 GLN A N 1
ATOM 2793 C CA . GLN A 1 351 ? -29.665 8.798 57.753 1.00 55.28 351 GLN A CA 1
ATOM 2794 C C . GLN A 1 351 ? -29.083 9.529 56.527 1.00 55.28 351 GLN A C 1
ATOM 2796 O O . GLN A 1 351 ? -28.283 8.949 55.797 1.00 55.28 351 GLN A O 1
ATOM 2801 N N . LEU A 1 352 ? -29.465 10.793 56.302 1.00 49.28 352 LEU A N 1
ATOM 2802 C CA . LEU A 1 352 ? -28.985 11.655 55.213 1.00 49.28 352 LEU A CA 1
ATOM 2803 C C . LEU A 1 352 ? -27.890 12.637 55.631 1.00 49.28 352 LEU A C 1
ATOM 2805 O O . LEU A 1 352 ? -27.348 13.308 54.754 1.00 49.28 352 LEU A O 1
ATOM 2809 N N . THR A 1 353 ? -27.541 12.755 56.916 1.00 46.53 353 THR A N 1
ATOM 2810 C CA . THR A 1 353 ? -26.298 13.429 57.301 1.00 46.53 353 THR A CA 1
ATOM 2811 C C . THR A 1 353 ? -25.161 12.608 56.710 1.00 46.53 353 THR A C 1
ATOM 2813 O O . THR A 1 353 ? -24.952 11.480 57.163 1.00 46.53 353 THR A O 1
ATOM 2816 N N . PRO A 1 354 ? -24.448 13.110 55.681 1.00 45.16 354 PRO A N 1
ATOM 2817 C CA . PRO A 1 354 ? -23.363 12.356 55.097 1.00 45.16 354 PRO A CA 1
ATOM 2818 C C . PRO A 1 354 ? -22.349 12.162 56.213 1.00 45.16 354 PRO A C 1
ATOM 2820 O O . PRO A 1 354 ? -21.774 13.124 56.730 1.00 45.16 354 PRO A O 1
ATOM 2823 N N . SER A 1 355 ? -22.170 10.905 56.617 1.00 45.31 355 SER A N 1
ATOM 2824 C CA . SER A 1 355 ? -20.969 10.510 57.337 1.00 45.31 355 SER A CA 1
ATOM 2825 C C . SER A 1 355 ? -19.807 11.113 56.557 1.00 45.31 355 SER A C 1
ATOM 2827 O O . SER A 1 355 ? -19.810 11.048 55.325 1.00 45.31 355 SER A O 1
ATOM 2829 N N . GLN A 1 356 ? -18.915 11.818 57.260 1.00 48.62 356 GLN A N 1
ATOM 2830 C CA . GLN A 1 356 ? -17.765 12.504 56.671 1.00 48.62 356 GLN A CA 1
ATOM 2831 C C . GLN A 1 356 ? -17.172 11.681 55.523 1.00 48.62 356 GLN A C 1
ATOM 2833 O O . GLN A 1 356 ? -17.138 10.455 55.650 1.00 48.62 356 GLN A O 1
ATOM 2838 N N . PRO A 1 357 ? -16.692 12.313 54.436 1.00 45.47 357 PRO A N 1
ATOM 2839 C CA . PRO A 1 357 ? -16.075 11.593 53.336 1.00 45.47 357 PRO A CA 1
ATOM 2840 C C . PRO A 1 357 ? -14.806 10.918 53.864 1.00 45.47 357 PRO A C 1
ATOM 2842 O O . PRO A 1 357 ? -13.722 11.491 53.838 1.00 45.47 357 PRO A O 1
ATOM 2845 N N . GLN A 1 358 ? -14.943 9.705 54.396 1.00 49.03 358 GLN A N 1
ATOM 2846 C CA . GLN A 1 358 ? -13.843 8.776 54.495 1.00 49.03 358 GLN A CA 1
ATOM 2847 C C . GLN A 1 358 ? -13.483 8.498 53.046 1.00 49.03 358 GLN A C 1
ATOM 2849 O O . GLN A 1 358 ? -14.249 7.871 52.315 1.00 49.03 358 GLN A O 1
ATOM 2854 N N . GLU A 1 359 ? -12.378 9.087 52.594 1.00 53.34 359 GLU A N 1
ATOM 2855 C CA . GLU A 1 359 ? -11.764 8.702 51.336 1.00 53.34 359 GLU A CA 1
ATOM 2856 C C . GLU A 1 359 ? -11.548 7.196 51.395 1.00 53.34 359 GLU A C 1
ATOM 2858 O O . GLU A 1 359 ? -10.711 6.704 52.148 1.00 53.34 359 GLU A O 1
ATOM 2863 N N . ASP A 1 360 ? -12.383 6.482 50.649 1.00 66.75 360 ASP A N 1
ATOM 2864 C CA . ASP A 1 360 ? -12.316 5.042 50.518 1.00 66.75 360 ASP A CA 1
ATOM 2865 C C . ASP A 1 360 ? -10.873 4.670 50.126 1.00 66.75 360 ASP A C 1
ATOM 2867 O O . ASP A 1 360 ? -10.386 5.156 49.094 1.00 66.75 360 ASP A O 1
ATOM 2871 N N . PRO A 1 361 ? -10.129 3.904 50.948 1.00 77.56 361 PRO A N 1
ATOM 2872 C CA . PRO A 1 361 ? -8.721 3.606 50.689 1.00 77.56 361 PRO A CA 1
ATOM 2873 C C . PRO A 1 361 ? -8.518 2.936 49.323 1.00 77.56 361 PRO A C 1
ATOM 2875 O O . PRO A 1 361 ? -7.485 3.150 48.682 1.00 77.56 361 PRO A O 1
ATOM 2878 N N . GLU A 1 362 ? -9.526 2.214 48.824 1.00 79.81 362 GLU A N 1
ATOM 2879 C CA . GLU A 1 362 ? -9.526 1.652 47.471 1.00 79.81 362 GLU A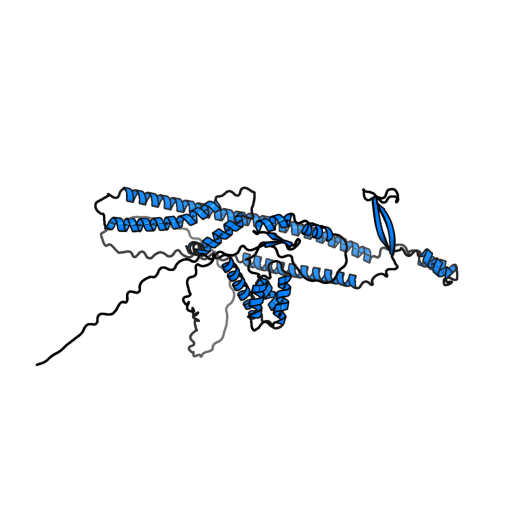 CA 1
ATOM 2880 C C . GLU A 1 362 ? -9.537 2.735 46.387 1.00 79.81 362 GLU A C 1
ATOM 2882 O O . GLU A 1 362 ? -8.808 2.635 45.398 1.00 79.81 362 GLU A O 1
ATOM 2887 N N . LYS A 1 363 ? -10.293 3.821 46.580 1.00 82.19 363 LYS A N 1
ATOM 2888 C CA . LYS A 1 363 ? -10.338 4.944 45.633 1.00 82.19 363 LYS A CA 1
ATOM 2889 C C . LYS A 1 363 ? -8.984 5.642 45.531 1.00 82.19 363 LYS A C 1
ATOM 2891 O O . LYS A 1 363 ? -8.577 6.015 44.431 1.00 82.19 363 LYS A O 1
ATOM 2896 N N . LYS A 1 364 ? -8.274 5.798 46.651 1.00 86.69 364 LYS A N 1
ATOM 2897 C CA . LYS A 1 364 ? -6.922 6.373 46.663 1.00 86.69 364 LYS A CA 1
ATOM 2898 C C . LYS A 1 364 ? -5.926 5.469 45.932 1.00 86.69 364 LYS A C 1
ATOM 2900 O O . LYS A 1 364 ? -5.210 5.945 45.059 1.00 86.69 364 LYS A O 1
ATOM 2905 N N . MET A 1 365 ? -5.964 4.164 46.200 1.00 89.19 365 MET A N 1
ATOM 2906 C CA . MET A 1 365 ? -5.122 3.182 45.508 1.00 89.19 365 MET A CA 1
ATOM 2907 C C . MET A 1 365 ? -5.378 3.160 43.989 1.00 89.19 365 MET A C 1
ATOM 2909 O O . MET A 1 365 ? -4.438 3.080 43.198 1.00 89.19 365 MET A O 1
ATOM 2913 N N . LEU A 1 366 ? -6.640 3.267 43.562 1.00 90.44 366 LEU A N 1
ATOM 2914 C CA . LEU A 1 366 ? -6.996 3.348 42.143 1.00 90.44 366 LEU A CA 1
ATOM 2915 C C . LEU A 1 366 ? -6.492 4.640 41.490 1.00 90.44 366 LEU A C 1
ATOM 2917 O O . LEU A 1 366 ? -6.029 4.600 40.351 1.00 90.44 366 LEU A O 1
ATOM 2921 N N . LEU A 1 367 ? -6.558 5.774 42.191 1.00 90.75 367 LEU A N 1
ATOM 2922 C CA . LEU A 1 367 ? -6.016 7.043 41.698 1.00 90.75 367 LEU A CA 1
ATOM 2923 C C . LEU A 1 367 ? -4.494 6.978 41.530 1.00 90.75 367 LEU A C 1
ATOM 2925 O O . LEU A 1 367 ? -3.999 7.358 40.467 1.00 90.75 367 LEU A O 1
ATOM 2929 N N . ASP A 1 368 ? -3.784 6.412 42.506 1.00 93.25 368 ASP A N 1
ATOM 2930 C CA . ASP A 1 368 ? -2.335 6.200 42.427 1.00 93.25 368 ASP A CA 1
ATOM 2931 C C . ASP A 1 368 ? -1.979 5.277 41.247 1.00 93.25 368 ASP A C 1
ATOM 2933 O O . ASP A 1 368 ? -1.058 5.566 40.477 1.00 93.25 368 ASP A O 1
ATOM 2937 N N . LYS A 1 369 ? -2.764 4.210 41.022 1.00 94.31 369 LYS A N 1
ATOM 2938 C CA . LYS A 1 369 ? -2.552 3.308 39.880 1.00 94.31 369 LYS A CA 1
ATOM 2939 C C . LYS A 1 369 ? -2.816 3.985 38.536 1.00 94.31 369 LYS A C 1
ATOM 2941 O O . LYS A 1 369 ? -2.087 3.747 37.575 1.00 94.31 369 LYS A O 1
ATOM 2946 N N . ILE A 1 370 ? -3.833 4.841 38.448 1.00 93.00 370 ILE A N 1
ATOM 2947 C CA . ILE A 1 370 ? -4.097 5.645 37.246 1.00 93.00 370 ILE A CA 1
ATOM 2948 C C . ILE A 1 370 ? -2.928 6.594 36.972 1.00 93.00 370 ILE A C 1
ATOM 2950 O O . ILE A 1 370 ? -2.564 6.798 35.813 1.00 93.00 370 ILE A O 1
ATOM 2954 N N . GLU A 1 371 ? -2.345 7.188 38.009 1.00 95.50 371 GLU A N 1
ATOM 2955 C CA . GLU A 1 371 ? -1.203 8.084 37.856 1.00 95.50 371 GLU A CA 1
ATOM 2956 C C . GLU A 1 371 ? 0.063 7.339 37.409 1.00 95.50 371 GLU A C 1
ATOM 2958 O O . GLU A 1 371 ? 0.777 7.819 36.526 1.00 95.50 371 GLU A O 1
ATOM 2963 N N . GLU A 1 372 ? 0.294 6.131 37.924 1.00 95.94 372 GLU A N 1
ATOM 2964 C CA . GLU A 1 372 ? 1.363 5.239 37.461 1.00 95.94 372 GLU A CA 1
ATOM 2965 C C . GLU A 1 372 ? 1.174 4.841 35.987 1.00 95.94 372 GLU A C 1
ATOM 2967 O O . GLU A 1 372 ? 2.082 5.021 35.175 1.00 95.94 372 GLU A O 1
ATOM 2972 N N . LEU A 1 373 ? -0.034 4.416 35.600 1.00 91.31 373 LEU A N 1
ATOM 2973 C CA . LEU A 1 373 ? -0.350 4.067 34.209 1.00 91.31 373 LEU A CA 1
ATOM 2974 C C . LEU A 1 373 ? -0.196 5.261 33.254 1.00 91.31 373 LEU A C 1
ATOM 2976 O O . LEU A 1 373 ? 0.202 5.093 32.099 1.00 91.31 373 LEU A O 1
ATOM 2980 N N . LYS A 1 374 ? -0.484 6.485 33.713 1.00 93.88 374 LYS A N 1
ATOM 2981 C CA . LYS A 1 374 ? -0.229 7.702 32.925 1.00 93.88 374 LYS A CA 1
ATOM 2982 C C . LYS A 1 374 ? 1.266 7.927 32.704 1.00 93.88 374 LYS A C 1
ATOM 2984 O O . LYS A 1 374 ? 1.647 8.252 31.581 1.00 93.88 374 LYS A O 1
ATOM 2989 N N . LYS A 1 375 ? 2.102 7.714 33.726 1.00 95.88 375 LYS A N 1
ATOM 2990 C CA . LYS A 1 375 ? 3.567 7.808 33.595 1.00 95.88 375 LYS A CA 1
ATOM 2991 C C . LYS A 1 375 ? 4.107 6.763 32.619 1.00 95.88 375 LYS A C 1
ATOM 2993 O O . LYS A 1 375 ? 4.848 7.127 31.711 1.00 95.88 375 LYS A O 1
ATOM 2998 N N . GLU A 1 376 ? 3.667 5.510 32.730 1.00 95.56 376 GLU A N 1
ATOM 2999 C CA . GLU A 1 376 ? 4.056 4.445 31.792 1.00 95.56 376 GLU A CA 1
ATOM 3000 C C . GLU A 1 376 ? 3.641 4.763 30.350 1.00 95.56 376 GLU A C 1
ATOM 3002 O O . GLU A 1 376 ? 4.420 4.577 29.412 1.00 95.56 376 GLU A O 1
ATOM 3007 N N . ARG A 1 377 ? 2.423 5.285 30.151 1.00 93.50 377 ARG A N 1
ATOM 3008 C CA . ARG A 1 377 ? 1.962 5.738 28.833 1.00 93.50 377 ARG A CA 1
ATOM 3009 C C . ARG A 1 377 ? 2.878 6.826 28.273 1.00 93.50 377 ARG A C 1
ATOM 3011 O O . ARG A 1 377 ? 3.248 6.754 27.104 1.00 93.50 377 ARG A O 1
ATOM 3018 N N . ASP A 1 378 ? 3.241 7.816 29.080 1.00 95.25 378 ASP A N 1
ATOM 3019 C CA . ASP A 1 378 ? 4.079 8.933 28.636 1.00 95.25 378 ASP A CA 1
ATOM 3020 C C . ASP A 1 378 ? 5.518 8.484 28.323 1.00 95.25 378 ASP A C 1
ATOM 3022 O O . ASP A 1 378 ? 6.113 8.950 27.350 1.00 95.25 378 ASP A O 1
ATOM 3026 N N . GLU A 1 379 ? 6.064 7.526 29.075 1.00 95.94 379 GLU A N 1
ATOM 3027 C CA . GLU A 1 379 ? 7.347 6.883 28.757 1.00 95.94 379 GLU A CA 1
ATOM 3028 C C . GLU A 1 379 ? 7.286 6.065 27.463 1.00 95.94 379 GLU A C 1
ATOM 3030 O O . GLU A 1 379 ? 8.187 6.156 26.625 1.00 95.94 379 GLU A O 1
ATOM 3035 N N . ASN A 1 380 ? 6.210 5.306 27.253 1.00 92.81 380 ASN A N 1
ATOM 3036 C CA . ASN A 1 380 ? 6.015 4.550 26.018 1.00 92.81 380 ASN A CA 1
ATOM 3037 C C . ASN A 1 380 ? 5.860 5.474 24.804 1.00 92.81 380 ASN A C 1
ATOM 3039 O O . ASN A 1 380 ? 6.414 5.181 23.745 1.00 92.81 380 ASN A O 1
ATOM 3043 N N . LEU A 1 381 ? 5.177 6.613 24.952 1.00 94.94 381 LEU A N 1
ATOM 3044 C CA . LEU A 1 381 ? 5.087 7.623 23.896 1.00 94.94 381 LEU A CA 1
ATOM 3045 C C . LEU A 1 381 ? 6.463 8.202 23.543 1.00 94.94 381 LEU A C 1
ATOM 3047 O O . LEU A 1 381 ? 6.764 8.341 22.358 1.00 94.94 381 LEU A O 1
ATOM 3051 N N . LYS A 1 382 ? 7.324 8.464 24.535 1.00 96.94 382 LYS A N 1
ATOM 3052 C CA . LYS A 1 382 ? 8.713 8.891 24.283 1.00 96.94 382 LYS A CA 1
ATOM 3053 C C . LYS A 1 382 ? 9.507 7.832 23.515 1.00 96.94 382 LYS A C 1
ATOM 3055 O O . LYS A 1 382 ? 10.133 8.165 22.514 1.00 96.94 382 LYS A O 1
ATOM 3060 N N . ARG A 1 383 ? 9.414 6.555 23.908 1.00 95.38 383 ARG A N 1
ATOM 3061 C CA . ARG A 1 383 ? 10.081 5.444 23.197 1.00 95.38 383 ARG A CA 1
ATOM 3062 C C . ARG A 1 383 ? 9.598 5.299 21.755 1.00 95.38 383 ARG A C 1
ATOM 3064 O O . ARG A 1 383 ? 10.399 5.043 20.863 1.00 95.38 383 ARG A O 1
ATOM 3071 N N . ILE A 1 384 ? 8.296 5.459 21.515 1.00 93.19 384 ILE A N 1
ATOM 3072 C CA . ILE A 1 384 ? 7.736 5.423 20.157 1.00 93.19 384 ILE A CA 1
ATOM 3073 C C . ILE A 1 384 ? 8.324 6.554 19.310 1.00 93.19 384 ILE A C 1
ATOM 3075 O O . ILE A 1 384 ? 8.663 6.327 18.150 1.00 93.19 384 ILE A O 1
ATOM 3079 N N . GLU A 1 385 ? 8.466 7.752 19.872 1.00 96.62 385 GLU A N 1
ATOM 3080 C CA . GLU A 1 385 ? 9.033 8.890 19.149 1.00 96.62 385 GLU A CA 1
ATOM 3081 C C . GLU A 1 385 ? 10.531 8.705 18.851 1.00 96.62 385 GLU A C 1
ATOM 3083 O O . GLU A 1 385 ? 10.976 8.960 17.731 1.00 96.62 385 GLU A O 1
ATOM 3088 N N . GLU A 1 386 ? 11.299 8.158 19.797 1.00 96.12 386 GLU A N 1
ATOM 3089 C CA . GLU A 1 386 ? 12.702 7.771 19.584 1.00 96.12 386 GLU A CA 1
ATOM 3090 C C . GLU A 1 386 ? 12.847 6.718 18.472 1.00 96.12 386 GLU A C 1
ATOM 3092 O O . GLU A 1 386 ? 13.700 6.852 17.592 1.00 96.12 386 GLU A O 1
ATOM 3097 N N . LEU A 1 387 ? 11.980 5.698 18.459 1.00 93.06 387 LEU A N 1
ATOM 3098 C CA . LEU A 1 387 ? 11.975 4.669 17.415 1.00 93.06 387 LEU A CA 1
ATOM 3099 C C . LEU A 1 387 ? 11.604 5.237 16.043 1.00 93.06 387 LEU A C 1
ATOM 3101 O O . LEU A 1 387 ? 12.228 4.868 15.049 1.00 93.06 387 LEU A O 1
ATOM 3105 N N . LYS A 1 388 ? 10.630 6.151 15.966 1.00 93.44 388 LYS A N 1
ATOM 3106 C CA . LYS A 1 388 ? 10.289 6.835 14.707 1.00 93.44 388 LYS A CA 1
ATOM 3107 C C . LYS A 1 388 ? 11.467 7.639 14.168 1.00 93.44 388 LYS A C 1
ATOM 3109 O O . LYS A 1 388 ? 11.770 7.533 12.983 1.00 93.44 388 LYS A O 1
ATOM 3114 N N . SER A 1 389 ? 12.148 8.388 15.036 1.00 97.06 389 SER A N 1
ATOM 3115 C CA . SER A 1 389 ? 13.351 9.145 14.676 1.00 97.06 389 SER A CA 1
ATOM 3116 C C . SER A 1 389 ? 14.457 8.227 14.137 1.00 97.06 389 SER A C 1
ATOM 3118 O O . SER A 1 389 ? 15.043 8.494 13.086 1.00 97.06 389 SER A O 1
ATOM 3120 N N . MET A 1 390 ? 14.681 7.081 14.789 1.00 96.00 390 MET A N 1
ATOM 3121 C CA . MET A 1 390 ? 15.648 6.081 14.330 1.00 96.00 390 MET A CA 1
ATOM 3122 C C . MET A 1 390 ? 15.268 5.480 12.968 1.00 96.00 390 MET A C 1
ATOM 3124 O O . MET A 1 390 ? 16.131 5.337 12.103 1.00 96.00 390 MET A O 1
ATOM 3128 N N . ILE A 1 391 ? 13.990 5.154 12.749 1.00 93.69 391 ILE A N 1
ATOM 3129 C CA . ILE A 1 391 ? 13.504 4.617 11.469 1.00 93.69 391 ILE A CA 1
ATOM 3130 C C . ILE A 1 391 ? 13.711 5.626 10.337 1.00 93.69 391 ILE A C 1
ATOM 3132 O O . ILE A 1 391 ? 14.191 5.238 9.270 1.00 93.69 391 ILE A O 1
ATOM 3136 N N . GLU A 1 392 ? 13.394 6.904 10.558 1.00 95.44 392 GLU A N 1
ATOM 3137 C CA . GLU A 1 392 ? 13.584 7.928 9.527 1.00 95.44 392 GLU A CA 1
ATOM 3138 C C . GLU A 1 392 ? 15.074 8.119 9.216 1.00 95.44 392 GLU A C 1
ATOM 3140 O O . GLU A 1 392 ? 15.458 8.124 8.048 1.00 95.44 392 GLU A O 1
ATOM 3145 N N . SER A 1 393 ? 15.938 8.129 10.238 1.00 96.62 393 SER A N 1
ATOM 3146 C CA . SER A 1 393 ? 17.392 8.186 10.042 1.00 96.62 393 SER A CA 1
ATOM 3147 C C . SER A 1 393 ? 17.927 6.999 9.226 1.00 96.62 393 SER A C 1
ATOM 3149 O O . SER A 1 393 ? 18.706 7.198 8.291 1.00 96.62 393 SER A O 1
ATOM 3151 N N . MET A 1 394 ? 17.481 5.770 9.511 1.00 92.69 394 MET A N 1
ATOM 3152 C CA . MET A 1 394 ? 17.883 4.594 8.724 1.00 92.69 394 MET A CA 1
ATOM 3153 C C . MET A 1 394 ? 17.377 4.662 7.280 1.00 92.69 394 MET A C 1
ATOM 3155 O O . MET A 1 394 ? 18.072 4.238 6.353 1.00 92.69 394 MET A O 1
ATOM 3159 N N . LYS A 1 395 ? 16.166 5.185 7.072 1.00 94.88 395 LYS A N 1
ATOM 3160 C CA . LYS A 1 395 ? 15.571 5.344 5.744 1.00 94.88 395 LYS A CA 1
ATOM 3161 C C . LYS A 1 395 ? 16.339 6.373 4.916 1.00 94.88 395 LYS A C 1
ATOM 3163 O O . LYS A 1 395 ? 16.659 6.088 3.762 1.00 94.88 395 LYS A O 1
ATOM 3168 N N . GLU A 1 396 ? 16.697 7.512 5.505 1.00 94.56 396 GLU A N 1
ATOM 3169 C CA . GLU A 1 396 ? 17.546 8.521 4.864 1.00 94.56 396 GLU A CA 1
ATOM 3170 C C . GLU A 1 396 ? 18.930 7.956 4.516 1.00 94.56 396 GLU A C 1
ATOM 3172 O O . GLU A 1 396 ? 19.424 8.160 3.404 1.00 94.56 396 GLU A O 1
ATOM 3177 N N . GLU A 1 397 ? 19.550 7.190 5.420 1.00 95.25 397 GLU A N 1
ATOM 3178 C CA . GLU A 1 397 ? 20.850 6.564 5.159 1.00 95.25 397 GLU A CA 1
ATOM 3179 C C . GLU A 1 397 ? 20.772 5.512 4.040 1.00 95.25 397 GLU A C 1
ATOM 3181 O O . GLU A 1 397 ? 21.645 5.463 3.167 1.00 95.25 397 GLU A O 1
ATOM 3186 N N . SER A 1 398 ? 19.715 4.697 4.019 1.00 93.06 398 SER A N 1
ATOM 3187 C CA . SER A 1 398 ? 19.467 3.721 2.952 1.00 93.06 398 SER A CA 1
ATOM 3188 C C . SER A 1 398 ? 19.282 4.407 1.598 1.00 93.06 398 SER A C 1
ATOM 3190 O O . SER A 1 398 ? 19.927 4.023 0.622 1.00 93.06 398 SER A O 1
ATOM 3192 N N . GLN A 1 399 ? 18.461 5.459 1.538 1.00 92.19 399 GLN A N 1
ATOM 3193 C CA . GLN A 1 399 ? 18.253 6.240 0.315 1.00 92.19 399 GLN A CA 1
ATOM 3194 C C . GLN A 1 399 ? 19.540 6.928 -0.148 1.00 92.19 399 GLN A C 1
ATOM 3196 O O . GLN A 1 399 ? 19.825 6.990 -1.346 1.00 92.19 399 GLN A O 1
ATOM 3201 N N . LYS A 1 400 ? 20.357 7.420 0.789 1.00 96.19 400 LYS A N 1
ATOM 3202 C CA . LYS A 1 400 ? 21.670 7.990 0.479 1.00 96.19 400 LYS A CA 1
ATOM 3203 C C . LYS A 1 400 ? 22.597 6.944 -0.146 1.00 96.19 400 LYS A C 1
ATOM 3205 O O . LYS A 1 400 ? 23.204 7.231 -1.176 1.00 96.19 400 LYS A O 1
ATOM 3210 N N . LYS A 1 401 ? 22.671 5.736 0.423 1.00 94.94 401 LYS A N 1
ATOM 3211 C CA . LYS A 1 401 ? 23.476 4.627 -0.124 1.00 94.94 401 LYS A CA 1
ATOM 3212 C C . LYS A 1 401 ? 23.005 4.209 -1.517 1.00 94.94 401 LYS A C 1
ATOM 3214 O O . LYS A 1 401 ? 23.837 4.007 -2.398 1.00 94.94 401 LYS A O 1
ATOM 3219 N N . GLU A 1 402 ? 21.695 4.130 -1.736 1.00 93.62 402 GLU A N 1
ATOM 3220 C CA . GLU A 1 402 ? 21.115 3.826 -3.050 1.00 93.62 402 GLU A CA 1
ATOM 3221 C C . GLU A 1 402 ? 21.460 4.908 -4.081 1.00 93.62 402 GLU A C 1
ATOM 3223 O O . GLU A 1 402 ? 21.936 4.608 -5.177 1.00 93.62 402 GLU A O 1
ATOM 3228 N N . ARG A 1 403 ? 21.326 6.184 -3.707 1.00 93.94 403 ARG A N 1
ATOM 3229 C CA . ARG A 1 403 ? 21.698 7.309 -4.572 1.00 93.94 403 ARG A CA 1
ATOM 3230 C C . ARG A 1 403 ? 23.188 7.307 -4.913 1.00 93.94 403 ARG A C 1
ATOM 3232 O O . ARG A 1 403 ? 23.548 7.567 -6.057 1.00 93.94 403 ARG A O 1
ATOM 3239 N N . GLU A 1 404 ? 24.054 7.012 -3.948 1.00 95.94 404 GLU A N 1
ATOM 3240 C CA . GLU A 1 404 ? 25.495 6.877 -4.185 1.00 95.94 404 GLU A CA 1
ATOM 3241 C C . GLU A 1 404 ? 25.821 5.698 -5.113 1.00 95.94 404 GLU A C 1
ATOM 3243 O O . GLU A 1 404 ? 26.690 5.829 -5.976 1.00 95.94 404 GLU A O 1
ATOM 3248 N N . ALA A 1 405 ? 25.118 4.568 -4.984 1.00 94.75 405 ALA A N 1
ATOM 3249 C CA . ALA A 1 405 ? 25.282 3.422 -5.877 1.00 94.75 405 ALA A CA 1
ATOM 3250 C C . ALA A 1 405 ? 24.882 3.767 -7.322 1.00 94.75 405 ALA A C 1
ATOM 3252 O O . ALA A 1 405 ? 25.666 3.526 -8.241 1.00 94.75 405 ALA A O 1
ATOM 3253 N N . LEU A 1 406 ? 23.731 4.422 -7.509 1.00 94.06 406 LEU A N 1
ATOM 3254 C CA . LEU A 1 406 ? 23.268 4.878 -8.824 1.00 94.06 406 LEU A CA 1
ATOM 3255 C C . LEU A 1 406 ? 24.226 5.893 -9.460 1.00 94.06 406 LEU A C 1
ATOM 3257 O O . LEU A 1 406 ? 24.468 5.842 -10.662 1.00 94.06 406 LEU A O 1
ATOM 3261 N N . LEU A 1 407 ? 24.808 6.801 -8.670 1.00 95.50 407 LEU A N 1
ATOM 3262 C CA . LEU A 1 407 ? 25.807 7.746 -9.179 1.00 95.50 407 LEU A CA 1
ATOM 3263 C C . LEU A 1 407 ? 27.074 7.033 -9.671 1.00 95.50 407 LEU A C 1
ATOM 3265 O O . LEU A 1 407 ? 27.575 7.366 -10.744 1.00 95.50 407 LEU A O 1
ATOM 3269 N N . ARG A 1 408 ? 27.559 6.018 -8.942 1.00 96.62 408 ARG A N 1
ATOM 3270 C CA . ARG A 1 408 ? 28.704 5.202 -9.391 1.00 96.62 408 ARG A CA 1
ATOM 3271 C C . ARG A 1 408 ? 28.390 4.442 -10.676 1.00 96.62 408 ARG A C 1
ATOM 3273 O O . ARG A 1 408 ? 29.239 4.370 -11.564 1.00 96.62 408 ARG A O 1
ATOM 3280 N N . GLU A 1 409 ? 27.184 3.891 -10.787 1.00 95.69 409 GLU A N 1
ATOM 3281 C CA . GLU A 1 409 ? 26.740 3.205 -12.000 1.00 95.69 409 GLU A CA 1
ATOM 3282 C C . GLU A 1 409 ? 26.668 4.174 -13.189 1.00 95.69 409 GLU A C 1
ATOM 3284 O O . GLU A 1 409 ? 27.209 3.882 -14.258 1.00 95.69 409 GLU A O 1
ATOM 3289 N N . LEU A 1 410 ? 26.110 5.368 -12.987 1.00 93.75 410 LEU A N 1
ATOM 3290 C CA . LEU A 1 410 ? 26.027 6.412 -14.007 1.00 93.75 410 LEU A CA 1
ATOM 3291 C C . LEU A 1 410 ? 27.421 6.840 -14.494 1.00 93.75 410 LEU A C 1
ATOM 3293 O O . LEU A 1 410 ? 27.648 6.940 -15.703 1.00 93.75 410 LEU A O 1
ATOM 3297 N N . ASP A 1 411 ? 28.381 7.022 -13.588 1.00 96.81 411 ASP A N 1
ATOM 3298 C CA . ASP A 1 411 ? 29.765 7.330 -13.963 1.00 96.81 411 ASP A CA 1
ATOM 3299 C C . ASP A 1 411 ? 30.434 6.175 -14.723 1.00 96.81 411 ASP A C 1
ATOM 3301 O O . ASP A 1 411 ? 31.164 6.414 -15.691 1.00 96.81 411 ASP A O 1
ATOM 3305 N N . SER A 1 412 ? 30.141 4.922 -14.366 1.00 95.31 412 SER A N 1
ATOM 3306 C CA . SER A 1 412 ? 30.630 3.757 -15.114 1.00 95.31 412 SER A CA 1
ATOM 3307 C C . SER A 1 412 ? 30.079 3.715 -16.548 1.00 95.31 412 SER A C 1
ATOM 3309 O O . SER A 1 412 ? 30.833 3.475 -17.498 1.00 95.31 412 SER A O 1
ATOM 3311 N N . LEU A 1 413 ? 28.795 4.046 -16.731 1.00 92.44 413 LEU A N 1
ATOM 3312 C CA . LEU A 1 413 ? 28.148 4.126 -18.042 1.00 92.44 413 LEU A CA 1
ATOM 3313 C C . LEU A 1 413 ? 28.699 5.285 -18.875 1.00 92.44 413 LEU A C 1
ATOM 3315 O O . LEU A 1 413 ? 28.928 5.121 -20.075 1.00 92.44 413 LEU A O 1
ATOM 3319 N N . ARG A 1 414 ? 28.985 6.437 -18.256 1.00 94.00 414 ARG A N 1
ATOM 3320 C CA . ARG A 1 414 ? 29.655 7.563 -18.929 1.00 94.00 414 ARG A CA 1
ATOM 3321 C C . ARG A 1 414 ? 31.029 7.167 -19.456 1.00 94.00 414 ARG A C 1
ATOM 3323 O O . ARG A 1 414 ? 31.322 7.413 -20.624 1.00 94.00 414 ARG A O 1
ATOM 3330 N N . GLN A 1 415 ? 31.845 6.503 -18.638 1.00 96.38 415 GLN A N 1
ATOM 3331 C CA . GLN A 1 415 ? 33.156 6.010 -19.074 1.00 96.38 415 GLN A CA 1
ATOM 3332 C C . GLN A 1 415 ? 33.033 4.978 -20.199 1.00 96.38 415 GLN A C 1
ATOM 3334 O O . GLN A 1 415 ? 33.843 4.964 -21.129 1.00 96.38 415 GLN A O 1
ATOM 3339 N N . TYR A 1 416 ? 32.024 4.107 -20.139 1.00 94.31 416 TYR A N 1
ATOM 3340 C CA . TYR A 1 416 ? 31.763 3.142 -21.201 1.00 94.31 416 TYR A CA 1
ATOM 3341 C C . TYR A 1 416 ? 31.376 3.825 -22.520 1.00 94.31 416 TYR A C 1
ATOM 3343 O O . TYR A 1 416 ? 31.953 3.495 -23.557 1.00 94.31 416 TYR A O 1
ATOM 3351 N N . ASN A 1 417 ? 30.476 4.811 -22.480 1.00 92.69 417 ASN A N 1
ATOM 3352 C CA . ASN A 1 417 ? 30.100 5.599 -23.654 1.00 92.69 417 ASN A CA 1
ATOM 3353 C C . ASN A 1 417 ? 31.297 6.342 -24.246 1.00 92.69 417 ASN A C 1
ATOM 3355 O O . ASN A 1 417 ? 31.526 6.243 -25.447 1.00 92.69 417 ASN A O 1
ATOM 3359 N N . GLN A 1 418 ? 32.132 6.965 -23.414 1.00 96.25 418 GLN A N 1
ATOM 3360 C CA . GLN A 1 418 ? 33.356 7.616 -23.882 1.00 96.25 418 GLN A CA 1
ATOM 3361 C C . GLN A 1 418 ? 34.284 6.629 -24.618 1.00 96.25 418 GLN A C 1
ATOM 3363 O O . GLN A 1 418 ? 34.835 6.941 -25.671 1.00 96.25 418 GLN A O 1
ATOM 3368 N N . ARG A 1 419 ? 34.421 5.390 -24.118 1.00 94.25 419 ARG A N 1
ATOM 3369 C CA . ARG A 1 419 ? 35.189 4.338 -24.814 1.00 94.25 419 ARG A CA 1
ATOM 3370 C C . ARG A 1 419 ? 34.552 3.921 -26.139 1.00 94.25 419 ARG A C 1
ATOM 3372 O O . ARG A 1 419 ? 35.285 3.531 -27.049 1.00 94.25 419 ARG A O 1
ATOM 3379 N N . LEU A 1 420 ? 33.223 3.923 -26.239 1.00 92.06 420 LEU A N 1
ATOM 3380 C CA . LEU A 1 420 ? 32.523 3.644 -27.493 1.00 92.06 420 LEU A CA 1
ATOM 3381 C C . LEU A 1 420 ? 32.740 4.768 -28.503 1.00 92.06 420 LEU A C 1
ATOM 3383 O O . LEU A 1 420 ? 33.069 4.470 -29.647 1.00 92.06 420 LEU A O 1
ATOM 3387 N N . GLU A 1 421 ? 32.648 6.025 -28.079 1.00 93.69 421 GLU A N 1
ATOM 3388 C CA . GLU A 1 421 ? 32.917 7.191 -28.926 1.00 93.69 421 GLU A CA 1
ATOM 3389 C C . GLU A 1 421 ? 34.340 7.146 -29.491 1.00 93.69 421 GLU A C 1
ATOM 3391 O O . GLU A 1 421 ? 34.511 7.204 -30.706 1.00 93.69 421 GLU A O 1
ATOM 3396 N N . SER A 1 422 ? 35.354 6.876 -28.661 1.00 94.75 422 SER A N 1
ATOM 3397 C CA . SER A 1 422 ? 36.732 6.714 -29.152 1.00 94.75 422 SER A CA 1
ATOM 3398 C C . SER A 1 422 ? 36.908 5.532 -30.117 1.00 94.75 422 SER A C 1
ATOM 3400 O O . SER A 1 422 ? 37.825 5.528 -30.938 1.00 94.75 422 SER A O 1
ATOM 3402 N N . LYS A 1 423 ? 36.083 4.480 -30.017 1.00 93.94 423 LYS A N 1
ATOM 3403 C CA . LYS A 1 423 ? 36.107 3.363 -30.980 1.00 93.94 423 LYS A CA 1
ATOM 3404 C C . LYS A 1 423 ? 35.442 3.747 -32.296 1.00 93.94 423 LYS A C 1
ATOM 3406 O O . LYS A 1 423 ? 35.950 3.352 -33.341 1.00 93.94 423 LYS A O 1
ATOM 3411 N N . ILE A 1 424 ? 34.333 4.481 -32.235 1.00 92.50 424 ILE A N 1
ATOM 3412 C CA . ILE A 1 424 ? 33.640 5.002 -33.416 1.00 92.50 424 ILE A CA 1
ATOM 3413 C C . ILE A 1 424 ? 34.579 5.937 -34.174 1.00 92.50 424 ILE A C 1
ATOM 3415 O O . ILE A 1 424 ? 34.806 5.710 -35.354 1.00 92.50 424 ILE A O 1
ATOM 3419 N N . GLU A 1 425 ? 35.225 6.878 -33.487 1.00 95.56 425 GLU A N 1
ATOM 3420 C CA . GLU A 1 425 ? 36.194 7.800 -34.092 1.00 95.56 425 GLU A CA 1
ATOM 3421 C C . GLU A 1 425 ? 37.341 7.053 -34.798 1.00 95.56 425 GLU A C 1
ATOM 3423 O O . GLU A 1 425 ? 37.672 7.347 -35.944 1.00 95.56 425 GLU A O 1
ATOM 3428 N N . LYS A 1 426 ? 37.897 6.006 -34.171 1.00 94.50 426 LYS A N 1
ATOM 3429 C CA . LYS A 1 426 ? 38.920 5.153 -34.807 1.00 94.50 426 LYS A CA 1
ATOM 3430 C C . LYS A 1 426 ? 38.408 4.417 -36.046 1.00 94.50 426 LYS A C 1
ATOM 3432 O O . LYS A 1 426 ? 39.164 4.238 -36.998 1.00 94.50 426 LYS A O 1
ATOM 3437 N N . LEU A 1 427 ? 37.159 3.948 -36.029 1.00 90.19 427 LEU A N 1
ATOM 3438 C CA . LEU A 1 427 ? 36.544 3.300 -37.189 1.00 90.19 427 LEU A CA 1
ATOM 3439 C C . LEU A 1 427 ? 36.295 4.308 -38.311 1.00 90.19 427 LEU A C 1
ATOM 3441 O O . LEU A 1 427 ? 36.579 3.998 -39.463 1.00 90.19 427 LEU A O 1
ATOM 3445 N N . GLU A 1 428 ? 35.819 5.507 -37.985 1.00 90.75 428 GLU A N 1
ATOM 3446 C CA . GLU A 1 428 ? 35.631 6.586 -38.954 1.00 90.75 428 GLU A CA 1
ATOM 3447 C C . GLU A 1 428 ? 36.954 6.989 -39.605 1.00 90.75 428 GLU A C 1
ATOM 3449 O O . GLU A 1 428 ? 37.017 7.098 -40.828 1.00 90.75 428 GLU A O 1
ATOM 3454 N N . GLU A 1 429 ? 38.027 7.129 -38.826 1.00 94.06 429 GLU A N 1
ATOM 3455 C CA . GLU A 1 429 ? 39.362 7.421 -39.355 1.00 94.06 429 GLU A CA 1
ATOM 3456 C C . GLU A 1 429 ? 39.894 6.272 -40.229 1.00 94.06 429 GLU A C 1
ATOM 3458 O O . GLU A 1 429 ? 40.456 6.492 -41.306 1.00 94.06 429 GLU A O 1
ATOM 3463 N N . SER A 1 430 ? 39.650 5.020 -39.825 1.00 89.81 430 SER A N 1
ATOM 3464 C CA . SER A 1 430 ? 39.974 3.856 -40.654 1.00 89.81 430 SER A CA 1
ATOM 3465 C C . SER A 1 430 ? 39.197 3.852 -41.970 1.00 89.81 430 SER A C 1
ATOM 3467 O O . SER A 1 430 ? 39.753 3.441 -42.979 1.00 89.81 430 SER A O 1
ATOM 3469 N N . VAL A 1 431 ? 37.935 4.286 -41.980 1.00 85.44 431 VAL A N 1
ATOM 3470 C CA . VAL A 1 431 ? 37.122 4.389 -43.202 1.00 85.44 431 VAL A CA 1
ATOM 3471 C C . VAL A 1 431 ? 37.592 5.550 -44.078 1.00 85.44 431 VAL A C 1
ATOM 3473 O O . VAL A 1 431 ? 37.689 5.377 -45.289 1.00 85.44 431 VAL A O 1
ATOM 3476 N N . ARG A 1 432 ? 37.947 6.704 -43.495 1.00 88.06 432 ARG A N 1
ATOM 3477 C CA . ARG A 1 432 ? 38.493 7.858 -44.237 1.00 88.06 432 ARG A CA 1
ATOM 3478 C C . ARG A 1 432 ? 39.838 7.560 -44.895 1.00 88.06 432 ARG A C 1
ATOM 3480 O O . ARG A 1 432 ? 40.110 8.078 -45.972 1.00 88.06 432 ARG A O 1
ATOM 3487 N N . SER A 1 433 ? 40.668 6.740 -44.256 1.00 86.75 433 SER A N 1
ATOM 3488 C CA . SER A 1 433 ? 41.975 6.329 -44.782 1.00 86.75 433 SER A CA 1
ATOM 3489 C C . SER A 1 433 ? 41.902 5.188 -45.806 1.00 86.75 433 SER A C 1
ATOM 3491 O O . SER A 1 433 ? 42.919 4.871 -46.427 1.00 86.75 433 SER A O 1
ATOM 3493 N N . MET A 1 434 ? 40.726 4.588 -46.039 1.00 77.50 434 MET A N 1
ATOM 3494 C CA . MET A 1 434 ? 40.562 3.623 -47.127 1.00 77.50 434 MET A CA 1
ATOM 3495 C C . MET A 1 434 ? 40.547 4.340 -48.489 1.00 77.50 434 MET A C 1
ATOM 3497 O O . MET A 1 434 ? 39.765 5.270 -48.690 1.00 77.50 434 MET A O 1
ATOM 3501 N N . PRO A 1 435 ? 41.354 3.896 -49.465 1.00 72.75 435 PRO A N 1
ATOM 3502 C CA . PRO A 1 435 ? 41.346 4.468 -50.805 1.00 72.75 435 PRO A CA 1
ATOM 3503 C C . PRO A 1 435 ? 40.030 4.150 -51.537 1.00 72.75 435 PRO A C 1
ATOM 3505 O O . PRO A 1 435 ? 39.665 2.989 -51.722 1.00 72.75 435 PRO A O 1
ATOM 3508 N N . THR A 1 436 ? 39.330 5.180 -52.012 1.00 63.16 436 THR A N 1
ATOM 3509 C CA . THR A 1 436 ? 38.220 5.065 -52.980 1.00 63.16 436 THR A CA 1
ATOM 3510 C C . THR A 1 436 ? 38.668 5.571 -54.359 1.00 63.16 436 THR A C 1
ATOM 3512 O O . THR A 1 436 ? 39.390 6.567 -54.367 1.00 63.16 436 THR A O 1
ATOM 3515 N N . PRO A 1 437 ? 38.194 5.054 -55.522 1.00 53.69 437 PRO A N 1
ATOM 3516 C CA . PRO A 1 437 ? 37.283 3.930 -55.763 1.00 53.69 437 PRO A CA 1
ATOM 3517 C C . PRO A 1 437 ? 37.651 3.076 -57.014 1.00 53.69 437 PRO A C 1
ATOM 3519 O O . PRO A 1 437 ? 37.220 3.406 -58.115 1.00 53.69 437 PRO A O 1
ATOM 3522 N N . GLU A 1 438 ? 38.305 1.919 -56.866 1.00 50.78 438 GLU A N 1
ATOM 3523 C CA . GLU A 1 438 ? 38.291 0.867 -57.920 1.00 50.78 438 GLU A CA 1
ATOM 3524 C C . GLU A 1 438 ? 37.956 -0.548 -57.401 1.00 50.78 438 GLU A C 1
ATOM 3526 O O . GLU A 1 438 ? 37.571 -1.419 -58.174 1.00 50.78 438 GLU A O 1
ATOM 3531 N N . PHE A 1 439 ? 37.922 -0.778 -56.084 1.00 53.41 439 PHE A N 1
ATOM 3532 C CA . PHE A 1 439 ? 37.558 -2.076 -55.482 1.00 53.41 439 PHE A CA 1
ATOM 3533 C C . PHE A 1 439 ? 36.045 -2.215 -55.19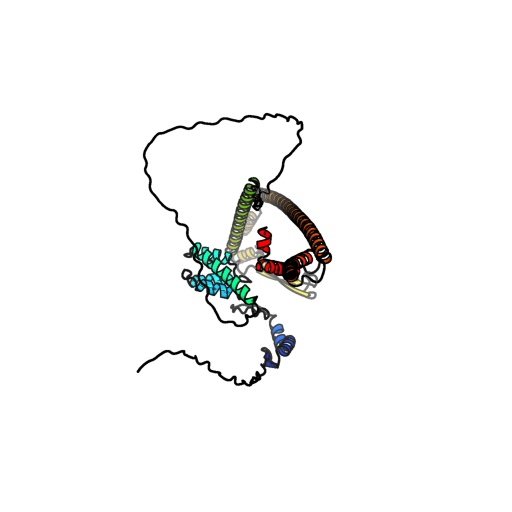1 1.00 53.41 439 PHE A C 1
ATOM 3535 O O . PHE A 1 439 ? 35.618 -2.542 -54.083 1.00 53.41 439 PHE A O 1
ATOM 3542 N N . LYS A 1 440 ? 35.201 -1.919 -56.186 1.00 53.34 440 LYS A N 1
ATOM 3543 C CA . LYS A 1 440 ? 33.769 -1.592 -56.002 1.00 53.34 440 LYS A CA 1
ATOM 3544 C C . LYS A 1 440 ? 32.784 -2.739 -55.692 1.00 53.34 440 LYS A C 1
ATOM 3546 O O . LYS A 1 440 ? 31.628 -2.441 -55.422 1.00 53.34 440 LYS A O 1
ATOM 3551 N N . SER A 1 441 ? 33.176 -4.012 -55.668 1.00 56.00 441 SER A N 1
ATOM 3552 C CA . SER A 1 441 ? 32.215 -5.111 -55.406 1.00 56.00 441 SER A CA 1
ATOM 3553 C C . SER A 1 441 ? 32.209 -5.582 -53.951 1.00 56.00 441 SER A C 1
ATOM 3555 O O . SER A 1 441 ? 31.172 -5.576 -53.286 1.00 56.00 441 SER A O 1
ATOM 3557 N N . ASP A 1 442 ? 33.371 -5.966 -53.426 1.00 54.69 442 ASP A N 1
ATOM 3558 C CA . ASP A 1 442 ? 33.417 -6.718 -52.166 1.00 54.69 442 ASP A CA 1
ATOM 3559 C C . ASP A 1 442 ? 33.599 -5.808 -50.946 1.00 54.69 442 ASP A C 1
ATOM 3561 O O . ASP A 1 442 ? 33.041 -6.074 -49.879 1.00 54.69 442 ASP A O 1
ATOM 3565 N N . ALA A 1 443 ? 34.261 -4.660 -51.121 1.00 56.56 443 ALA A N 1
ATOM 3566 C CA . ALA A 1 443 ? 34.376 -3.645 -50.078 1.00 56.56 443 ALA A CA 1
ATOM 3567 C C . ALA A 1 443 ? 33.017 -3.005 -49.743 1.00 56.56 443 ALA A C 1
ATOM 3569 O O . ALA A 1 443 ? 32.740 -2.756 -48.576 1.00 56.56 443 ALA A O 1
ATOM 3570 N N . TYR A 1 444 ? 32.122 -2.813 -50.721 1.00 55.09 444 TYR A N 1
ATOM 3571 C CA . TYR A 1 444 ? 30.781 -2.262 -50.471 1.00 55.09 444 TYR A CA 1
ATOM 3572 C C . TYR A 1 444 ? 29.859 -3.248 -49.749 1.00 55.09 444 TYR A C 1
ATOM 3574 O O . TYR A 1 444 ? 29.020 -2.818 -48.959 1.00 55.09 444 TYR A O 1
ATOM 3582 N N . LYS A 1 445 ? 30.047 -4.564 -49.929 1.00 57.50 445 LYS A N 1
ATOM 3583 C CA . LYS A 1 445 ? 29.369 -5.574 -49.098 1.00 57.50 445 LYS A CA 1
ATOM 3584 C C . LYS A 1 445 ? 29.873 -5.523 -47.658 1.00 57.50 445 LYS A C 1
ATOM 3586 O O . LYS A 1 445 ? 29.063 -5.530 -46.734 1.00 57.50 445 LYS A O 1
ATOM 3591 N N . LEU A 1 446 ? 31.186 -5.392 -47.457 1.00 60.19 446 LEU A N 1
ATOM 3592 C CA . LEU A 1 446 ? 31.773 -5.292 -46.119 1.00 60.19 446 LEU A CA 1
ATOM 3593 C C . LEU A 1 446 ? 31.361 -3.989 -45.410 1.00 60.19 446 LEU A C 1
ATOM 3595 O O . LEU A 1 446 ? 30.900 -4.027 -44.270 1.00 60.19 446 LEU A O 1
ATOM 3599 N N . VAL A 1 447 ? 31.430 -2.853 -46.108 1.00 61.69 447 VAL A N 1
ATOM 3600 C CA . VAL A 1 447 ? 30.985 -1.541 -45.616 1.00 61.69 447 VAL A CA 1
ATOM 3601 C C . VAL A 1 447 ? 29.477 -1.533 -45.379 1.00 61.69 447 VAL A C 1
ATOM 3603 O O . VAL A 1 447 ? 29.052 -1.039 -44.345 1.00 61.69 447 VAL A O 1
ATOM 3606 N N . GLY A 1 448 ? 28.670 -2.157 -46.241 1.00 65.88 448 GLY A N 1
ATOM 3607 C CA . GLY A 1 448 ? 27.229 -2.323 -46.030 1.00 65.88 448 GLY A CA 1
ATOM 3608 C C . GLY A 1 448 ? 26.906 -3.149 -44.783 1.00 65.88 448 GLY A C 1
ATOM 3609 O O . GLY A 1 448 ? 26.055 -2.759 -43.988 1.00 65.88 448 GLY A O 1
ATOM 3610 N N . THR A 1 449 ? 27.637 -4.242 -44.534 1.00 69.38 449 THR A N 1
ATOM 3611 C CA . THR A 1 449 ? 27.481 -5.008 -43.284 1.00 69.38 449 THR A CA 1
ATOM 3612 C C . THR A 1 449 ? 27.964 -4.238 -42.053 1.00 69.38 449 THR A C 1
ATOM 3614 O O . THR A 1 449 ? 27.343 -4.340 -40.997 1.00 69.38 449 THR A O 1
ATOM 3617 N N . ALA A 1 450 ? 29.021 -3.430 -42.175 1.00 64.19 450 ALA A N 1
ATOM 3618 C CA . ALA A 1 450 ? 29.514 -2.581 -41.094 1.00 64.19 450 ALA A CA 1
ATOM 3619 C C . ALA A 1 450 ? 28.556 -1.416 -40.794 1.00 64.19 450 ALA A C 1
ATOM 3621 O O . ALA A 1 450 ? 28.305 -1.139 -39.624 1.00 64.19 450 ALA A O 1
ATOM 3622 N N . LEU A 1 451 ? 27.960 -0.797 -41.820 1.00 62.41 451 LEU A N 1
ATOM 3623 C CA . LEU A 1 451 ? 26.929 0.234 -41.689 1.00 62.41 451 LEU A CA 1
ATOM 3624 C C . LEU A 1 451 ? 25.647 -0.336 -41.095 1.00 62.41 451 LEU A C 1
ATOM 3626 O O . LEU A 1 451 ? 25.127 0.250 -40.159 1.00 62.41 451 LEU A O 1
ATOM 3630 N N . ASN A 1 452 ? 25.181 -1.505 -41.540 1.00 67.94 452 ASN A N 1
ATOM 3631 C CA . ASN A 1 452 ? 24.023 -2.163 -40.926 1.00 67.94 452 ASN A CA 1
ATOM 3632 C C . ASN A 1 452 ? 24.287 -2.506 -39.454 1.00 67.94 452 ASN A C 1
ATOM 3634 O O . ASN A 1 452 ? 23.408 -2.357 -38.609 1.00 67.94 452 ASN A O 1
ATOM 3638 N N . LYS A 1 453 ? 25.522 -2.892 -39.117 1.00 71.12 453 LYS A N 1
ATOM 3639 C CA . LYS A 1 453 ? 25.928 -3.134 -37.729 1.00 71.12 453 LYS A CA 1
ATOM 3640 C C . LYS A 1 453 ? 26.056 -1.839 -36.920 1.00 71.12 453 LYS A C 1
ATOM 3642 O O . LYS A 1 453 ? 25.745 -1.844 -35.735 1.00 71.12 453 LYS A O 1
ATOM 3647 N N . ALA A 1 454 ? 26.470 -0.735 -37.539 1.00 60.06 454 ALA A N 1
ATOM 3648 C CA . ALA A 1 454 ? 26.491 0.590 -36.924 1.00 60.06 454 ALA A CA 1
ATOM 3649 C C . ALA A 1 454 ? 25.071 1.136 -36.709 1.00 60.06 454 ALA A C 1
ATOM 3651 O O . ALA A 1 454 ? 24.787 1.646 -35.632 1.00 60.06 454 ALA A O 1
ATOM 3652 N N . VAL A 1 455 ? 24.161 0.947 -37.667 1.00 69.94 455 VAL A N 1
ATOM 3653 C CA . VAL A 1 455 ? 22.732 1.271 -37.546 1.00 69.94 455 VAL A CA 1
ATOM 3654 C C . VAL A 1 455 ? 22.093 0.439 -36.437 1.00 69.94 455 VAL A C 1
ATOM 3656 O O . VAL A 1 455 ? 21.457 1.011 -35.563 1.00 69.94 455 VAL A O 1
ATOM 3659 N N . GLU A 1 456 ? 22.369 -0.867 -36.352 1.00 69.38 456 GLU A N 1
ATOM 3660 C CA . GLU A 1 456 ? 21.943 -1.683 -35.206 1.00 69.38 456 GLU A CA 1
ATOM 3661 C C . GLU A 1 456 ? 22.482 -1.165 -33.863 1.00 69.38 456 GLU A C 1
ATOM 3663 O O . GLU A 1 456 ? 21.816 -1.292 -32.837 1.00 69.38 456 GLU A O 1
ATOM 3668 N N . LEU A 1 457 ? 23.712 -0.644 -33.827 1.00 64.12 457 LEU A N 1
ATOM 3669 C CA . LEU A 1 457 ? 24.304 -0.082 -32.610 1.00 64.12 457 LEU A CA 1
ATOM 3670 C C . LEU A 1 457 ? 23.703 1.288 -32.261 1.00 64.12 457 LEU A C 1
ATOM 3672 O O . LEU A 1 457 ? 23.530 1.578 -31.080 1.00 64.12 457 LEU A O 1
ATOM 3676 N N . VAL A 1 458 ? 23.336 2.095 -33.259 1.00 66.44 458 VAL A N 1
ATOM 3677 C CA . VAL A 1 458 ? 22.634 3.379 -33.096 1.00 66.44 458 VAL A CA 1
ATOM 3678 C C . VAL A 1 458 ? 21.175 3.165 -32.681 1.00 66.44 458 VAL A C 1
ATOM 3680 O O . VAL A 1 458 ? 20.688 3.846 -31.781 1.00 66.44 458 VAL A O 1
ATOM 3683 N N . ASP A 1 459 ? 20.489 2.168 -33.231 1.00 66.00 459 ASP A N 1
ATOM 3684 C CA . ASP A 1 459 ? 19.143 1.794 -32.790 1.00 66.00 459 ASP A CA 1
ATOM 3685 C C . ASP A 1 459 ? 19.158 1.154 -31.394 1.00 66.00 459 ASP A C 1
ATOM 3687 O O . ASP A 1 459 ? 18.207 1.319 -30.639 1.00 66.00 459 ASP A O 1
ATOM 3691 N N . LYS A 1 460 ? 20.272 0.537 -30.972 1.00 67.19 460 LYS A N 1
ATOM 3692 C CA . LYS A 1 460 ? 20.513 0.163 -29.562 1.00 67.19 460 LYS A CA 1
ATOM 3693 C C . LYS A 1 460 ? 20.914 1.356 -28.673 1.00 67.19 460 LYS A C 1
ATOM 3695 O O . LYS A 1 460 ? 20.804 1.247 -27.453 1.00 67.19 460 LYS A O 1
ATOM 3700 N N . ARG A 1 461 ? 21.352 2.487 -29.249 1.00 61.88 461 ARG A N 1
ATOM 3701 C CA . ARG A 1 461 ? 21.718 3.738 -28.547 1.00 61.88 461 ARG A CA 1
ATOM 3702 C C . ARG A 1 461 ? 20.502 4.620 -28.251 1.00 61.88 461 ARG A C 1
ATOM 3704 O O . ARG A 1 461 ? 20.450 5.202 -27.172 1.00 61.88 461 ARG A O 1
ATOM 3711 N N . LYS A 1 462 ? 19.504 4.677 -29.140 1.00 65.00 462 LYS A N 1
ATOM 3712 C CA . LYS A 1 462 ? 18.261 5.452 -28.926 1.00 65.00 462 LYS A CA 1
ATOM 3713 C C . LYS A 1 462 ? 17.539 5.123 -27.602 1.00 65.00 462 LYS A C 1
ATOM 3715 O O . LYS A 1 462 ? 17.176 6.064 -26.895 1.00 65.00 462 LYS A O 1
ATOM 3720 N N . PRO A 1 463 ? 17.387 3.849 -27.183 1.00 59.34 463 PRO A N 1
ATOM 3721 C CA . PRO A 1 463 ? 16.819 3.515 -25.877 1.00 59.34 463 PRO A CA 1
ATOM 3722 C C . PRO A 1 463 ? 17.657 4.063 -24.715 1.00 59.34 463 PRO A C 1
ATOM 3724 O O . PRO A 1 463 ? 17.110 4.542 -23.728 1.00 59.34 463 PRO A O 1
ATOM 3727 N N . LEU A 1 464 ? 18.989 4.050 -24.841 1.00 53.88 464 LEU A N 1
ATOM 3728 C CA . LEU A 1 464 ? 19.908 4.545 -23.812 1.00 53.88 464 LEU A CA 1
ATOM 3729 C C . LEU A 1 464 ? 19.894 6.076 -23.710 1.00 53.88 464 LEU A C 1
ATOM 3731 O O . LEU A 1 464 ? 19.906 6.600 -22.602 1.00 53.88 464 LEU A O 1
ATOM 3735 N N . GLU A 1 465 ? 19.809 6.801 -24.827 1.00 57.66 465 GLU A N 1
ATOM 3736 C CA . GLU A 1 465 ? 19.632 8.264 -24.824 1.00 57.66 465 GLU A CA 1
ATOM 3737 C C . GLU A 1 465 ? 18.274 8.675 -24.248 1.00 57.66 465 GLU A C 1
ATOM 3739 O O . GLU A 1 465 ? 18.195 9.642 -23.490 1.00 57.66 465 GLU A O 1
ATOM 3744 N N . THR A 1 466 ? 17.228 7.890 -24.515 1.00 59.62 466 THR A N 1
ATOM 3745 C CA . THR A 1 466 ? 15.896 8.095 -23.929 1.00 59.62 466 THR A CA 1
ATOM 3746 C C . THR A 1 466 ? 15.945 7.906 -22.408 1.00 59.62 466 THR A C 1
ATOM 3748 O O . THR A 1 466 ? 15.512 8.787 -21.667 1.00 59.62 466 THR A O 1
ATOM 3751 N N . VAL A 1 467 ? 16.590 6.840 -21.920 1.00 57.62 467 VAL A N 1
ATOM 3752 C CA . VAL A 1 467 ? 16.810 6.603 -20.479 1.00 57.62 467 VAL A CA 1
ATOM 3753 C C . VAL A 1 467 ? 17.662 7.710 -19.844 1.00 57.62 467 VAL A C 1
ATOM 3755 O O . VAL A 1 467 ? 17.312 8.221 -18.782 1.00 57.62 467 VAL A O 1
ATOM 3758 N N . VAL A 1 468 ? 18.742 8.147 -20.497 1.00 59.59 468 VAL A N 1
ATOM 3759 C CA . VAL A 1 468 ? 19.599 9.237 -20.002 1.00 59.59 468 VAL A CA 1
ATOM 3760 C C . VAL A 1 468 ? 18.845 10.569 -19.956 1.00 59.59 468 VAL A C 1
ATOM 3762 O O . VAL A 1 468 ? 19.009 11.305 -18.985 1.00 59.59 468 VAL A O 1
ATOM 3765 N N . SER A 1 469 ? 17.988 10.877 -20.934 1.00 61.12 469 SER A N 1
ATOM 3766 C CA . SER A 1 469 ? 17.182 12.107 -20.937 1.00 61.12 469 SER A CA 1
ATOM 3767 C C . SER A 1 469 ? 16.158 12.134 -19.792 1.00 61.12 469 SER A C 1
ATOM 3769 O O . SER A 1 469 ? 16.097 13.113 -19.050 1.00 61.12 469 SER A O 1
ATOM 3771 N N . VAL A 1 470 ? 15.468 11.015 -19.545 1.00 60.06 470 VAL A N 1
ATOM 3772 C CA . VAL A 1 470 ? 14.491 10.841 -18.451 1.00 60.06 470 VAL A CA 1
ATOM 3773 C C . VAL A 1 470 ? 15.155 10.842 -17.063 1.00 60.06 470 VAL A C 1
ATOM 3775 O O . VAL A 1 470 ? 14.530 11.180 -16.050 1.00 60.06 470 VAL A O 1
ATOM 3778 N N . LEU A 1 471 ? 16.434 10.467 -16.984 1.00 49.50 471 LEU A N 1
ATOM 3779 C CA . LEU A 1 471 ? 17.226 10.519 -15.752 1.00 49.50 471 LEU A CA 1
ATOM 3780 C C . LEU A 1 471 ? 17.933 11.871 -15.535 1.00 49.50 471 LEU A C 1
ATOM 3782 O O . LEU A 1 471 ? 18.251 12.192 -14.391 1.00 49.50 471 LEU A O 1
ATOM 3786 N N . SER A 1 472 ? 18.154 12.666 -16.589 1.00 45.75 472 SER A N 1
ATOM 3787 C CA . SER A 1 472 ? 18.907 13.934 -16.532 1.00 45.75 472 SER A CA 1
ATOM 3788 C C . SER A 1 472 ? 18.032 15.186 -16.415 1.00 45.75 472 SER A C 1
ATOM 3790 O O . SER A 1 472 ? 18.562 16.252 -16.099 1.00 45.75 472 SER A O 1
ATOM 3792 N N . SER A 1 473 ? 16.716 15.100 -16.637 1.00 47.50 473 SER A N 1
ATOM 3793 C CA . SER A 1 473 ? 15.810 16.234 -16.420 1.00 47.50 473 SER A CA 1
ATOM 3794 C C . SER A 1 473 ? 15.757 16.612 -14.930 1.00 47.50 473 SER A C 1
ATOM 3796 O O . SER A 1 473 ? 15.326 15.800 -14.106 1.00 47.50 473 SER A O 1
ATOM 3798 N N . PRO A 1 474 ? 16.165 17.836 -14.541 1.00 41.50 474 PRO A N 1
ATOM 3799 C CA . PRO A 1 474 ? 16.006 18.290 -13.171 1.00 41.50 474 PRO A CA 1
ATOM 3800 C C . PRO A 1 474 ? 14.513 18.456 -12.881 1.00 41.50 474 PRO A C 1
ATOM 3802 O O . PRO A 1 474 ? 13.831 19.267 -13.504 1.00 41.50 474 PRO A O 1
ATOM 3805 N N . SER A 1 475 ? 14.016 17.681 -11.917 1.00 41.94 475 SER A N 1
ATOM 3806 C CA . SER A 1 475 ? 12.690 17.830 -11.317 1.00 41.94 475 SER A CA 1
ATOM 3807 C C . SER A 1 475 ? 12.540 19.242 -10.734 1.00 41.94 475 SER A C 1
ATOM 3809 O O . SER A 1 475 ? 12.827 19.481 -9.557 1.00 41.94 475 SER A O 1
ATOM 3811 N N . SER A 1 476 ? 12.077 20.195 -11.543 1.00 42.34 476 SER A N 1
ATOM 3812 C CA . SER A 1 476 ? 11.509 21.439 -11.039 1.00 42.34 476 SER A CA 1
ATOM 3813 C C . SER A 1 476 ? 10.222 21.091 -10.299 1.00 42.34 476 SER A C 1
ATOM 3815 O O . SER A 1 476 ? 9.313 20.490 -10.865 1.00 42.34 476 SER A O 1
ATOM 3817 N N . LYS A 1 477 ? 10.180 21.439 -9.014 1.00 48.44 477 LYS A N 1
ATOM 3818 C CA . LYS A 1 477 ? 9.081 21.191 -8.079 1.00 48.44 477 LYS A CA 1
ATOM 3819 C C . LYS A 1 477 ? 7.766 21.814 -8.570 1.00 48.44 477 LYS A C 1
ATOM 3821 O O . LYS A 1 477 ? 7.447 22.925 -8.168 1.00 48.44 477 LYS A O 1
ATOM 3826 N N . GLN A 1 478 ? 7.006 21.112 -9.404 1.00 44.28 478 GLN A N 1
ATOM 3827 C CA . GLN A 1 478 ? 5.551 21.242 -9.546 1.00 44.28 478 GLN A CA 1
ATOM 3828 C C . GLN A 1 478 ? 5.049 20.123 -10.474 1.00 44.28 478 GLN A C 1
ATOM 3830 O O . GLN A 1 478 ? 5.516 20.017 -11.599 1.00 44.28 478 GLN A O 1
ATOM 3835 N N . LYS A 1 479 ? 4.092 19.318 -9.981 1.00 46.25 479 LYS A N 1
ATOM 3836 C CA . LYS A 1 479 ? 3.536 18.064 -10.548 1.00 46.25 479 LYS A CA 1
ATOM 3837 C C . LYS A 1 479 ? 4.438 16.824 -10.454 1.00 46.25 479 LYS A C 1
ATOM 3839 O O . LYS A 1 479 ? 5.111 16.448 -11.402 1.00 46.25 479 LYS A O 1
ATOM 3844 N N . VAL A 1 480 ? 4.366 16.146 -9.307 1.00 47.25 480 VAL A N 1
ATOM 3845 C CA . VAL A 1 480 ? 5.025 14.848 -9.057 1.00 47.25 480 VAL A CA 1
ATOM 3846 C C . VAL A 1 480 ? 4.192 13.660 -9.574 1.00 47.25 480 VAL A C 1
ATOM 3848 O O . VAL A 1 480 ? 4.762 12.652 -9.960 1.00 47.25 480 VAL A O 1
ATOM 3851 N N . GLU A 1 481 ? 2.869 13.784 -9.712 1.00 46.53 481 GLU A N 1
ATOM 3852 C CA . GLU A 1 481 ? 2.020 12.631 -10.076 1.00 46.53 481 GLU A CA 1
ATOM 3853 C C . GLU A 1 481 ? 2.027 12.271 -11.574 1.00 46.53 481 GLU A C 1
ATOM 3855 O O . GLU A 1 481 ? 1.809 11.118 -11.919 1.00 46.53 481 GLU A O 1
ATOM 3860 N N . ALA A 1 482 ? 2.341 13.208 -12.478 1.00 46.12 482 ALA A N 1
ATOM 3861 C CA . ALA A 1 482 ? 2.363 12.926 -13.922 1.00 46.12 482 ALA A CA 1
ATOM 3862 C C . ALA A 1 482 ? 3.688 12.297 -14.407 1.00 46.12 482 ALA A C 1
ATOM 3864 O O . ALA A 1 482 ? 3.707 11.567 -15.393 1.00 46.12 482 ALA A O 1
ATOM 3865 N N . GLY A 1 483 ? 4.803 12.562 -13.714 1.00 44.56 483 GLY A N 1
ATOM 3866 C CA . GLY A 1 483 ? 6.132 12.092 -14.126 1.00 44.56 483 GLY A CA 1
ATOM 3867 C C . GLY A 1 483 ? 6.454 10.655 -13.699 1.00 44.56 483 GLY A C 1
ATOM 3868 O O . GLY A 1 483 ? 7.262 9.986 -14.345 1.00 44.56 483 GLY A O 1
ATOM 3869 N N . GLU A 1 484 ? 5.826 10.155 -12.630 1.00 53.16 484 GLU A N 1
ATOM 3870 C CA . GLU A 1 484 ? 5.981 8.757 -12.202 1.00 53.16 484 GLU A CA 1
ATOM 3871 C C . GLU A 1 484 ? 5.229 7.789 -13.123 1.00 53.16 484 GLU A C 1
ATOM 3873 O O . GLU A 1 484 ? 5.708 6.683 -13.378 1.00 53.16 484 GLU A O 1
ATOM 3878 N N . GLU A 1 485 ? 4.106 8.228 -13.694 1.00 53.34 485 GLU A N 1
ATOM 3879 C CA . GLU A 1 485 ? 3.318 7.445 -14.646 1.00 53.34 485 GLU A CA 1
ATOM 3880 C C . GLU A 1 485 ? 4.042 7.305 -15.998 1.00 53.34 485 GLU A C 1
ATOM 3882 O O . GLU A 1 485 ? 4.142 6.199 -16.535 1.00 53.34 485 GLU A O 1
ATOM 3887 N N . GLU A 1 486 ? 4.669 8.382 -16.493 1.00 56.09 486 GLU A N 1
ATOM 3888 C CA . GLU A 1 486 ? 5.537 8.333 -17.681 1.00 56.09 486 GLU A CA 1
ATOM 3889 C C . GLU A 1 486 ? 6.787 7.472 -17.448 1.00 56.09 486 GLU A C 1
ATOM 3891 O O . GLU A 1 486 ? 7.115 6.626 -18.284 1.00 56.09 486 GLU A O 1
ATOM 3896 N N . ARG A 1 487 ? 7.453 7.594 -16.287 1.00 58.66 487 ARG A N 1
ATOM 3897 C CA . ARG A 1 487 ? 8.584 6.711 -15.933 1.00 58.66 487 ARG A CA 1
ATOM 3898 C C . ARG A 1 487 ? 8.171 5.243 -15.852 1.00 58.66 487 ARG A C 1
ATOM 3900 O O . ARG A 1 487 ? 8.900 4.379 -16.340 1.00 58.66 487 ARG A O 1
ATOM 3907 N N . GLY A 1 488 ? 7.015 4.952 -15.259 1.00 67.44 488 GLY A N 1
ATOM 3908 C CA . GLY A 1 488 ? 6.474 3.597 -15.160 1.00 67.44 488 GLY A CA 1
ATOM 3909 C C . GLY A 1 488 ? 6.085 3.009 -16.518 1.00 67.44 488 GLY A C 1
ATOM 3910 O O . GLY A 1 488 ? 6.295 1.815 -16.750 1.00 67.44 488 GLY A O 1
ATOM 3911 N N . SER A 1 489 ? 5.568 3.839 -17.428 1.00 63.97 489 SER A N 1
ATOM 3912 C CA . SER A 1 489 ? 5.226 3.445 -18.799 1.00 63.97 489 SER A CA 1
ATOM 3913 C C . SER A 1 489 ? 6.477 3.092 -19.612 1.00 63.97 489 SER A C 1
ATOM 3915 O O . SER A 1 489 ? 6.554 2.002 -20.179 1.00 63.97 489 SER A O 1
ATOM 3917 N N . ILE A 1 490 ? 7.515 3.933 -19.550 1.00 61.25 490 ILE A N 1
ATOM 3918 C CA . ILE A 1 490 ? 8.784 3.721 -20.269 1.00 61.25 490 ILE A CA 1
ATOM 3919 C C . ILE A 1 490 ? 9.531 2.488 -19.732 1.00 61.25 490 ILE A C 1
ATOM 3921 O O . ILE A 1 490 ? 10.061 1.690 -20.505 1.00 61.25 490 ILE A O 1
ATOM 3925 N N . LEU A 1 491 ? 9.534 2.262 -18.412 1.00 59.41 491 LEU A N 1
ATOM 3926 C CA . LEU A 1 491 ? 10.131 1.055 -17.820 1.00 59.41 491 LEU A CA 1
ATOM 3927 C C . LEU A 1 491 ? 9.377 -0.227 -18.208 1.00 59.41 491 LEU A C 1
ATOM 3929 O O . LEU A 1 491 ? 10.004 -1.269 -18.416 1.00 59.41 491 LEU A O 1
ATOM 3933 N N . LYS A 1 492 ? 8.046 -0.166 -18.347 1.00 65.56 492 LYS A N 1
ATOM 3934 C CA . LYS A 1 492 ? 7.236 -1.285 -18.861 1.00 65.56 492 LYS A CA 1
ATOM 3935 C C . LYS A 1 492 ? 7.489 -1.549 -20.345 1.00 65.56 492 LYS A C 1
ATOM 3937 O O . LYS A 1 492 ? 7.482 -2.711 -20.752 1.00 65.56 492 LYS A O 1
ATOM 3942 N N . GLU A 1 493 ? 7.735 -0.510 -21.134 1.00 59.59 493 GLU A N 1
ATOM 3943 C CA . GLU A 1 493 ? 8.067 -0.616 -22.557 1.00 59.59 493 GLU A CA 1
ATOM 3944 C C . GLU A 1 493 ? 9.460 -1.242 -22.758 1.00 59.59 493 GLU A C 1
ATOM 3946 O O . GLU A 1 493 ? 9.596 -2.240 -23.467 1.00 59.59 493 GLU A O 1
ATOM 3951 N N . LEU A 1 494 ? 10.459 -0.800 -21.986 1.00 54.88 494 LEU A N 1
ATOM 3952 C CA . LEU A 1 494 ? 11.803 -1.400 -21.946 1.00 54.88 494 LEU A CA 1
ATOM 3953 C C . LEU A 1 494 ? 11.800 -2.859 -21.450 1.00 54.88 494 LEU A C 1
ATOM 3955 O O . LEU A 1 494 ? 12.619 -3.680 -21.885 1.00 54.88 494 LEU A O 1
ATOM 3959 N N . ALA A 1 495 ? 10.885 -3.207 -20.540 1.00 58.12 495 ALA A N 1
ATOM 3960 C CA . ALA A 1 495 ? 10.681 -4.585 -20.100 1.00 58.12 495 ALA A CA 1
ATOM 3961 C C . ALA A 1 495 ? 10.013 -5.447 -21.189 1.00 58.12 495 ALA A C 1
ATOM 3963 O O . ALA A 1 495 ? 10.418 -6.597 -21.378 1.00 58.12 495 ALA A O 1
ATOM 3964 N N . ARG A 1 496 ? 9.043 -4.894 -21.936 1.00 55.00 496 ARG A N 1
ATOM 3965 C CA . ARG A 1 496 ? 8.388 -5.557 -23.083 1.00 55.00 496 ARG A CA 1
ATOM 3966 C C . ARG A 1 496 ? 9.358 -5.860 -24.219 1.00 55.00 496 ARG A C 1
ATOM 3968 O O . ARG A 1 496 ? 9.277 -6.939 -24.797 1.00 55.00 496 ARG A O 1
ATOM 3975 N N . GLU A 1 497 ? 10.303 -4.968 -24.495 1.00 61.25 497 GLU A N 1
ATOM 3976 C CA . GLU A 1 497 ? 11.333 -5.182 -25.521 1.00 61.25 497 GLU A CA 1
ATOM 3977 C C . GLU A 1 497 ? 12.436 -6.174 -25.091 1.00 61.25 497 GLU A C 1
ATOM 3979 O O . GLU A 1 497 ? 13.380 -6.448 -25.836 1.00 61.25 497 GLU A O 1
ATOM 3984 N N . GLY A 1 498 ? 12.347 -6.744 -23.882 1.00 45.38 498 GLY A N 1
ATOM 3985 C CA . GLY A 1 498 ? 13.316 -7.715 -23.367 1.00 45.38 498 GLY A CA 1
ATOM 3986 C C . GLY A 1 498 ? 14.701 -7.121 -23.078 1.00 45.38 498 GLY A C 1
ATOM 3987 O O . GLY A 1 498 ? 15.648 -7.866 -22.802 1.00 45.38 498 GLY A O 1
ATOM 3988 N N . LEU A 1 499 ? 14.833 -5.790 -23.114 1.00 53.00 499 LEU A N 1
ATOM 3989 C CA . LEU A 1 499 ? 16.078 -5.066 -22.855 1.00 53.00 499 LEU A CA 1
ATOM 3990 C C . LEU A 1 499 ? 16.472 -5.132 -21.375 1.00 53.00 499 LEU A C 1
ATOM 3992 O O . LEU A 1 499 ? 17.649 -5.327 -21.077 1.00 53.00 499 LEU A O 1
ATOM 3996 N N . VAL A 1 500 ? 15.498 -5.112 -20.458 1.00 49.84 500 VAL A N 1
ATOM 3997 C CA . VAL A 1 500 ? 15.739 -5.273 -19.009 1.00 49.84 500 VAL A CA 1
ATOM 3998 C C . VAL A 1 500 ? 16.346 -6.647 -18.687 1.00 49.84 500 VAL A C 1
ATOM 4000 O O . VAL A 1 500 ? 17.285 -6.752 -17.904 1.00 49.84 500 VAL A O 1
ATOM 4003 N N . VAL A 1 501 ? 15.896 -7.712 -19.361 1.00 44.44 501 VAL A N 1
ATOM 4004 C CA . VAL A 1 501 ? 16.417 -9.078 -19.152 1.00 44.44 501 VAL A CA 1
ATOM 4005 C C . VAL A 1 501 ? 17.805 -9.266 -19.776 1.00 44.44 501 VAL A C 1
ATOM 4007 O O . VAL A 1 501 ? 18.596 -10.063 -19.275 1.00 44.44 501 VAL A O 1
ATOM 4010 N N . ARG A 1 502 ? 18.135 -8.539 -20.853 1.00 42.75 502 ARG A N 1
ATOM 4011 C CA . ARG A 1 502 ? 19.480 -8.570 -21.459 1.00 42.75 502 ARG A CA 1
ATOM 4012 C C . ARG A 1 502 ? 20.499 -7.720 -20.700 1.00 42.75 502 ARG A C 1
ATOM 4014 O O . ARG A 1 502 ? 21.670 -8.085 -20.714 1.00 42.75 502 ARG A O 1
ATOM 4021 N N . LEU A 1 503 ? 20.064 -6.642 -20.046 1.00 43.50 503 LEU A N 1
ATOM 4022 C CA . LEU A 1 503 ? 20.896 -5.827 -19.153 1.00 43.50 503 LEU A CA 1
ATOM 4023 C C . LEU A 1 503 ? 21.179 -6.531 -17.820 1.00 43.50 503 LEU A C 1
ATOM 4025 O O . LEU A 1 503 ? 22.277 -6.399 -17.312 1.00 43.50 503 LEU A O 1
ATOM 4029 N N . LEU A 1 504 ? 20.242 -7.334 -17.302 1.00 39.84 504 LEU A N 1
ATOM 4030 C CA . LEU A 1 504 ? 20.440 -8.119 -16.072 1.00 39.84 504 LEU A CA 1
ATOM 4031 C C . LEU A 1 504 ? 21.188 -9.452 -16.280 1.00 39.84 504 LEU A C 1
ATOM 4033 O O . LEU A 1 504 ? 21.563 -10.102 -15.308 1.00 39.84 504 LEU A O 1
ATOM 4037 N N . LYS A 1 505 ? 21.369 -9.902 -17.531 1.00 37.88 505 LYS A N 1
ATOM 4038 C CA . LYS A 1 505 ? 22.106 -11.137 -17.881 1.00 37.88 505 LYS A CA 1
ATOM 4039 C C . LYS A 1 505 ? 23.541 -10.898 -18.369 1.00 37.88 505 LYS A C 1
ATOM 4041 O O . LYS A 1 505 ? 24.232 -11.876 -18.656 1.00 37.88 505 LYS A O 1
ATOM 4046 N N . ARG A 1 506 ? 23.972 -9.645 -18.514 1.00 38.16 506 ARG A N 1
ATOM 4047 C CA . ARG A 1 506 ? 25.373 -9.265 -18.752 1.00 38.16 506 ARG A CA 1
ATOM 4048 C C . ARG A 1 506 ? 25.929 -8.633 -17.496 1.00 38.16 506 ARG A C 1
ATOM 4050 O O . ARG A 1 506 ? 27.150 -8.802 -17.297 1.00 38.16 506 ARG A O 1
#

Secondary structure (DSSP, 8-state):
---------------PPPPPPP-----PPPPPEE-TTT--EESSHHHHHHHHHT-HHHHHHHHSSSS--------------SS-TTS--HHHHHHHHHHT-TTS-HHHHHHHHHHHHTSTT---HHHHHHHHHHSTT--HHHHHHHHHHHHHHHHHHHHHHTSPPPP-----PPPP------PPPP-------------------------------------------------------PPPPPPHHHHHHHHHHHHHHHHHHHHHHHHHHHHHHHHHHHHSS----TTSEEEEEEEE-TTS-B--GGG-SEEEEEEEE----HHHHHHHHHHTT----HHHHHHHHHHHS-------HHHHHHHHHHHHHHHHHHHHHHHHHHHHHHHHHHHHHHHHHHHHHHHHHHHHHHHHHHHHHHHHHHHHHHHHTS--SS-TTHHHHHHHHHHHHHHHHHHTHHHHHHHHHHHHS---SS-SHHHHHHHHHHHHHHHHTTHHHHHS--

pLDDT: mean 70.2, std 22.51, range [29.22, 98.25]

Sequence (506 aa):
MSESKFDMEYEELEAEEEQPQQEEEKKEEPKIYRCSACGRTFDNPRSLSAHKAKCPALRAERESTTTTSTPPPVTSSVGESIYKVNEPDPNKILERVLRSHPDIPERYVHEVLSWADYTPGGLHPSQVAYILMSLKGISRQTAELVAQKYALALMKAYQEVNQPPPFNISPWISPVMQQKQTTPTILPGPVPGQTQLPPPAFGQPQQMTNVQPQTVPQVGFVPPFVSPMYMSMQPVQPAVQQPPPVPPEVHEIKNRMSILEDKLKNALDEMRKITDEVRQARQQQPTVDEGDYEEVVEYVDKDGNVVPPDKAYTMRIRRIPRKRDFVSELLKLKEMGLIISPLDLQRIKEQLTPSQPQEDPEKKMLLDKIEELKKERDENLKRIEELKSMIESMKEESQKKEREALLRELDSLRQYNQRLESKIEKLEESVRSMPTPEFKSDAYKLVGTALNKAVELVDKRKPLETVVSVLSSPSSKQKVEAGEEERGSILKELAREGLVVRLLKR